Protein AF-A0A1M5MA63-F1 (afdb_monomer_lite)

pLDDT: mean 75.54, std 17.14, range [32.69, 98.69]

Secondary structure (DSSP, 8-state):
-HHHHHHHHHHHHHHTT--PPPHHHHHHHHHHHHHHIIIIIB---SS-SSTTS-SS----B-SEEEEE--TT--EEEEE-TTHHHHHHHHHHHHHHHHHHHHHTT---HHHHHHHHHHHHHHHHHHHHHHHHHS---SS--------S---S----HHHHHHH-HHHHHHHHTTT--EEE-HHHHHHHHTT-TT---GGGSPPHHHHHHHHHHHHHHHHHTTT-EETTEEHHHHHHHHHHHHHHHHHHTTTS-B-TTSPBPTTS---GGGGHHHHHHHHHHHHS---GGGS-HHHHHHHHHHH-TTTHHHHHHHHS-TTHHHHHHHHHHHHHHHHT--EEEEPPP------TT-----EE----EETTEE--PPPEE--TTS--PPPEEEE-HHHHHHHHHHHTT-THHHHHHHHHH----SS-HHHHHHHHHTS-SS-SEE---S-GGGS-STT-SSS-TTT-HHHHTT---SSS-TTSEEEE--HHHHHHHHHHHHHT-TTT------SS---EEE--SSSEEEESSEEEEESEE---TTS--PPEEEEESSEEEE-TT-EEPTT--EEEEE----TT-S---SS-------S-----HHHHHHHHHHHHHHHHHHHHHHHHHHGGGS-TTHHHHHHHHHHHHHHHEEEEEEE--SSSSEEEEEEEEPTT-EEEEEEEETTSTT--EEEEEEEETT-SEEEEE-TT---SEEEEEEEETTEEEEEEEEE---

Foldseek 3Di:
DVVVVVVVVVVVVVVVVPPDDDVLLLLLLLVLLVLCQVQAFFQDDQADPDPLFDGAARGFGWLWWWFFPPVPDTAIETEQLQRLLVLLLVLLLLLLVLQLCVVLVHDSQVSQSSNVNSLSNQLRQQLVLCVVQPDDPPDPSDSPDRQLWGWSHQDDPVSCCVRPVVNCVVRCRLHRHHYHYPNHVQVVVVVDPPCPDLSGGNALSSLLSNLLSLLSCCQRVNQDDDPNDGSLVSSLVSLCSNLVCCLVVLNFDAGPVRDGRPPVNSPSLLCNQLSQLSSCLSNVDRSCPSRDPVSLVSLQQCLQPVRVVVVLVPPDDPQVSLQVVLSSLSSCLRRLRHKDWDAQDDDPPPDPPDQDFDWRQDFDDDPPDGDRDDTDGDHPPDPRDPTDIDRCSLVSSLVCCVVSVQNLSNLSSCSSPVDHHPDDLVRLVCVSVQADLNALKADLDPDPVVGGGALSNGSASNSGVCVSRVNDPVPVPSNMIMGGSCSNSSSSVSSSCSRPVPPDDSSDDQAPPVPQDAPPAADEAEHAAEHEYAHEQDQPPPDPGRAHEYEYQHYYHDDPHHYYDPNGHYWYDRDPDSSNCPDPPDGPGPRVDPPDDDDDPVVVVVVVVVVVVVVVVVVVVSVVVVVVPDDPDVVVLLVVLQVLDVQFFDDWDKDDDDDQQKIKIFTHTDAQFKKKKWKFAPPDPVRDTPDIDMDGNVDRMDIDGCPVPPGQKIWIFIDGPPHTNDTDIDGHDD

Sequence (734 aa):
MKTRLLLATFALLFAAHCFGQTSWDDQNRYWYYRYRLVDEFLIRGEESPLNCDVASGYSLPAGKTWTTNQVNGQNIDMDWGDATSYLGWYIGVLATEYKLLTDNNQSTEATKRELYYAMKAYERLDTKAEHMFYPHTSADCAPTNLNGLFVRDDVSEQLILQNRPDLVTRFSGDGNFRMHSDYHKFYEAFTEVNDINSNIYPTQDQISDLFMGFALVNKCVGNVTYQGYNFGQHAVNYTDLIANRLNVNFWMGKLPNGLTYKDGNFITELNAYGIAKAAQWITGQDYTQNLDAFSRDRWETLCDPLVGPEIMDQTYWNSQKDYTTALQMTYAAIGHSWEYAIAPEEHDVDVLGVTVAIEYHYHISIPGLQMSLPTIVLHPWDPAPPSITMNVTSKFLTLYGNDLNQQIYPLLHEYLNGDGTELSNAYFTTIIQGAPCEGPQHKPSNNINALGVNGWRGDSRWERPLSADGLVDIDNNAETGGKFNGLDYLLMYNLYMLTRGGGDTSYKNALNTVSSVNITSPGKYWSYETLETSGIIANNANTAVTPVEISANKTISLKPGFKVESGAKARIYITQNTACNTSLSGGTLREVVRNEEKQSPAEVKEKVLNGLATEIQAQYDSIAQLYSQYTLDSATLLREATEALNNAAEQVSVYPNPTTGNYSVHVTLKEGQKVQVALSDLYTNERKVVFDDYLDGGSNQLSFSLADADAKVLMIEIKCAEFTVVRRLVKKEK

Organism: NCBI:txid947013

Radius of gyration: 31.97 Å; chains: 1; bounding box: 98×82×82 Å

Structure (mmCIF, N/CA/C/O backbone):
data_AF-A0A1M5MA63-F1
#
_entry.id   AF-A0A1M5MA63-F1
#
loop_
_atom_site.group_PDB
_atom_site.id
_atom_site.type_symbol
_atom_site.label_atom_id
_atom_site.label_alt_id
_atom_site.label_comp_id
_atom_site.label_asym_id
_atom_site.label_entity_id
_atom_site.label_seq_id
_atom_site.pdbx_PDB_ins_code
_atom_site.Cartn_x
_atom_site.Cartn_y
_atom_site.Cartn_z
_atom_site.occupancy
_atom_site.B_iso_or_equiv
_atom_site.auth_seq_id
_atom_site.auth_comp_id
_atom_site.auth_asym_id
_atom_site.auth_atom_id
_atom_site.pdbx_PDB_model_num
ATOM 1 N N . MET A 1 1 ? -55.945 -20.798 -10.534 1.00 78.00 1 MET A N 1
ATOM 2 C CA . MET A 1 1 ? -54.885 -21.819 -10.353 1.00 78.00 1 MET A CA 1
ATOM 3 C C . MET A 1 1 ? -53.761 -21.680 -11.387 1.00 78.00 1 MET A C 1
ATOM 5 O O . MET A 1 1 ? -52.626 -21.513 -10.971 1.00 78.00 1 MET A O 1
ATOM 9 N N . LYS A 1 2 ? -54.049 -21.627 -12.701 1.00 79.25 2 LYS A N 1
ATOM 10 C CA . LYS A 1 2 ? -53.027 -21.488 -13.767 1.00 79.25 2 LYS A CA 1
ATOM 11 C C . LYS A 1 2 ? -52.105 -20.257 -13.632 1.00 79.25 2 LYS A C 1
ATOM 13 O O . LYS A 1 2 ? -50.898 -20.403 -13.738 1.00 79.25 2 LYS A O 1
ATOM 18 N N . THR A 1 3 ? -52.642 -19.081 -13.299 1.00 82.94 3 THR A N 1
ATOM 19 C CA . THR A 1 3 ? -51.844 -17.845 -13.123 1.00 82.94 3 THR A CA 1
ATOM 20 C C . THR A 1 3 ? -50.887 -17.906 -11.928 1.00 82.94 3 THR A C 1
ATOM 22 O O . THR A 1 3 ? -49.775 -17.400 -12.003 1.00 82.94 3 THR A O 1
ATOM 25 N N . ARG A 1 4 ? -51.289 -18.571 -10.834 1.00 86.38 4 ARG A N 1
ATOM 26 C CA . ARG A 1 4 ? -50.432 -18.757 -9.650 1.00 86.38 4 ARG A CA 1
ATOM 27 C C . ARG A 1 4 ? -49.293 -19.741 -9.925 1.00 86.38 4 ARG A C 1
ATOM 29 O O . ARG A 1 4 ? -48.194 -19.529 -9.437 1.00 86.38 4 ARG A O 1
ATOM 36 N N . LEU A 1 5 ? -49.549 -20.772 -10.736 1.00 92.06 5 LEU A N 1
ATOM 37 C CA . LEU A 1 5 ? -48.516 -21.710 -11.173 1.00 92.06 5 LEU A CA 1
ATOM 38 C C . LEU A 1 5 ? -47.499 -21.015 -12.091 1.00 92.06 5 LEU A C 1
ATOM 40 O O . LEU A 1 5 ? -46.307 -21.159 -11.874 1.00 92.06 5 LEU A O 1
ATOM 44 N N . LEU A 1 6 ? -47.963 -20.194 -13.042 1.00 91.44 6 LEU A N 1
ATOM 45 C CA . LEU A 1 6 ? -47.085 -19.452 -13.952 1.00 91.44 6 LEU A CA 1
ATOM 46 C C . LEU A 1 6 ? -46.173 -18.464 -13.204 1.00 91.44 6 LEU A C 1
ATOM 48 O O . LEU A 1 6 ? -44.979 -18.421 -13.473 1.00 91.44 6 LEU A O 1
ATOM 52 N N . LEU A 1 7 ? -46.715 -17.714 -12.236 1.00 92.31 7 LEU A N 1
ATOM 53 C CA . LEU A 1 7 ? -45.932 -16.794 -11.401 1.00 92.31 7 LEU A CA 1
ATOM 54 C C . LEU A 1 7 ? -44.919 -17.531 -10.517 1.00 92.31 7 LEU A C 1
ATOM 56 O O . LEU A 1 7 ? -43.786 -17.080 -10.401 1.00 92.31 7 LEU A O 1
ATOM 60 N N . ALA A 1 8 ? -45.290 -18.681 -9.945 1.00 92.75 8 ALA A N 1
ATOM 61 C CA . ALA A 1 8 ? -44.359 -19.505 -9.176 1.00 92.75 8 ALA A CA 1
ATOM 62 C C . ALA A 1 8 ? -43.232 -20.069 -10.057 1.00 92.75 8 ALA A C 1
ATOM 64 O O . ALA A 1 8 ? -42.077 -20.065 -9.647 1.00 92.75 8 ALA A O 1
ATOM 65 N N . THR A 1 9 ? -43.539 -20.501 -11.285 1.00 89.38 9 THR A N 1
ATOM 66 C CA . THR A 1 9 ? -42.526 -20.960 -12.245 1.00 89.38 9 THR A CA 1
ATOM 67 C C . THR A 1 9 ? -41.615 -19.819 -12.692 1.00 89.38 9 THR A C 1
ATOM 69 O O . THR A 1 9 ? -40.409 -20.016 -12.761 1.00 89.38 9 THR A O 1
ATOM 72 N N . PHE A 1 10 ? -42.153 -18.622 -12.941 1.00 89.50 10 PHE A N 1
ATOM 73 C CA . PHE A 1 10 ? -41.339 -17.460 -13.305 1.00 89.50 10 PHE A CA 1
ATOM 74 C C . PHE A 1 10 ? -40.436 -17.025 -12.144 1.00 89.50 10 PHE A C 1
ATOM 76 O O . PHE A 1 10 ? -39.258 -16.783 -12.362 1.00 89.50 10 PHE A O 1
ATOM 83 N N . ALA A 1 11 ? -40.946 -17.026 -10.908 1.00 87.38 11 ALA A N 1
ATOM 84 C CA . ALA A 1 11 ? -40.155 -16.744 -9.710 1.00 87.38 11 ALA A CA 1
ATOM 85 C C . ALA A 1 11 ? -39.056 -17.795 -9.469 1.00 87.38 11 ALA A C 1
ATOM 87 O O . ALA A 1 11 ? -37.936 -17.429 -9.132 1.00 87.38 11 ALA A O 1
ATOM 88 N N . LEU A 1 12 ? -39.339 -19.084 -9.696 1.00 82.06 12 LEU A N 1
ATOM 89 C CA . LEU A 1 12 ? -38.346 -20.161 -9.592 1.00 82.06 12 LEU A CA 1
ATOM 90 C C . LEU A 1 12 ? -37.283 -20.087 -10.696 1.00 82.06 12 LEU A C 1
ATOM 92 O O . LEU A 1 12 ? -36.109 -20.311 -10.420 1.00 82.06 12 LEU A O 1
ATOM 96 N N . LEU A 1 13 ? -37.668 -19.742 -11.929 1.00 80.25 13 LEU A N 1
ATOM 97 C CA . LEU A 1 13 ? -36.722 -19.546 -13.031 1.00 80.25 13 LEU A CA 1
ATOM 98 C C . LEU A 1 13 ? -35.853 -18.306 -12.811 1.00 80.25 13 LEU A C 1
ATOM 100 O O . LEU A 1 13 ? -34.659 -18.366 -13.086 1.00 80.25 13 LEU A O 1
ATOM 104 N N . PHE A 1 14 ? -36.413 -17.219 -12.277 1.00 79.12 14 PHE A N 1
ATOM 105 C CA . PHE A 1 14 ? -35.644 -16.020 -11.943 1.00 79.12 14 PHE A CA 1
ATOM 106 C C . PHE A 1 14 ? -34.693 -16.279 -10.768 1.00 79.12 14 PHE A C 1
ATOM 108 O O . PHE A 1 14 ? -33.517 -15.950 -10.855 1.00 79.12 14 PHE A O 1
ATOM 115 N N . ALA A 1 15 ? -35.154 -16.973 -9.721 1.00 72.38 15 ALA A N 1
ATOM 116 C CA . ALA A 1 15 ? -34.309 -17.380 -8.598 1.00 72.38 15 ALA A CA 1
ATOM 117 C C . ALA A 1 15 ? -33.157 -18.305 -9.033 1.00 72.38 15 ALA A C 1
ATOM 119 O O . ALA A 1 15 ? -32.057 -18.194 -8.505 1.00 72.38 15 ALA A O 1
ATOM 120 N N . ALA A 1 16 ? -33.380 -19.167 -10.033 1.00 66.81 16 ALA A N 1
ATOM 121 C CA . ALA A 1 16 ? -32.346 -20.029 -10.606 1.00 66.81 16 ALA A CA 1
ATOM 122 C C . ALA A 1 16 ? -31.380 -19.305 -11.565 1.00 66.81 16 ALA A C 1
ATOM 124 O O . ALA A 1 16 ? -30.360 -19.878 -11.920 1.00 66.81 16 ALA A O 1
ATOM 125 N N . HIS A 1 17 ? -31.669 -18.076 -12.002 1.00 63.22 17 HIS A N 1
ATOM 126 C CA . HIS A 1 17 ? -30.720 -17.256 -12.773 1.00 63.22 17 HIS A CA 1
ATOM 127 C C . HIS A 1 17 ? -29.974 -16.242 -11.898 1.00 63.22 17 HIS A C 1
ATOM 129 O O . HIS A 1 17 ? -29.004 -15.645 -12.352 1.00 63.22 17 HIS A O 1
ATOM 135 N N . CYS A 1 18 ? -30.358 -16.105 -10.628 1.00 55.19 18 CYS A N 1
ATOM 136 C CA . CYS A 1 18 ? -29.620 -15.346 -9.623 1.00 55.19 18 CYS A CA 1
ATOM 137 C C . CYS A 1 18 ? -28.516 -16.185 -8.957 1.00 55.19 18 CYS A C 1
ATOM 139 O O . CYS A 1 18 ? -28.277 -16.033 -7.758 1.00 55.19 18 CYS A O 1
ATOM 141 N N . PHE A 1 19 ? -27.841 -17.078 -9.695 1.00 53.22 19 PHE A N 1
ATOM 142 C CA . PHE A 1 19 ? -26.556 -17.601 -9.228 1.00 53.22 19 PHE A CA 1
ATOM 143 C C . PHE A 1 19 ? -25.581 -16.422 -9.221 1.00 53.22 19 PHE A C 1
ATOM 145 O O . PHE A 1 19 ? -24.983 -16.091 -10.243 1.00 53.22 19 PHE A O 1
ATOM 152 N N . GLY A 1 20 ? -25.507 -15.734 -8.080 1.00 58.44 20 GLY A N 1
ATOM 153 C CA . GLY A 1 20 ? -24.507 -14.704 -7.843 1.00 58.44 20 GLY A CA 1
ATOM 154 C C . GLY A 1 20 ? -23.120 -15.276 -8.109 1.00 58.44 20 GLY A C 1
ATOM 155 O O . GLY A 1 20 ? -22.897 -16.478 -7.931 1.00 58.44 20 GLY A O 1
ATOM 156 N N . GLN A 1 21 ? -22.203 -14.417 -8.558 1.00 56.75 21 GLN A N 1
ATOM 157 C CA . GLN A 1 21 ? -20.793 -14.782 -8.645 1.00 56.75 21 GLN A CA 1
ATOM 158 C C . GLN A 1 21 ? -20.370 -15.399 -7.316 1.00 56.75 21 GLN A C 1
ATOM 160 O O . GLN A 1 21 ? -20.733 -14.915 -6.238 1.00 56.75 21 GLN A O 1
ATOM 165 N N . THR A 1 22 ? -19.683 -16.531 -7.401 1.00 60.31 22 THR A N 1
ATOM 166 C CA . THR A 1 22 ? -19.268 -17.227 -6.192 1.00 60.31 22 THR A CA 1
ATOM 167 C C . THR A 1 22 ? -18.097 -16.467 -5.588 1.00 60.31 22 THR A C 1
ATOM 169 O O . THR A 1 22 ? -17.269 -15.925 -6.310 1.00 60.31 22 THR A O 1
ATOM 172 N N . SER A 1 23 ? -17.970 -16.467 -4.266 1.00 62.94 23 SER A N 1
ATOM 173 C CA . SER A 1 23 ? -16.792 -15.932 -3.558 1.00 62.94 23 SER A CA 1
ATOM 174 C C . SER A 1 23 ? -15.452 -16.479 -4.072 1.00 62.94 23 SER A C 1
ATOM 176 O O . SER A 1 23 ? -14.403 -15.855 -3.917 1.00 62.94 23 SER A O 1
ATOM 178 N N . TRP A 1 24 ? -15.483 -17.651 -4.707 1.00 58.88 24 TRP A N 1
ATOM 179 C CA . TRP A 1 24 ? -14.347 -18.240 -5.400 1.00 58.88 24 TRP A CA 1
ATOM 180 C C . TRP A 1 24 ? -13.846 -17.367 -6.563 1.00 58.88 24 TRP A C 1
ATOM 182 O O . TRP A 1 24 ? -12.636 -17.254 -6.759 1.00 58.88 24 TRP A O 1
ATOM 192 N N . ASP A 1 25 ? -14.748 -16.705 -7.288 1.00 77.25 25 ASP A N 1
ATOM 193 C CA . ASP A 1 25 ? -14.402 -15.807 -8.392 1.00 77.25 25 ASP A CA 1
ATOM 194 C C . ASP A 1 25 ? -13.661 -14.558 -7.877 1.00 77.25 25 ASP A C 1
ATOM 196 O O . ASP A 1 25 ? -12.657 -14.143 -8.462 1.00 77.25 25 ASP A O 1
ATOM 200 N N . ASP A 1 26 ? -14.075 -14.021 -6.725 1.00 85.88 26 ASP A N 1
ATOM 201 C CA . ASP A 1 26 ? -13.459 -12.835 -6.114 1.00 85.88 26 ASP A CA 1
ATOM 202 C C . ASP A 1 26 ? -12.041 -13.120 -5.594 1.00 85.88 26 ASP A C 1
ATOM 204 O O . ASP A 1 26 ? -11.114 -12.334 -5.821 1.00 85.88 26 ASP A O 1
ATOM 208 N N . GLN A 1 27 ? -11.834 -14.285 -4.968 1.00 87.75 27 GLN A N 1
ATOM 209 C CA . GLN A 1 27 ? -10.506 -14.721 -4.529 1.00 87.75 27 GLN A CA 1
ATOM 210 C C . GLN A 1 27 ? -9.554 -14.954 -5.708 1.00 87.75 27 GLN A C 1
ATOM 212 O O . GLN A 1 27 ? -8.378 -14.583 -5.645 1.00 87.75 27 GLN A O 1
ATOM 217 N N . ASN A 1 28 ? -10.032 -15.560 -6.794 1.00 83.94 28 ASN A N 1
ATOM 218 C CA . ASN A 1 28 ? -9.208 -15.735 -7.986 1.00 83.94 28 ASN A CA 1
ATOM 219 C C . ASN A 1 28 ? -8.795 -14.379 -8.561 1.00 83.94 28 ASN A C 1
ATOM 221 O O . ASN A 1 28 ? -7.622 -14.198 -8.897 1.00 83.94 28 ASN A O 1
ATOM 225 N N . ARG A 1 29 ? -9.731 -13.419 -8.615 1.00 88.69 29 ARG A N 1
ATOM 226 C CA . ARG A 1 29 ? -9.462 -12.045 -9.052 1.00 88.69 29 ARG A CA 1
ATOM 227 C C . ARG A 1 29 ? -8.396 -11.379 -8.179 1.00 88.69 29 ARG A C 1
ATOM 229 O O . ARG A 1 29 ? -7.445 -10.831 -8.731 1.00 88.69 29 ARG A O 1
ATOM 236 N N . TYR A 1 30 ? -8.489 -11.506 -6.849 1.00 93.19 30 TYR A N 1
ATOM 237 C CA . TYR A 1 30 ? -7.460 -11.029 -5.911 1.00 93.19 30 TYR A CA 1
ATOM 238 C C . TYR A 1 30 ? -6.073 -11.541 -6.278 1.00 93.19 30 TYR A C 1
ATOM 240 O O . TYR A 1 30 ? -5.154 -10.762 -6.522 1.00 93.19 30 TYR A O 1
ATOM 248 N N . TRP A 1 31 ? -5.915 -12.853 -6.392 1.00 90.12 31 TRP A N 1
ATOM 249 C CA . TRP A 1 31 ? -4.591 -13.403 -6.638 1.00 90.12 31 TRP A CA 1
ATOM 250 C C . TRP A 1 31 ? -4.070 -13.116 -8.049 1.00 90.12 31 TRP A C 1
ATOM 252 O O . TRP A 1 31 ? -2.860 -12.992 -8.226 1.00 90.12 31 TRP A O 1
ATOM 262 N N . TYR A 1 32 ? -4.949 -12.944 -9.040 1.00 88.94 32 TYR A N 1
ATOM 263 C CA . TYR A 1 32 ? -4.536 -12.482 -10.365 1.00 88.94 32 TYR A CA 1
ATOM 264 C C . TYR A 1 32 ? -4.055 -11.038 -10.341 1.00 88.94 32 TYR A C 1
ATOM 266 O O . TYR A 1 32 ? -3.041 -10.726 -10.957 1.00 88.94 32 TYR A O 1
ATOM 274 N N . TYR A 1 33 ? -4.733 -10.160 -9.601 1.00 93.75 33 TYR A N 1
ATOM 275 C CA . TYR A 1 33 ? -4.274 -8.787 -9.403 1.00 93.75 33 TYR A CA 1
ATOM 276 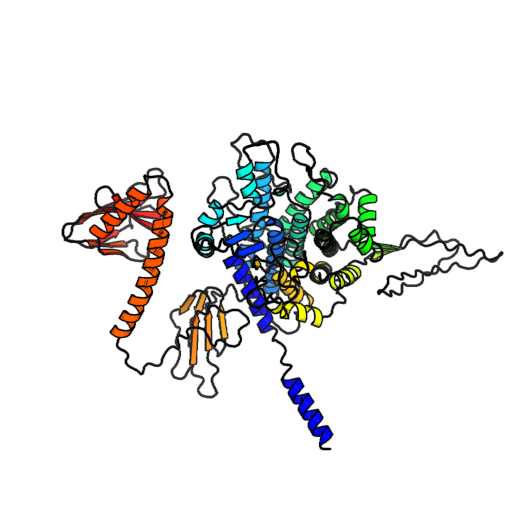C C . TYR A 1 33 ? -2.924 -8.762 -8.695 1.00 93.75 33 TYR A C 1
ATOM 278 O O . TYR A 1 33 ? -2.026 -8.042 -9.117 1.00 93.75 33 TYR A O 1
ATOM 286 N N . ARG A 1 34 ? -2.744 -9.603 -7.675 1.00 94.06 34 ARG A N 1
ATOM 287 C CA . ARG A 1 34 ? -1.483 -9.718 -6.946 1.00 94.06 34 ARG A CA 1
ATOM 288 C C . ARG A 1 34 ? -0.360 -10.260 -7.839 1.00 94.06 34 ARG A C 1
ATOM 290 O O . ARG A 1 34 ? 0.748 -9.733 -7.799 1.00 94.06 34 ARG A O 1
ATOM 297 N N . TYR A 1 35 ? -0.650 -11.245 -8.694 1.00 90.38 35 TYR A N 1
ATOM 298 C CA . TYR A 1 35 ? 0.269 -11.700 -9.742 1.00 90.38 35 TYR A CA 1
ATOM 299 C C . TYR A 1 35 ? 0.627 -10.562 -10.702 1.00 90.38 35 TYR A C 1
ATOM 301 O O . TYR A 1 35 ? 1.808 -10.318 -10.934 1.00 90.38 35 TYR A O 1
ATOM 309 N N . ARG A 1 36 ? -0.373 -9.840 -11.226 1.00 91.12 36 ARG A N 1
ATOM 310 C CA . ARG A 1 36 ? -0.169 -8.734 -12.169 1.00 91.12 36 ARG A CA 1
ATOM 311 C C . ARG A 1 36 ? 0.690 -7.638 -11.550 1.00 91.12 36 ARG A C 1
ATOM 313 O O . ARG A 1 36 ? 1.629 -7.191 -12.189 1.00 91.12 36 ARG A O 1
ATOM 320 N N . LEU A 1 37 ? 0.423 -7.256 -10.304 1.00 94.62 37 LEU A N 1
ATOM 321 C CA . LEU A 1 37 ? 1.233 -6.305 -9.546 1.00 94.62 37 LEU A CA 1
ATOM 322 C C . LEU A 1 37 ? 2.711 -6.727 -9.525 1.00 94.62 37 LEU A C 1
ATOM 324 O O . LEU A 1 37 ? 3.583 -5.963 -9.924 1.00 94.62 37 LEU A O 1
ATOM 328 N N . VAL A 1 38 ? 2.992 -7.962 -9.106 1.00 91.94 38 VAL A N 1
ATOM 329 C CA . VAL A 1 38 ? 4.365 -8.479 -8.965 1.00 91.94 38 VAL A CA 1
ATOM 330 C C . VAL A 1 38 ? 5.061 -8.674 -10.315 1.00 91.94 38 VAL A C 1
ATOM 332 O O . VAL A 1 38 ? 6.277 -8.493 -10.439 1.00 91.94 38 VAL A O 1
ATOM 335 N N . ASP A 1 39 ? 4.312 -9.081 -11.337 1.00 88.94 39 ASP A N 1
ATOM 336 C CA . ASP A 1 39 ? 4.854 -9.377 -12.657 1.00 88.94 39 ASP A CA 1
ATOM 337 C C . ASP A 1 39 ? 5.015 -8.130 -13.524 1.00 88.94 39 ASP A C 1
ATOM 339 O O . ASP A 1 39 ? 6.055 -7.987 -14.154 1.00 88.94 39 ASP A O 1
ATOM 343 N N . GLU A 1 40 ? 4.055 -7.210 -13.525 1.00 90.25 40 GLU A N 1
ATOM 344 C CA . GLU A 1 40 ? 4.021 -6.056 -14.435 1.00 90.25 40 GLU A CA 1
ATOM 345 C C . GLU A 1 40 ? 4.441 -4.737 -13.776 1.00 90.25 40 GLU A C 1
ATOM 347 O O . GLU A 1 40 ? 4.977 -3.880 -14.469 1.00 90.25 40 GLU A O 1
ATOM 352 N N . PHE A 1 41 ? 4.237 -4.565 -12.465 1.00 93.75 41 PHE A N 1
ATOM 353 C CA . PHE A 1 41 ? 4.372 -3.256 -11.806 1.00 93.75 41 PHE A CA 1
ATOM 354 C C . PHE A 1 41 ? 5.472 -3.197 -10.745 1.00 93.75 41 PHE A C 1
ATOM 356 O O . PHE A 1 41 ? 5.765 -2.120 -10.244 1.00 93.75 41 PHE A O 1
ATOM 363 N N . LEU A 1 42 ? 6.092 -4.319 -10.378 1.00 92.62 42 LEU A N 1
ATOM 364 C CA . LEU A 1 42 ? 7.057 -4.362 -9.280 1.00 92.62 42 LEU A CA 1
ATOM 365 C C . LEU A 1 42 ? 8.477 -4.638 -9.776 1.00 92.62 42 LEU A C 1
ATOM 367 O O . LEU A 1 42 ? 8.734 -5.642 -10.447 1.00 92.62 42 LEU A O 1
ATOM 371 N N . ILE A 1 43 ? 9.436 -3.815 -9.361 1.00 86.44 43 ILE A N 1
ATOM 372 C CA . ILE A 1 43 ? 10.850 -4.185 -9.452 1.00 86.44 43 ILE A CA 1
ATOM 373 C C . ILE A 1 43 ? 11.125 -5.171 -8.312 1.00 86.44 43 ILE A C 1
ATOM 375 O O . ILE A 1 43 ? 10.978 -4.857 -7.138 1.00 86.44 43 ILE A O 1
ATOM 379 N N . ARG A 1 44 ? 11.451 -6.422 -8.644 1.00 79.81 44 ARG A N 1
ATOM 380 C CA . ARG A 1 44 ? 11.803 -7.436 -7.640 1.00 79.81 44 ARG A CA 1
ATOM 381 C C . ARG A 1 44 ? 13.311 -7.395 -7.441 1.00 79.81 44 ARG A C 1
ATOM 383 O O . ARG A 1 44 ? 14.040 -7.383 -8.425 1.00 79.81 44 ARG A O 1
ATOM 390 N N . GLY A 1 45 ? 13.778 -7.409 -6.199 1.00 67.69 45 GLY A N 1
ATOM 391 C CA . GLY A 1 45 ? 15.213 -7.459 -5.935 1.00 67.69 45 GLY A CA 1
ATOM 392 C C . GLY A 1 45 ? 15.520 -7.648 -4.461 1.00 67.69 45 GLY A C 1
ATOM 393 O O . GLY A 1 45 ? 15.104 -6.846 -3.620 1.00 67.69 45 GLY A O 1
ATOM 394 N N . GLU A 1 46 ? 16.239 -8.731 -4.181 1.00 67.88 46 GLU A N 1
ATOM 395 C CA . GLU A 1 46 ? 16.718 -9.097 -2.849 1.00 67.88 46 GLU A CA 1
ATOM 396 C C . GLU A 1 46 ? 18.054 -8.421 -2.519 1.00 67.88 46 GLU A C 1
ATOM 398 O O . GLU A 1 46 ? 18.312 -8.167 -1.346 1.00 67.88 46 GLU A O 1
ATOM 403 N N . GLU A 1 47 ? 18.856 -8.096 -3.546 1.00 62.62 47 GLU A N 1
ATOM 404 C CA . GLU A 1 47 ? 20.218 -7.575 -3.418 1.00 62.62 47 GLU A CA 1
ATOM 405 C C . GLU A 1 47 ? 20.474 -6.356 -4.311 1.00 62.62 47 GLU A C 1
ATOM 407 O O . GLU A 1 47 ? 20.078 -6.338 -5.477 1.00 62.62 47 GLU A O 1
ATOM 412 N N . SER A 1 48 ? 21.149 -5.340 -3.764 1.00 58.44 48 SER A N 1
ATOM 413 C CA . SER A 1 48 ? 21.628 -4.198 -4.548 1.00 58.44 48 SER A CA 1
ATOM 414 C C . SER A 1 48 ? 22.894 -4.565 -5.320 1.00 58.44 48 SER A C 1
ATOM 416 O O . SER A 1 48 ? 23.874 -4.977 -4.697 1.00 58.44 48 SER A O 1
ATOM 418 N N . PRO A 1 49 ? 22.945 -4.354 -6.648 1.00 56.03 49 PRO A N 1
ATOM 419 C CA . PRO A 1 49 ? 24.199 -4.404 -7.393 1.00 56.03 49 PRO A CA 1
ATOM 420 C C . PRO A 1 49 ? 25.068 -3.147 -7.189 1.00 56.03 49 PRO A C 1
ATOM 422 O O . PRO A 1 49 ? 26.206 -3.108 -7.658 1.00 56.03 49 PRO A O 1
ATOM 425 N N . LEU A 1 50 ? 24.551 -2.104 -6.533 1.00 57.59 50 LEU A N 1
ATOM 426 C CA . LEU A 1 50 ? 25.230 -0.828 -6.329 1.00 57.59 50 LEU A CA 1
ATOM 427 C C . LEU A 1 50 ? 25.892 -0.791 -4.945 1.00 57.59 50 LEU A C 1
ATOM 429 O O . LEU A 1 50 ? 25.226 -0.872 -3.917 1.00 57.59 50 LEU A O 1
ATOM 433 N N . ASN A 1 51 ? 27.217 -0.602 -4.934 1.00 57.19 51 ASN A N 1
ATOM 434 C CA . ASN A 1 51 ? 28.088 -0.593 -3.744 1.00 57.19 51 ASN A CA 1
ATOM 435 C C . ASN A 1 51 ? 27.727 0.446 -2.659 1.00 57.19 51 ASN A C 1
ATOM 437 O O . ASN A 1 51 ? 28.345 0.441 -1.596 1.00 57.19 51 ASN A O 1
ATOM 441 N N . CYS A 1 52 ? 26.775 1.343 -2.924 1.00 57.41 52 CYS A N 1
ATOM 442 C CA . CYS A 1 52 ? 26.379 2.435 -2.033 1.00 57.41 52 CYS A CA 1
ATOM 443 C C . CYS A 1 52 ? 24.911 2.361 -1.591 1.00 57.41 52 CYS A C 1
ATOM 445 O O . CYS A 1 52 ? 24.500 3.177 -0.772 1.00 57.41 52 CYS A O 1
ATOM 447 N N . ASP A 1 53 ? 24.130 1.413 -2.110 1.00 57.44 53 ASP A N 1
ATOM 448 C CA . ASP A 1 53 ? 22.731 1.262 -1.722 1.00 57.44 53 ASP A CA 1
ATOM 449 C C . ASP A 1 53 ? 22.617 0.184 -0.645 1.00 57.44 53 ASP A C 1
ATOM 451 O O . ASP A 1 53 ? 23.340 -0.818 -0.654 1.00 57.44 53 ASP A O 1
ATOM 455 N N . VAL A 1 54 ? 21.680 0.381 0.284 1.00 56.75 54 VAL A N 1
ATOM 456 C CA . VAL A 1 54 ? 21.253 -0.653 1.230 1.00 56.75 54 VAL A CA 1
ATOM 457 C C . VAL A 1 54 ? 21.052 -1.941 0.433 1.00 56.75 54 VAL A C 1
ATOM 459 O O . VAL A 1 54 ? 20.365 -1.934 -0.587 1.00 56.75 54 VAL A O 1
ATOM 462 N N . ALA A 1 55 ? 21.691 -3.034 0.854 1.00 55.16 55 ALA A N 1
ATOM 463 C CA . ALA A 1 55 ? 21.827 -4.255 0.060 1.00 55.16 55 ALA A CA 1
ATOM 464 C C . ALA A 1 55 ? 20.499 -4.994 -0.212 1.00 55.16 55 ALA A C 1
ATOM 466 O O . ALA A 1 55 ? 20.535 -6.160 -0.545 1.00 55.16 55 ALA A O 1
ATOM 467 N N . SER A 1 56 ? 19.338 -4.361 -0.046 1.00 64.81 56 SER A N 1
ATOM 468 C CA . SER A 1 56 ? 17.992 -4.909 -0.215 1.00 64.81 56 SER A CA 1
ATOM 469 C C . SER A 1 56 ? 16.986 -3.757 -0.339 1.00 64.81 56 SER A C 1
ATOM 471 O O . SER A 1 56 ? 17.255 -2.674 0.176 1.00 64.81 56 SER A O 1
ATOM 473 N N . GLY A 1 57 ? 15.805 -3.994 -0.921 1.00 72.19 57 GLY A N 1
ATOM 474 C CA . GLY A 1 57 ? 14.701 -3.019 -0.863 1.00 72.19 57 GLY A CA 1
ATOM 475 C C . GLY A 1 57 ? 14.155 -2.550 -2.207 1.00 72.19 57 GLY A C 1
ATOM 476 O O . GLY A 1 57 ? 13.677 -1.432 -2.317 1.00 72.19 57 GLY A O 1
ATOM 477 N N . TYR A 1 58 ? 14.206 -3.377 -3.252 1.00 83.50 58 TYR A N 1
ATOM 478 C CA . TYR A 1 58 ? 13.769 -2.959 -4.591 1.00 83.50 58 TYR A CA 1
ATOM 479 C C . TYR A 1 58 ? 12.272 -3.029 -4.844 1.00 83.50 58 TYR A C 1
ATOM 481 O O . TYR A 1 58 ? 11.843 -2.610 -5.913 1.00 83.50 58 TYR A O 1
ATOM 489 N N . SER A 1 59 ? 11.492 -3.496 -3.865 1.00 90.38 59 SER A N 1
ATOM 490 C CA . SER A 1 59 ? 10.050 -3.743 -3.976 1.00 90.38 59 SER A CA 1
ATOM 491 C C . SER A 1 59 ? 9.223 -2.454 -3.977 1.00 90.38 59 SER A C 1
ATOM 493 O O . SER A 1 59 ? 8.379 -2.251 -3.109 1.00 90.38 59 SER A O 1
ATOM 495 N N . LEU A 1 60 ? 9.470 -1.604 -4.972 1.00 92.69 60 LEU A N 1
ATOM 496 C CA . LEU A 1 60 ? 8.801 -0.335 -5.195 1.00 92.69 60 LEU A CA 1
ATOM 497 C C . LEU A 1 60 ? 7.816 -0.465 -6.375 1.00 92.69 60 LEU A C 1
ATOM 499 O O . LEU A 1 60 ? 8.257 -0.664 -7.517 1.00 92.69 60 LEU A O 1
ATOM 503 N N . PRO A 1 61 ? 6.494 -0.424 -6.132 1.00 95.56 61 PRO A N 1
ATOM 504 C CA . PRO A 1 61 ? 5.508 -0.570 -7.197 1.00 95.56 61 PRO A CA 1
ATOM 505 C C . PRO A 1 61 ? 5.430 0.677 -8.087 1.00 95.56 61 PRO A C 1
ATOM 507 O O . PRO A 1 61 ? 5.433 1.801 -7.592 1.00 95.56 61 PRO A O 1
ATOM 510 N N . ALA A 1 62 ? 5.283 0.472 -9.394 1.00 94.94 62 ALA A N 1
ATOM 511 C CA . ALA A 1 62 ? 4.755 1.474 -10.313 1.00 94.94 62 ALA A CA 1
ATOM 512 C C . ALA A 1 62 ? 3.241 1.622 -10.109 1.00 94.94 62 ALA A C 1
ATOM 514 O O . ALA A 1 62 ? 2.537 0.648 -9.815 1.00 94.94 62 ALA A O 1
ATOM 515 N N . GLY A 1 63 ? 2.724 2.829 -10.318 1.00 92.50 63 GLY A N 1
ATOM 516 C CA . GLY A 1 63 ? 1.287 3.114 -10.276 1.00 92.50 63 GLY A CA 1
ATOM 517 C C . GLY A 1 63 ? 0.563 2.580 -11.501 1.00 92.50 63 GLY A C 1
ATOM 518 O O . GLY A 1 63 ? -0.482 1.925 -11.418 1.00 92.50 63 GLY A O 1
ATOM 519 N N . LYS A 1 64 ? 1.159 2.845 -12.665 1.00 91.31 64 LYS A N 1
ATOM 520 C CA . LYS A 1 64 ? 0.530 2.620 -13.960 1.00 91.31 64 LYS A CA 1
ATOM 521 C C . LYS A 1 64 ? 1.535 2.316 -15.060 1.00 91.31 64 LYS A C 1
ATOM 523 O O . LYS A 1 64 ? 2.715 2.647 -14.975 1.00 91.31 64 LYS A O 1
ATOM 528 N N . THR A 1 65 ? 1.014 1.673 -16.096 1.00 87.50 65 THR A N 1
ATOM 529 C CA . THR A 1 65 ? 1.652 1.562 -17.408 1.00 87.50 65 THR A CA 1
ATOM 530 C C . THR A 1 65 ? 0.677 2.131 -18.425 1.00 87.50 65 THR A C 1
ATOM 532 O O . THR A 1 65 ? -0.503 1.784 -18.362 1.00 87.50 65 THR A O 1
ATOM 535 N N . TRP A 1 66 ? 1.103 2.992 -19.343 1.00 81.12 66 TRP A N 1
ATOM 536 C CA . TRP A 1 66 ? 0.223 3.461 -20.415 1.00 81.12 66 TRP A CA 1
ATOM 537 C C . TRP A 1 66 ? 0.860 3.290 -21.781 1.00 81.12 66 TRP A C 1
ATOM 539 O O . TRP A 1 66 ? 2.067 3.409 -21.955 1.00 81.12 66 TRP A O 1
ATOM 549 N N . THR A 1 67 ? 0.017 2.991 -22.762 1.00 68.25 67 THR A N 1
ATOM 550 C CA . THR A 1 67 ? 0.393 2.974 -24.174 1.00 68.25 67 THR A CA 1
ATOM 551 C C . THR A 1 67 ? 0.027 4.329 -24.748 1.00 68.25 67 THR A C 1
ATOM 553 O O . THR A 1 67 ? -1.161 4.630 -24.909 1.00 68.25 67 THR A O 1
ATOM 556 N N . THR A 1 68 ? 1.020 5.154 -25.070 1.00 62.50 68 THR A N 1
ATOM 557 C CA . THR A 1 68 ? 0.740 6.354 -25.860 1.00 62.50 68 THR A CA 1
ATOM 558 C C . THR A 1 68 ? 0.459 5.923 -27.298 1.00 62.50 68 THR A C 1
ATOM 560 O O . THR A 1 68 ? 1.330 5.401 -27.994 1.00 62.50 68 THR A O 1
ATOM 563 N N . ASN A 1 69 ? -0.779 6.122 -27.764 1.00 54.97 69 ASN A N 1
ATOM 564 C CA . ASN A 1 69 ? -1.119 6.026 -29.185 1.00 54.97 69 ASN A CA 1
ATOM 565 C C . ASN A 1 69 ? -0.557 7.258 -29.906 1.00 54.97 69 ASN A C 1
ATOM 567 O O . ASN A 1 69 ? -1.300 8.078 -30.440 1.00 54.97 69 ASN A O 1
ATOM 571 N N . GLN A 1 70 ? 0.765 7.421 -29.930 1.00 50.66 70 GLN A N 1
ATOM 572 C CA . GLN A 1 70 ? 1.331 8.265 -30.964 1.00 50.66 70 GLN A CA 1
ATOM 573 C C . GLN A 1 70 ? 1.202 7.499 -32.273 1.00 50.66 70 GLN A C 1
ATOM 575 O O . GLN A 1 70 ? 1.649 6.363 -32.406 1.00 50.66 70 GLN A O 1
ATOM 580 N N . VAL A 1 71 ? 0.558 8.140 -33.240 1.00 48.50 71 VAL A N 1
ATOM 581 C CA . VAL A 1 71 ? 0.181 7.650 -34.573 1.00 48.50 71 VAL A CA 1
ATOM 582 C C . VAL A 1 71 ? 1.367 7.074 -35.392 1.00 48.50 71 VAL A C 1
ATOM 584 O O . VAL A 1 71 ? 1.161 6.627 -36.511 1.00 48.50 71 VAL A O 1
ATOM 587 N N . ASN A 1 72 ? 2.593 7.011 -34.846 1.00 47.59 72 ASN A N 1
ATOM 588 C CA . ASN A 1 72 ? 3.826 6.566 -35.507 1.00 47.59 72 ASN A CA 1
ATOM 589 C C . ASN A 1 72 ? 4.793 5.724 -34.628 1.00 47.59 72 ASN A C 1
ATOM 591 O O . ASN A 1 72 ? 5.973 5.641 -34.958 1.00 47.59 72 ASN A O 1
ATOM 595 N N . GLY A 1 73 ? 4.342 5.120 -33.524 1.00 54.00 73 GLY A N 1
ATOM 596 C CA . GLY A 1 73 ? 5.171 4.237 -32.682 1.00 54.00 73 GLY A CA 1
ATOM 597 C C . GLY A 1 73 ? 4.673 4.223 -31.239 1.00 54.00 73 GLY A C 1
ATOM 598 O O . GLY A 1 73 ? 4.466 5.285 -30.652 1.00 54.00 73 GLY A O 1
ATOM 599 N N . GLN A 1 74 ? 4.418 3.038 -30.681 1.00 54.16 74 GLN A N 1
ATOM 600 C CA . GLN A 1 74 ? 3.889 2.906 -29.322 1.00 54.16 74 GLN A CA 1
ATOM 601 C C . GLN A 1 74 ? 5.027 3.094 -28.316 1.00 54.16 74 GLN A C 1
ATOM 603 O O . GLN A 1 74 ? 5.859 2.205 -28.171 1.00 54.16 74 GLN A O 1
ATOM 608 N N . ASN A 1 75 ? 5.059 4.223 -27.599 1.00 64.38 75 ASN A N 1
ATOM 609 C CA . ASN A 1 75 ? 5.860 4.292 -26.374 1.00 64.38 75 ASN A CA 1
ATOM 610 C C . ASN A 1 75 ? 4.992 3.764 -25.235 1.00 64.38 75 ASN A C 1
ATOM 612 O O . ASN A 1 75 ? 3.868 4.251 -25.030 1.00 64.38 75 ASN A O 1
ATOM 616 N N . ILE A 1 76 ? 5.498 2.743 -24.550 1.00 65.50 76 ILE A N 1
ATOM 617 C CA . ILE A 1 76 ? 4.918 2.287 -23.297 1.00 65.50 76 ILE A CA 1
ATOM 618 C C . ILE A 1 76 ? 5.697 2.950 -22.178 1.00 65.50 76 ILE A C 1
ATOM 620 O O . ILE A 1 76 ? 6.911 2.767 -22.057 1.00 65.50 76 ILE A O 1
ATOM 624 N N . ASP A 1 77 ? 4.964 3.698 -21.367 1.00 83.75 77 ASP A N 1
ATOM 625 C CA . ASP A 1 77 ? 5.525 4.459 -20.270 1.00 83.75 77 ASP A CA 1
ATOM 626 C C . ASP A 1 77 ? 5.139 3.766 -18.957 1.00 83.75 77 ASP A C 1
ATOM 628 O O . ASP A 1 77 ? 3.983 3.371 -18.767 1.00 83.75 77 ASP A O 1
ATOM 632 N N . MET A 1 78 ? 6.106 3.592 -18.056 1.00 90.44 78 MET A N 1
ATOM 633 C CA . MET A 1 78 ? 5.878 3.118 -16.685 1.00 90.44 78 MET A CA 1
ATOM 634 C C . MET A 1 78 ? 6.077 4.255 -15.687 1.00 90.44 78 MET A C 1
ATOM 636 O O . MET A 1 78 ? 7.040 5.008 -15.816 1.00 90.44 78 MET A O 1
ATOM 640 N N . ASP A 1 79 ? 5.209 4.360 -14.681 1.00 91.38 79 ASP A N 1
ATOM 641 C CA . ASP A 1 79 ? 5.177 5.519 -13.781 1.00 91.38 79 ASP A CA 1
ATOM 642 C C . ASP A 1 79 ? 5.396 5.174 -12.302 1.00 91.38 79 ASP A C 1
ATOM 644 O O . ASP A 1 79 ? 4.642 4.403 -11.701 1.00 91.38 79 ASP A O 1
ATOM 648 N N . TRP A 1 80 ? 6.419 5.807 -11.734 1.00 93.00 80 TRP A N 1
ATOM 649 C CA . TRP A 1 80 ? 6.858 5.781 -10.342 1.00 93.00 80 TRP A CA 1
ATOM 650 C C . TRP A 1 80 ? 6.850 7.175 -9.687 1.00 93.00 80 TRP A C 1
ATOM 652 O O . TRP A 1 80 ? 7.377 7.306 -8.590 1.00 93.00 80 TRP A O 1
ATOM 662 N N . GLY A 1 81 ? 6.262 8.213 -10.294 1.00 88.25 81 GLY A N 1
ATOM 663 C CA . GLY A 1 81 ? 6.276 9.575 -9.723 1.00 88.25 81 GLY A CA 1
ATOM 664 C C . GLY A 1 81 ? 5.745 9.644 -8.281 1.00 88.25 81 GLY A C 1
ATOM 665 O O . GLY A 1 81 ? 6.292 10.339 -7.433 1.00 88.25 81 GLY A O 1
ATOM 666 N N . ASP A 1 82 ? 4.750 8.819 -7.950 1.00 89.12 82 ASP A N 1
ATOM 667 C CA . ASP A 1 82 ? 4.197 8.714 -6.592 1.00 89.12 82 ASP A CA 1
ATOM 668 C C . ASP A 1 82 ? 4.538 7.371 -5.919 1.00 89.12 82 ASP A C 1
ATOM 670 O O . ASP A 1 82 ? 3.745 6.809 -5.165 1.00 89.12 82 ASP A O 1
ATOM 674 N N . ALA A 1 83 ? 5.717 6.805 -6.199 1.00 93.56 83 ALA A N 1
ATOM 675 C CA . ALA A 1 83 ? 6.024 5.425 -5.825 1.00 93.56 83 ALA A CA 1
ATOM 676 C C . ALA A 1 83 ? 5.928 5.121 -4.325 1.00 93.56 83 ALA A C 1
ATOM 678 O O . ALA A 1 83 ? 5.535 4.014 -3.954 1.00 93.56 83 ALA A O 1
ATOM 679 N N . THR A 1 84 ? 6.245 6.084 -3.456 1.00 95.44 84 THR A N 1
ATOM 680 C CA . THR A 1 84 ? 6.096 5.893 -2.007 1.00 95.44 84 THR A CA 1
ATOM 681 C C . THR A 1 84 ? 4.634 5.761 -1.560 1.00 95.44 84 THR A C 1
ATOM 683 O O . THR A 1 84 ? 4.359 4.990 -0.639 1.00 95.44 84 THR A O 1
ATOM 686 N N . SER A 1 85 ? 3.682 6.409 -2.238 1.00 95.31 85 SER A N 1
ATOM 687 C CA . SER A 1 85 ? 2.254 6.174 -1.984 1.00 95.31 85 SER A CA 1
ATOM 688 C C . SER A 1 85 ? 1.909 4.723 -2.300 1.00 95.31 85 SER A C 1
ATOM 690 O O . SER A 1 85 ? 1.460 3.976 -1.428 1.00 95.31 85 SER A O 1
ATOM 692 N N . TYR A 1 86 ? 2.261 4.251 -3.501 1.00 96.25 86 TYR A N 1
ATOM 693 C CA . TYR A 1 86 ? 2.055 2.849 -3.883 1.00 96.25 86 TYR A CA 1
ATOM 694 C C . TYR A 1 86 ? 2.787 1.871 -2.952 1.00 96.25 86 TYR A C 1
ATOM 696 O O . TYR A 1 86 ? 2.291 0.774 -2.693 1.00 96.25 86 TYR A O 1
ATOM 704 N N . LEU A 1 87 ? 3.943 2.256 -2.407 1.00 97.12 87 LEU A N 1
ATOM 705 C CA . LEU A 1 87 ? 4.658 1.468 -1.408 1.00 97.12 87 LEU A CA 1
ATOM 706 C C . LEU A 1 87 ? 3.849 1.320 -0.113 1.00 97.12 87 LEU A C 1
ATOM 708 O O . LEU A 1 87 ? 3.732 0.203 0.388 1.00 97.12 87 LEU A O 1
ATOM 712 N N . GLY A 1 88 ? 3.262 2.401 0.404 1.00 97.81 88 GLY A N 1
ATOM 713 C CA . GLY A 1 88 ? 2.400 2.374 1.589 1.00 97.81 88 GLY A CA 1
ATOM 714 C C . GLY A 1 88 ? 1.195 1.444 1.422 1.00 97.81 88 GLY A C 1
ATOM 715 O O . GLY A 1 88 ? 0.972 0.539 2.235 1.00 97.81 88 GLY A O 1
ATOM 716 N N . TRP A 1 89 ? 0.497 1.569 0.290 1.00 97.88 89 TRP A N 1
ATOM 717 C CA . TRP A 1 89 ? -0.573 0.654 -0.116 1.00 97.88 89 TRP A CA 1
ATOM 718 C C . TRP A 1 89 ? -0.101 -0.801 -0.198 1.00 97.88 89 TRP A C 1
ATOM 720 O O . TRP A 1 89 ? -0.756 -1.707 0.321 1.00 97.88 89 TRP A O 1
ATOM 730 N N . TYR A 1 90 ? 1.056 -1.042 -0.814 1.00 98.00 90 TYR A N 1
ATOM 731 C CA . TYR A 1 90 ? 1.606 -2.384 -0.974 1.00 98.00 90 TYR A CA 1
ATOM 732 C C . TYR A 1 90 ? 2.002 -3.028 0.356 1.00 98.00 90 TYR A C 1
ATOM 734 O O . TYR A 1 90 ? 1.689 -4.197 0.591 1.00 98.00 90 TYR A O 1
ATOM 742 N N . ILE A 1 91 ? 2.606 -2.261 1.265 1.00 98.44 91 ILE A N 1
ATOM 743 C CA . ILE A 1 91 ? 2.879 -2.690 2.640 1.00 98.44 91 ILE A CA 1
ATOM 744 C C . ILE A 1 91 ? 1.567 -3.082 3.337 1.00 98.44 91 ILE A C 1
ATOM 746 O O . ILE A 1 91 ? 1.498 -4.149 3.952 1.00 98.44 91 ILE A O 1
ATOM 750 N N . GLY A 1 92 ? 0.504 -2.284 3.184 1.00 98.44 92 GLY A N 1
ATOM 751 C CA . GLY A 1 92 ? -0.827 -2.595 3.714 1.00 98.44 92 GLY A CA 1
ATOM 752 C C . GLY A 1 92 ? -1.422 -3.892 3.149 1.00 98.44 92 GLY A C 1
ATOM 753 O O . GLY A 1 92 ? -1.932 -4.727 3.906 1.00 98.44 92 GLY A O 1
ATOM 754 N N . VAL A 1 93 ? -1.311 -4.112 1.834 1.00 98.31 93 VAL A N 1
ATOM 755 C CA . VAL A 1 93 ? -1.732 -5.363 1.172 1.00 98.31 93 VAL A CA 1
ATOM 756 C C . VAL A 1 93 ? -0.987 -6.559 1.759 1.00 98.31 93 VAL A C 1
ATOM 758 O O . VAL A 1 93 ? -1.618 -7.541 2.142 1.00 98.31 93 VAL A O 1
ATOM 761 N N . LEU A 1 94 ? 0.339 -6.480 1.878 1.00 97.94 94 LEU A N 1
ATOM 762 C CA . LEU A 1 94 ? 1.166 -7.570 2.400 1.00 97.94 94 LEU A CA 1
ATOM 763 C C . LEU A 1 94 ? 0.879 -7.865 3.878 1.00 97.94 94 LEU A C 1
ATOM 765 O O . LEU A 1 94 ? 0.812 -9.029 4.273 1.00 97.94 94 LEU A O 1
ATOM 769 N N . ALA A 1 95 ? 0.673 -6.831 4.695 1.00 98.44 95 ALA A N 1
ATOM 770 C CA . ALA A 1 95 ? 0.331 -6.985 6.105 1.00 98.44 95 ALA A CA 1
ATOM 771 C C . ALA A 1 95 ? -1.026 -7.682 6.288 1.00 98.44 95 ALA A C 1
ATOM 773 O O . ALA A 1 95 ? -1.150 -8.639 7.056 1.00 98.44 95 ALA A O 1
ATOM 774 N N . THR A 1 96 ? -2.042 -7.240 5.549 1.00 98.25 96 THR A N 1
ATOM 775 C CA . THR A 1 96 ? -3.386 -7.829 5.617 1.00 98.25 96 THR A CA 1
ATOM 776 C C . THR A 1 96 ? -3.437 -9.236 5.008 1.00 98.25 96 THR A C 1
ATOM 778 O O . THR A 1 96 ? -4.079 -10.124 5.571 1.00 98.25 96 THR A O 1
ATOM 781 N N . GLU A 1 97 ? -2.683 -9.496 3.935 1.00 97.56 97 GLU A N 1
ATOM 782 C CA . GLU A 1 97 ? -2.484 -10.835 3.365 1.00 97.56 97 GLU A CA 1
ATOM 783 C C . GLU A 1 97 ? -1.822 -11.779 4.378 1.00 97.56 97 GLU A C 1
ATOM 785 O O . GLU A 1 97 ? -2.296 -12.898 4.577 1.00 97.56 97 GLU A O 1
ATOM 790 N N . TYR A 1 98 ? -0.774 -11.327 5.080 1.00 97.25 98 TYR A N 1
ATOM 791 C CA . TYR A 1 98 ? -0.121 -12.103 6.138 1.00 97.25 98 TYR A CA 1
ATOM 792 C C . TYR A 1 98 ? -1.125 -12.551 7.206 1.00 97.25 98 TYR A C 1
ATOM 794 O O . TYR A 1 98 ? -1.134 -13.724 7.601 1.00 97.25 98 TYR A O 1
ATOM 802 N N . LYS A 1 99 ? -1.994 -11.637 7.651 1.00 96.69 99 LYS A N 1
ATOM 803 C CA . LYS A 1 99 ? -3.025 -11.936 8.648 1.00 96.69 99 LYS A CA 1
ATOM 804 C C . LYS A 1 99 ? -4.035 -12.955 8.132 1.00 96.69 99 LYS A C 1
ATOM 806 O O . LYS A 1 99 ? -4.269 -13.953 8.808 1.00 96.69 99 LYS A O 1
ATOM 811 N N . LEU A 1 100 ? -4.565 -12.763 6.924 1.00 95.19 100 LEU A N 1
ATOM 812 C CA . LEU A 1 100 ? -5.515 -13.695 6.305 1.00 95.19 100 LEU A CA 1
ATOM 813 C C . LEU A 1 100 ? -4.923 -15.097 6.134 1.00 95.19 100 LEU A C 1
ATOM 815 O O . LEU A 1 100 ? -5.590 -16.092 6.421 1.00 95.19 100 LEU A O 1
ATOM 819 N N . LEU A 1 101 ? -3.664 -15.197 5.704 1.00 93.88 101 LEU A N 1
ATOM 820 C CA . LEU A 1 101 ? -2.959 -16.473 5.586 1.00 93.88 101 LEU A CA 1
ATOM 821 C C . LEU A 1 101 ? -2.772 -17.144 6.948 1.00 93.88 101 LEU A C 1
ATOM 823 O O . LEU A 1 101 ? -3.041 -18.339 7.075 1.00 93.88 101 LEU A O 1
ATOM 827 N N . THR A 1 102 ? -2.367 -16.376 7.962 1.00 94.75 102 THR A N 1
ATOM 828 C CA . THR A 1 102 ? -2.185 -16.864 9.336 1.00 94.75 102 THR A CA 1
ATOM 829 C C . THR A 1 102 ? -3.499 -17.388 9.913 1.00 94.75 102 THR A C 1
ATOM 831 O O . THR A 1 102 ? -3.547 -18.520 10.392 1.00 94.75 102 THR A O 1
ATOM 834 N N . ASP A 1 103 ? -4.583 -16.623 9.780 1.00 93.62 103 ASP A N 1
ATOM 835 C CA . ASP A 1 103 ? -5.912 -16.983 10.291 1.00 93.62 103 ASP A CA 1
ATOM 836 C C . ASP A 1 103 ? -6.493 -18.228 9.609 1.00 93.62 103 ASP A C 1
ATOM 838 O O . ASP A 1 103 ? -7.325 -18.932 10.177 1.00 93.62 103 ASP A O 1
ATOM 842 N N . ASN A 1 104 ? -6.006 -18.544 8.407 1.00 91.50 104 ASN A N 1
ATOM 843 C CA . ASN A 1 104 ? -6.390 -19.727 7.642 1.00 91.50 104 ASN A CA 1
ATOM 844 C C . ASN A 1 104 ? -5.335 -20.851 7.692 1.00 91.50 104 ASN A C 1
ATOM 846 O O . ASN A 1 104 ? -5.424 -21.796 6.910 1.00 91.50 104 ASN A O 1
ATOM 850 N N . ASN A 1 105 ? -4.355 -20.786 8.604 1.00 91.12 105 ASN A N 1
ATOM 851 C CA . ASN A 1 105 ? -3.290 -21.787 8.777 1.00 91.12 105 ASN A CA 1
ATOM 852 C C . ASN A 1 105 ? -2.490 -22.086 7.493 1.00 91.12 105 ASN A C 1
ATOM 854 O O . ASN A 1 105 ? -2.149 -23.236 7.204 1.00 91.12 105 ASN A O 1
ATOM 858 N N . GLN A 1 106 ? -2.199 -21.056 6.701 1.00 89.00 106 GLN A N 1
ATOM 859 C CA . GLN A 1 106 ? -1.420 -21.163 5.467 1.00 89.00 106 GLN A CA 1
ATOM 860 C C . GLN A 1 106 ? -0.005 -20.620 5.634 1.00 89.00 106 GLN A C 1
ATOM 862 O O . GLN A 1 106 ? 0.290 -19.863 6.556 1.00 89.00 106 GLN A O 1
ATOM 867 N N . SER A 1 107 ? 0.889 -21.010 4.720 1.00 90.31 107 SER A N 1
ATOM 868 C CA . SER A 1 107 ? 2.261 -20.504 4.727 1.00 90.31 107 SER A CA 1
ATOM 869 C C . SER A 1 107 ? 2.292 -19.000 4.464 1.00 90.31 107 SER A C 1
ATOM 871 O O . SER A 1 107 ? 1.659 -18.513 3.527 1.00 90.31 107 SER A O 1
ATOM 873 N N . THR A 1 108 ? 3.075 -18.293 5.275 1.00 94.50 108 THR A N 1
ATOM 874 C CA . THR A 1 108 ? 3.285 -16.843 5.201 1.00 94.50 108 THR A CA 1
ATOM 875 C C . THR A 1 108 ? 4.694 -16.467 4.749 1.00 94.50 108 THR A C 1
ATOM 877 O O . THR A 1 108 ? 5.009 -15.284 4.679 1.00 94.50 108 THR A O 1
ATOM 880 N N . GLU A 1 109 ? 5.567 -17.436 4.447 1.00 92.56 109 GLU A N 1
ATOM 881 C CA . GLU A 1 109 ? 6.996 -17.167 4.212 1.00 92.56 109 GLU A CA 1
ATOM 882 C C . GLU A 1 109 ? 7.248 -16.214 3.043 1.00 92.56 109 GLU A C 1
ATOM 884 O O . GLU A 1 109 ? 8.035 -15.279 3.167 1.00 92.56 109 GLU A O 1
ATOM 889 N N . ALA A 1 110 ? 6.548 -16.404 1.925 1.00 89.19 110 ALA A N 1
ATOM 890 C CA . ALA A 1 110 ? 6.693 -15.528 0.769 1.00 89.19 110 ALA A CA 1
ATOM 891 C C . ALA A 1 110 ? 6.179 -14.109 1.054 1.00 89.19 110 ALA A C 1
ATOM 893 O O . ALA A 1 110 ? 6.881 -13.146 0.762 1.00 89.19 110 ALA A O 1
ATOM 894 N N . THR A 1 111 ? 5.017 -13.978 1.704 1.00 94.38 111 THR A N 1
ATOM 895 C CA . THR A 1 111 ? 4.462 -12.677 2.104 1.00 94.38 111 THR A CA 1
ATOM 896 C C . THR A 1 111 ? 5.374 -11.966 3.109 1.00 94.38 111 THR A C 1
ATOM 898 O O . THR A 1 111 ? 5.614 -10.774 2.960 1.00 94.38 111 THR A O 1
ATOM 901 N N . LYS A 1 112 ? 5.966 -12.681 4.081 1.00 95.44 112 LYS A N 1
ATOM 902 C CA . LYS A 1 112 ? 6.973 -12.117 5.003 1.00 95.44 112 LYS A CA 1
ATOM 903 C C . LYS A 1 112 ? 8.205 -11.616 4.258 1.00 95.44 112 LYS A C 1
ATOM 905 O O . LYS A 1 112 ? 8.684 -10.523 4.537 1.00 95.44 112 LYS A O 1
ATOM 910 N N . ARG A 1 113 ? 8.721 -12.408 3.317 1.00 93.12 113 ARG A N 1
ATOM 911 C CA . ARG A 1 113 ? 9.876 -12.028 2.502 1.00 93.12 113 ARG A CA 1
ATOM 912 C C . ARG A 1 113 ? 9.585 -10.786 1.656 1.00 93.12 113 ARG A C 1
ATOM 914 O O . ARG A 1 113 ? 10.396 -9.871 1.629 1.00 93.12 113 ARG A O 1
ATOM 921 N N . GLU A 1 114 ? 8.434 -10.729 0.993 1.00 93.44 114 GLU A N 1
ATOM 922 C CA . GLU A 1 114 ? 8.035 -9.552 0.212 1.00 93.44 114 GLU A CA 1
ATOM 923 C C . GLU A 1 114 ? 7.809 -8.324 1.104 1.00 93.44 114 GLU A C 1
ATOM 925 O O . GLU A 1 114 ? 8.265 -7.238 0.755 1.00 93.44 114 GLU A O 1
ATOM 930 N N . LEU A 1 115 ? 7.198 -8.493 2.284 1.00 96.19 115 LEU A N 1
ATOM 931 C CA . LEU A 1 115 ? 7.020 -7.410 3.256 1.00 96.19 115 LEU A CA 1
ATOM 932 C C . LEU A 1 115 ? 8.362 -6.873 3.753 1.00 96.19 115 LEU A C 1
ATOM 934 O O . LEU A 1 115 ? 8.532 -5.664 3.870 1.00 96.19 115 LEU A O 1
ATOM 938 N N . TYR A 1 116 ? 9.331 -7.758 3.989 1.00 95.69 116 TYR A N 1
ATOM 939 C CA . TYR A 1 116 ? 10.695 -7.370 4.333 1.00 95.69 116 TYR A CA 1
ATOM 940 C C . TYR A 1 116 ? 11.303 -6.464 3.263 1.00 95.69 116 TYR A C 1
ATOM 942 O O . TYR A 1 116 ? 11.784 -5.382 3.590 1.00 95.69 116 TYR A O 1
ATOM 950 N N . TYR A 1 117 ? 11.216 -6.838 1.986 1.00 94.06 117 TYR A N 1
ATOM 951 C CA . TYR A 1 117 ? 11.758 -6.004 0.914 1.00 94.06 117 TYR A CA 1
ATOM 952 C C . TYR A 1 117 ? 10.973 -4.711 0.688 1.00 94.06 117 TYR A C 1
ATOM 954 O O . TYR A 1 117 ? 11.587 -3.700 0.358 1.00 94.06 117 TYR A O 1
ATOM 962 N N . ALA A 1 118 ? 9.654 -4.706 0.887 1.00 95.69 118 ALA A N 1
ATOM 963 C CA . ALA A 1 118 ? 8.856 -3.484 0.815 1.00 95.69 118 ALA A CA 1
ATOM 964 C C . ALA A 1 118 ? 9.243 -2.501 1.934 1.00 95.69 118 ALA A C 1
ATOM 966 O O . ALA A 1 118 ? 9.510 -1.333 1.674 1.00 95.69 118 ALA A O 1
ATOM 967 N N . MET A 1 119 ? 9.382 -2.967 3.178 1.00 96.62 119 MET A N 1
ATOM 968 C CA . MET A 1 119 ? 9.807 -2.090 4.274 1.00 96.62 119 MET A CA 1
ATOM 969 C C . MET A 1 119 ? 11.274 -1.646 4.143 1.00 96.62 119 MET A C 1
ATOM 971 O O . MET A 1 119 ? 11.604 -0.509 4.472 1.00 96.62 119 MET A O 1
ATOM 975 N N . LYS A 1 120 ? 12.154 -2.489 3.587 1.00 93.56 120 LYS A N 1
ATOM 976 C CA . LYS A 1 120 ? 13.521 -2.083 3.222 1.00 93.56 120 LYS A CA 1
ATOM 977 C C . LYS A 1 120 ? 13.566 -1.052 2.092 1.00 93.56 120 LYS A C 1
ATOM 979 O O . LYS A 1 120 ? 14.495 -0.250 2.069 1.00 93.56 120 LYS A O 1
ATOM 984 N N . ALA A 1 121 ? 12.574 -1.026 1.199 1.00 93.75 121 ALA A N 1
ATOM 985 C CA . ALA A 1 121 ? 12.461 0.030 0.195 1.00 93.75 121 ALA A CA 1
ATOM 986 C C . ALA A 1 121 ? 12.291 1.404 0.855 1.00 93.75 121 ALA A C 1
ATOM 988 O O . ALA A 1 121 ? 12.961 2.348 0.453 1.00 93.75 121 ALA A O 1
ATOM 989 N N . TYR A 1 122 ? 11.489 1.503 1.923 1.00 95.56 122 TYR A N 1
ATOM 990 C CA . TYR A 1 122 ? 11.381 2.737 2.706 1.00 95.56 122 TYR A CA 1
ATOM 991 C C . TYR A 1 122 ? 12.735 3.159 3.303 1.00 95.56 122 TYR A C 1
ATOM 993 O O . TYR A 1 122 ? 13.154 4.295 3.102 1.00 95.56 122 TYR A O 1
ATOM 1001 N N . GLU A 1 123 ? 13.464 2.251 3.970 1.00 93.44 123 GLU A N 1
ATOM 1002 C CA . GLU A 1 123 ? 14.789 2.584 4.534 1.00 93.44 123 GLU A CA 1
ATOM 1003 C C . GLU A 1 123 ? 15.762 3.098 3.470 1.00 93.44 123 GLU A C 1
ATOM 1005 O O . GLU A 1 123 ? 16.562 4.000 3.724 1.00 93.44 123 GLU A O 1
ATOM 1010 N N . ARG A 1 124 ? 15.704 2.509 2.272 1.00 91.25 124 ARG A N 1
ATOM 1011 C CA . ARG A 1 124 ? 16.517 2.925 1.136 1.00 91.25 124 ARG A CA 1
ATOM 1012 C C . ARG A 1 124 ? 16.142 4.326 0.670 1.00 91.25 124 ARG A C 1
ATOM 1014 O O . ARG A 1 124 ? 17.045 5.129 0.470 1.00 91.25 124 ARG A O 1
ATOM 1021 N N . LEU A 1 125 ? 14.853 4.631 0.525 1.00 92.81 125 LEU A N 1
ATOM 1022 C CA . LEU A 1 125 ? 14.389 5.965 0.132 1.00 92.81 125 LEU A CA 1
ATOM 1023 C C . LEU A 1 125 ? 14.745 7.028 1.183 1.00 92.81 125 LEU A C 1
ATOM 1025 O O . LEU A 1 125 ? 15.112 8.143 0.814 1.00 92.81 125 LEU A O 1
ATOM 1029 N N . ASP A 1 126 ? 14.698 6.677 2.471 1.00 92.81 126 ASP A N 1
ATOM 1030 C CA . ASP A 1 126 ? 15.133 7.543 3.577 1.00 92.81 126 ASP A CA 1
ATOM 1031 C C . ASP A 1 126 ? 16.648 7.813 3.499 1.00 92.81 126 ASP A C 1
ATOM 1033 O O . ASP A 1 126 ? 17.099 8.946 3.336 1.00 92.81 126 ASP A O 1
ATOM 1037 N N . THR A 1 127 ? 17.445 6.744 3.403 1.00 88.88 127 THR A N 1
ATOM 1038 C CA . THR A 1 127 ? 18.905 6.831 3.206 1.00 88.88 127 THR A CA 1
ATOM 1039 C C . THR A 1 127 ? 19.273 7.629 1.949 1.00 88.88 127 THR A C 1
ATOM 1041 O O . THR A 1 127 ? 20.243 8.391 1.933 1.00 88.88 127 THR A O 1
ATOM 1044 N N . LYS A 1 128 ? 18.500 7.485 0.870 1.00 87.31 128 LYS A N 1
ATOM 1045 C CA . LYS A 1 128 ? 18.734 8.211 -0.378 1.00 87.31 128 LYS A CA 1
ATOM 1046 C C . LYS A 1 128 ? 18.502 9.708 -0.213 1.00 87.31 128 LYS A C 1
ATOM 1048 O O . LYS A 1 128 ? 19.275 10.500 -0.755 1.00 87.31 128 LYS A O 1
ATOM 1053 N N . ALA A 1 129 ? 17.494 10.098 0.561 1.00 87.69 129 ALA A N 1
ATOM 1054 C CA . ALA A 1 129 ? 17.254 11.495 0.883 1.00 87.69 129 ALA A CA 1
ATOM 1055 C C . ALA A 1 129 ? 18.417 12.100 1.674 1.00 87.69 129 ALA A C 1
ATOM 1057 O O . ALA A 1 129 ? 18.829 13.223 1.374 1.00 87.69 129 ALA A O 1
ATOM 1058 N N . GLU A 1 130 ? 19.020 11.339 2.595 1.00 84.69 130 GLU A N 1
ATOM 1059 C CA . GLU A 1 130 ? 20.232 11.785 3.289 1.00 84.69 130 GLU A CA 1
ATOM 1060 C C . GLU A 1 130 ? 21.334 12.138 2.286 1.00 84.69 130 GLU A C 1
ATOM 1062 O O . GLU A 1 130 ? 21.945 13.204 2.373 1.00 84.69 130 GLU A O 1
ATOM 1067 N N . HIS A 1 131 ? 21.558 11.288 1.281 1.00 80.50 131 HIS A N 1
ATOM 1068 C CA . HIS A 1 131 ? 22.554 11.529 0.233 1.00 80.50 131 HIS A CA 1
ATOM 1069 C C . HIS A 1 131 ? 22.262 12.734 -0.653 1.00 80.50 131 HIS A C 1
ATOM 1071 O O . HIS A 1 131 ? 23.192 13.387 -1.127 1.00 80.50 131 HIS A O 1
ATOM 1077 N N . MET A 1 132 ? 20.988 13.029 -0.877 1.00 81.06 132 MET A N 1
ATOM 1078 C CA . MET A 1 132 ? 20.576 14.089 -1.787 1.00 81.06 132 MET A CA 1
ATOM 1079 C C . MET A 1 132 ? 20.530 15.461 -1.121 1.00 81.06 132 MET A C 1
ATOM 1081 O O . MET A 1 132 ? 20.832 16.461 -1.770 1.00 81.06 132 MET A O 1
ATOM 1085 N N . PHE A 1 133 ? 20.168 15.529 0.161 1.00 79.31 133 PHE A N 1
ATOM 1086 C CA . PHE A 1 133 ? 19.869 16.802 0.822 1.00 79.31 133 PHE A CA 1
ATOM 1087 C C . PHE A 1 133 ? 20.909 17.259 1.837 1.00 79.31 133 PHE A C 1
ATOM 1089 O O . PHE A 1 133 ? 20.850 18.410 2.279 1.00 79.31 133 PHE A O 1
ATOM 1096 N N . TYR A 1 134 ? 21.873 16.407 2.185 1.00 78.50 134 TYR A N 1
ATOM 1097 C CA . TYR A 1 134 ? 22.953 16.761 3.097 1.00 78.50 134 TYR A CA 1
ATOM 1098 C C . TYR A 1 134 ? 24.287 16.817 2.343 1.00 78.50 134 TYR A C 1
ATOM 1100 O O . TYR A 1 134 ? 24.578 15.945 1.524 1.00 78.50 134 TYR A O 1
ATOM 1108 N N . PRO A 1 135 ? 25.122 17.844 2.586 1.00 69.75 135 PRO A N 1
ATOM 1109 C CA . PRO A 1 135 ? 26.441 17.925 1.978 1.00 69.75 135 PRO A CA 1
ATOM 1110 C C . PRO A 1 135 ? 27.324 16.797 2.521 1.00 69.75 135 PRO A C 1
ATOM 1112 O O . PRO A 1 135 ? 27.775 16.845 3.664 1.00 69.75 135 PRO A O 1
ATOM 1115 N N . HIS A 1 136 ? 27.587 15.786 1.695 1.00 64.38 136 HIS A N 1
ATOM 1116 C CA . HIS A 1 136 ? 28.485 14.688 2.046 1.00 64.38 136 HIS A CA 1
ATOM 1117 C C . HIS A 1 136 ? 29.914 14.988 1.623 1.00 64.38 136 HIS A C 1
ATOM 1119 O O . HIS A 1 136 ? 30.186 15.339 0.474 1.00 64.38 136 HIS A O 1
ATOM 1125 N N . THR A 1 137 ? 30.865 14.744 2.520 1.00 58.59 137 THR A N 1
ATOM 1126 C CA . THR A 1 137 ? 32.276 14.604 2.155 1.00 58.59 137 THR A CA 1
ATOM 1127 C C . THR A 1 137 ? 32.516 13.204 1.584 1.00 58.59 137 THR A C 1
ATOM 1129 O O . THR A 1 137 ? 33.122 12.383 2.251 1.00 58.59 137 THR A O 1
ATOM 1132 N N . SER A 1 138 ? 31.965 12.919 0.397 1.00 52.94 138 SER A N 1
ATOM 1133 C CA . SER A 1 138 ? 32.264 11.844 -0.583 1.00 52.94 138 SER A CA 1
ATOM 1134 C C . SER A 1 138 ? 32.669 10.406 -0.162 1.00 52.94 138 SER A C 1
ATOM 1136 O O . SER A 1 138 ? 32.933 9.611 -1.058 1.00 52.94 138 SER A O 1
ATOM 1138 N N . ALA A 1 139 ? 32.754 10.025 1.115 1.00 57.03 139 ALA A N 1
ATOM 1139 C CA . ALA A 1 139 ? 33.349 8.753 1.553 1.00 57.03 139 ALA A CA 1
ATOM 1140 C C . ALA A 1 139 ? 32.447 7.891 2.450 1.00 57.03 139 ALA A C 1
ATOM 1142 O O . ALA A 1 139 ? 32.655 6.681 2.509 1.00 57.03 139 ALA A O 1
ATOM 1143 N N . ASP A 1 140 ? 31.427 8.464 3.089 1.00 55.72 140 ASP A N 1
ATOM 1144 C CA . ASP A 1 140 ? 30.603 7.736 4.054 1.00 55.72 140 ASP A CA 1
ATOM 1145 C C . ASP A 1 140 ? 29.211 7.444 3.479 1.00 55.72 140 ASP A C 1
ATOM 1147 O O . ASP A 1 140 ? 28.232 8.130 3.757 1.00 55.72 140 ASP A O 1
ATOM 1151 N N . CYS A 1 141 ? 29.101 6.373 2.690 1.00 57.81 141 CYS A N 1
ATOM 1152 C CA . CYS A 1 141 ? 27.817 5.756 2.318 1.00 57.81 141 CYS A CA 1
ATOM 1153 C C . CYS A 1 141 ? 27.193 4.979 3.494 1.00 57.81 141 CYS A C 1
ATOM 1155 O O . CYS A 1 141 ? 26.638 3.902 3.299 1.00 57.81 141 CYS A O 1
ATOM 1157 N N . ALA A 1 142 ? 27.362 5.450 4.734 1.00 58.09 142 ALA A N 1
ATOM 1158 C CA . ALA A 1 142 ? 26.919 4.717 5.911 1.00 58.09 142 ALA A CA 1
ATOM 1159 C C . ALA A 1 142 ? 25.385 4.831 6.049 1.00 58.09 142 ALA A C 1
ATOM 1161 O O . ALA A 1 142 ? 24.886 5.930 6.294 1.00 58.09 142 ALA A O 1
ATOM 1162 N N . PRO A 1 143 ? 24.628 3.720 5.947 1.00 57.03 143 PRO A N 1
ATOM 1163 C CA . PRO A 1 143 ? 23.158 3.697 5.967 1.00 57.03 143 PRO A CA 1
ATOM 1164 C C . PRO A 1 143 ? 22.562 3.919 7.372 1.00 57.03 143 PRO A C 1
ATOM 1166 O O . PRO A 1 143 ? 21.571 3.299 7.746 1.00 57.03 143 PRO A O 1
ATOM 1169 N N . THR A 1 144 ? 23.198 4.724 8.224 1.00 63.84 144 THR A N 1
ATOM 1170 C CA . THR A 1 144 ? 22.962 4.654 9.675 1.00 63.84 144 THR A CA 1
ATOM 1171 C C . THR A 1 144 ? 22.096 5.763 10.246 1.00 63.84 144 THR A C 1
ATOM 1173 O O . THR A 1 144 ? 21.855 5.743 11.450 1.00 63.84 144 THR A O 1
ATOM 1176 N N . ASN A 1 145 ? 21.629 6.720 9.444 1.00 81.88 145 ASN A N 1
ATOM 1177 C CA . ASN A 1 145 ? 20.869 7.856 9.966 1.00 81.88 145 ASN A CA 1
ATOM 1178 C C . ASN A 1 145 ? 19.482 7.981 9.336 1.00 81.88 145 ASN A C 1
ATOM 1180 O O . ASN A 1 145 ? 19.149 9.029 8.791 1.00 81.88 145 ASN A O 1
ATOM 1184 N N . LEU A 1 146 ? 18.682 6.913 9.432 1.00 90.75 146 LEU A N 1
ATOM 1185 C CA . LEU A 1 146 ? 17.250 7.016 9.149 1.00 90.75 146 LEU A CA 1
ATOM 1186 C C . LEU A 1 146 ? 16.666 8.127 10.022 1.00 90.75 146 LEU A C 1
ATOM 1188 O O . LEU A 1 146 ? 16.797 8.073 11.249 1.00 90.75 146 LEU A O 1
ATOM 1192 N N . ASN A 1 147 ? 16.057 9.133 9.402 1.00 91.81 147 ASN A N 1
ATOM 1193 C CA . ASN A 1 147 ? 15.575 10.312 10.125 1.00 91.81 147 ASN A CA 1
ATOM 1194 C C . ASN A 1 147 ? 14.154 10.742 9.744 1.00 91.81 147 ASN A C 1
ATOM 1196 O O . ASN A 1 147 ? 13.692 11.787 10.206 1.00 91.81 147 ASN A O 1
ATOM 1200 N N . GLY A 1 148 ? 13.464 9.952 8.919 1.00 92.56 148 GLY A N 1
ATOM 1201 C CA . GLY A 1 148 ? 12.099 10.233 8.490 1.00 92.56 148 GLY A CA 1
ATOM 1202 C C . GLY A 1 148 ? 12.006 11.165 7.282 1.00 92.56 148 GLY A C 1
ATOM 1203 O O . GLY A 1 148 ? 10.897 11.500 6.872 1.00 92.56 148 GLY A O 1
ATOM 1204 N N . LEU A 1 149 ? 13.132 11.612 6.713 1.00 91.00 149 LEU A N 1
ATOM 1205 C CA . LEU A 1 149 ? 13.171 12.246 5.396 1.00 91.00 149 LEU A CA 1
ATOM 1206 C C . LEU A 1 149 ? 13.415 11.178 4.351 1.00 91.00 149 LEU A C 1
ATOM 1208 O O . LEU A 1 149 ? 14.425 10.502 4.419 1.00 91.00 149 LEU A O 1
ATOM 1212 N N . PHE A 1 150 ? 12.548 11.079 3.355 1.00 93.06 150 PHE A N 1
ATOM 1213 C CA . PHE A 1 150 ? 12.693 10.123 2.264 1.00 93.06 150 PHE A CA 1
ATOM 1214 C C . PHE A 1 150 ? 12.401 10.789 0.924 1.00 93.06 150 PHE A C 1
ATOM 1216 O O . PHE A 1 150 ? 11.747 11.827 0.876 1.00 93.06 150 PHE A O 1
ATOM 1223 N N . VAL A 1 151 ? 12.922 10.223 -0.162 1.00 92.12 151 VAL A N 1
ATOM 1224 C CA . VAL A 1 151 ? 12.578 10.648 -1.528 1.00 92.12 151 VAL A CA 1
ATOM 1225 C C . VAL A 1 151 ? 11.348 9.896 -2.032 1.00 92.12 151 VAL A C 1
ATOM 1227 O O . VAL A 1 151 ? 11.109 8.765 -1.612 1.00 92.12 151 VAL A O 1
ATOM 1230 N N . ARG A 1 152 ? 10.570 10.509 -2.932 1.00 91.88 152 ARG A N 1
ATOM 1231 C CA . ARG A 1 152 ? 9.329 9.920 -3.481 1.00 91.88 152 ARG A CA 1
ATOM 1232 C C . ARG A 1 152 ? 9.561 8.590 -4.191 1.00 91.88 152 ARG A C 1
ATOM 1234 O O . ARG A 1 152 ? 8.763 7.662 -4.039 1.00 91.88 152 ARG A O 1
ATOM 1241 N N . ASP A 1 153 ? 10.657 8.504 -4.931 1.00 93.06 153 ASP A N 1
ATOM 1242 C CA . ASP A 1 153 ? 11.149 7.307 -5.591 1.00 93.06 153 ASP A CA 1
ATOM 1243 C C . ASP A 1 153 ? 12.665 7.430 -5.828 1.00 93.06 153 ASP A C 1
ATOM 1245 O O . ASP A 1 153 ? 13.256 8.495 -5.642 1.00 93.06 153 ASP A O 1
ATOM 1249 N N . ASP A 1 154 ? 13.305 6.333 -6.215 1.00 91.75 154 ASP A N 1
ATOM 1250 C CA . ASP A 1 154 ? 14.709 6.278 -6.636 1.00 91.75 154 ASP A CA 1
ATOM 1251 C C . ASP A 1 154 ? 14.896 5.375 -7.866 1.00 91.75 154 ASP A C 1
ATOM 1253 O O . ASP A 1 154 ? 15.967 4.801 -8.102 1.00 91.75 154 ASP A O 1
ATOM 1257 N N . VAL A 1 155 ? 13.830 5.210 -8.654 1.00 90.00 155 VAL A N 1
ATOM 1258 C CA . VAL A 1 155 ? 13.841 4.290 -9.786 1.00 90.00 155 VAL A CA 1
ATOM 1259 C C . VAL A 1 155 ? 14.576 4.945 -10.943 1.00 90.00 155 VAL A C 1
ATOM 1261 O O . VAL A 1 155 ? 14.234 6.030 -11.396 1.00 90.00 155 VAL A O 1
ATOM 1264 N N . SER A 1 156 ? 15.592 4.261 -11.459 1.00 88.12 156 SER A N 1
ATOM 1265 C CA . SER A 1 156 ? 16.326 4.681 -12.654 1.00 88.12 156 SER A CA 1
ATOM 1266 C C . SER A 1 156 ? 16.202 3.644 -13.764 1.00 88.12 156 SER A C 1
ATOM 1268 O O . SER A 1 156 ? 15.929 2.470 -13.508 1.00 88.12 156 SER A O 1
ATOM 1270 N N . GLU A 1 157 ? 16.459 4.054 -15.004 1.00 84.19 157 GLU A N 1
ATOM 1271 C CA . GLU A 1 157 ? 16.425 3.142 -16.150 1.00 84.19 157 GLU A CA 1
ATOM 1272 C C . GLU A 1 157 ? 17.428 1.998 -15.961 1.00 84.19 157 GLU A C 1
ATOM 1274 O O . GLU A 1 157 ? 17.100 0.827 -16.152 1.00 84.19 157 GLU A O 1
ATOM 1279 N N . GLN A 1 158 ? 18.629 2.325 -15.472 1.00 83.56 158 GLN A N 1
ATOM 1280 C CA . GLN A 1 158 ? 19.652 1.342 -15.133 1.00 83.56 158 GLN A CA 1
ATOM 1281 C C . GLN A 1 158 ? 19.146 0.328 -14.104 1.00 83.56 158 GLN A C 1
ATOM 1283 O O . GLN A 1 158 ? 19.409 -0.868 -14.243 1.00 83.56 158 GLN A O 1
ATOM 1288 N N . LEU A 1 159 ? 18.399 0.781 -13.094 1.00 84.81 159 LEU A N 1
ATOM 1289 C CA . LEU A 1 159 ? 17.850 -0.107 -12.080 1.00 84.81 159 LEU A CA 1
ATOM 1290 C C . LEU A 1 159 ? 16.875 -1.126 -12.682 1.00 84.81 159 LEU A C 1
ATOM 1292 O O . LEU A 1 159 ? 16.929 -2.312 -12.337 1.00 84.81 159 LEU A O 1
ATOM 1296 N N . ILE A 1 160 ? 16.016 -0.677 -13.598 1.00 85.38 160 ILE A N 1
ATOM 1297 C CA . ILE A 1 160 ? 15.054 -1.531 -14.301 1.00 85.38 160 ILE A CA 1
ATOM 1298 C C . ILE A 1 160 ? 15.795 -2.499 -15.226 1.00 85.38 160 ILE A C 1
ATOM 1300 O O . ILE A 1 160 ? 15.546 -3.699 -15.167 1.00 85.38 160 ILE A O 1
ATOM 1304 N N . LEU A 1 161 ? 16.749 -2.017 -16.026 1.00 84.44 161 LEU A N 1
ATOM 1305 C CA . LEU A 1 161 ? 17.553 -2.850 -16.928 1.00 84.44 161 LEU A CA 1
ATOM 1306 C C . LEU A 1 161 ? 18.305 -3.963 -16.186 1.00 84.44 161 LEU A C 1
ATOM 1308 O O . LEU A 1 161 ? 18.436 -5.071 -16.701 1.00 84.44 161 LEU A O 1
ATOM 1312 N N . GLN A 1 162 ? 18.785 -3.685 -14.973 1.00 83.12 162 GLN A N 1
ATOM 1313 C CA . GLN A 1 162 ? 19.521 -4.656 -14.165 1.00 83.12 162 GLN A CA 1
ATOM 1314 C C . GLN A 1 162 ? 18.611 -5.691 -13.497 1.00 83.12 162 GLN A C 1
ATOM 1316 O O . GLN A 1 162 ? 18.936 -6.876 -13.496 1.00 83.12 162 GLN A O 1
ATOM 1321 N N . ASN A 1 163 ? 17.483 -5.260 -12.924 1.00 81.94 163 ASN A N 1
ATOM 1322 C CA . ASN A 1 163 ? 16.649 -6.129 -12.085 1.00 81.94 163 ASN A CA 1
ATOM 1323 C C . ASN A 1 163 ? 15.457 -6.737 -12.829 1.00 81.94 163 ASN A C 1
ATOM 1325 O O . ASN A 1 163 ? 14.964 -7.797 -12.451 1.00 81.94 163 ASN A O 1
ATOM 1329 N N . ARG A 1 164 ? 14.975 -6.067 -13.877 1.00 86.25 164 ARG A N 1
ATOM 1330 C CA . ARG A 1 164 ? 13.789 -6.425 -14.662 1.00 86.25 164 ARG A CA 1
ATOM 1331 C C . ARG A 1 164 ? 13.982 -6.114 -16.160 1.00 86.25 164 ARG A C 1
ATOM 1333 O O . ARG A 1 164 ? 13.155 -5.417 -16.754 1.00 86.25 164 ARG A O 1
ATOM 1340 N N . PRO A 1 165 ? 15.026 -6.657 -16.822 1.00 85.44 165 PRO A N 1
ATOM 1341 C CA . PRO A 1 165 ? 15.214 -6.472 -18.266 1.00 85.44 165 PRO A CA 1
ATOM 1342 C C . PRO A 1 165 ? 14.031 -7.010 -19.087 1.00 85.44 165 PRO A C 1
ATOM 1344 O O . PRO A 1 165 ? 13.799 -6.581 -20.218 1.00 85.44 165 PRO A O 1
ATOM 1347 N N . ASP A 1 166 ? 13.254 -7.934 -18.515 1.00 83.81 166 ASP A N 1
ATOM 1348 C CA . ASP A 1 166 ? 12.022 -8.437 -19.107 1.00 83.81 166 ASP A CA 1
ATOM 1349 C C . ASP A 1 166 ? 10.923 -7.369 -19.182 1.00 83.81 166 ASP A C 1
ATOM 1351 O O . ASP A 1 166 ? 10.163 -7.386 -20.144 1.00 83.81 166 ASP A O 1
ATOM 1355 N N . LEU A 1 167 ? 10.848 -6.429 -18.229 1.00 83.44 167 LEU A N 1
ATOM 1356 C CA . LEU A 1 167 ? 9.916 -5.298 -18.306 1.00 83.44 167 LEU A CA 1
ATOM 1357 C C . LEU A 1 167 ? 10.313 -4.360 -19.438 1.00 83.44 167 LEU A C 1
ATOM 1359 O O . LEU A 1 167 ? 9.462 -4.005 -20.247 1.00 83.44 167 LEU A O 1
ATOM 1363 N N . VAL A 1 168 ? 11.606 -4.044 -19.555 1.00 83.69 168 VAL A N 1
ATOM 1364 C CA . VAL A 1 168 ? 12.106 -3.237 -20.674 1.00 83.69 168 VAL A CA 1
ATOM 1365 C C . VAL A 1 168 ? 11.792 -3.927 -21.991 1.00 83.69 168 VAL A C 1
ATOM 1367 O O . VAL A 1 168 ? 11.211 -3.306 -22.859 1.00 83.69 168 VAL A O 1
ATOM 1370 N N . THR A 1 169 ? 12.076 -5.224 -22.130 1.00 81.31 169 THR A N 1
ATOM 1371 C CA . THR A 1 169 ? 11.793 -5.972 -23.370 1.00 81.31 169 THR A CA 1
ATOM 1372 C C . THR A 1 169 ? 10.295 -6.041 -23.680 1.00 81.31 169 THR A C 1
ATOM 1374 O O . THR A 1 169 ? 9.886 -5.922 -24.831 1.00 81.31 169 THR A O 1
ATOM 1377 N N . ARG A 1 170 ? 9.459 -6.239 -22.655 1.00 78.81 170 ARG A N 1
ATOM 1378 C CA . ARG A 1 170 ? 7.998 -6.330 -22.789 1.00 78.81 170 ARG A CA 1
ATOM 1379 C C . ARG A 1 170 ? 7.382 -5.003 -23.215 1.00 78.81 170 ARG A C 1
ATOM 1381 O O . ARG A 1 170 ? 6.387 -5.011 -23.934 1.00 78.81 170 ARG A O 1
ATOM 1388 N N . PHE A 1 171 ? 7.947 -3.896 -22.746 1.00 75.38 171 PHE A N 1
ATOM 1389 C CA . PHE A 1 171 ? 7.379 -2.568 -22.930 1.00 75.38 171 PHE A CA 1
ATOM 1390 C C . PHE A 1 171 ? 8.100 -1.725 -23.984 1.00 75.38 171 PHE A C 1
ATOM 1392 O O . PHE A 1 171 ? 7.538 -0.749 -24.463 1.00 75.38 171 PHE A O 1
ATOM 1399 N N . SER A 1 172 ? 9.304 -2.103 -24.406 1.00 69.19 172 SER A N 1
ATOM 1400 C CA . SER A 1 172 ? 10.055 -1.317 -25.376 1.00 69.19 172 SER A CA 1
ATOM 1401 C C . SER A 1 172 ? 9.503 -1.434 -26.787 1.00 69.19 172 SER A C 1
ATOM 1403 O O . SER A 1 172 ? 9.674 -0.456 -27.500 1.00 69.19 172 SER A O 1
ATOM 1405 N N . GLY A 1 173 ? 8.848 -2.547 -27.169 1.00 59.12 173 GLY A N 1
ATOM 1406 C CA . GLY A 1 173 ? 8.141 -2.778 -28.448 1.00 59.12 173 GLY A CA 1
ATOM 1407 C C . GLY A 1 173 ? 8.992 -2.570 -29.712 1.00 59.12 173 GLY A C 1
ATOM 1408 O O . GLY A 1 173 ? 9.317 -3.528 -30.405 1.00 59.12 173 GLY A O 1
ATOM 1409 N N . ASP A 1 174 ? 9.392 -1.318 -29.936 1.00 61.50 174 ASP A N 1
ATOM 1410 C CA . ASP A 1 174 ? 10.236 -0.766 -31.000 1.00 61.50 174 ASP A CA 1
ATOM 1411 C C . ASP A 1 174 ? 11.533 -0.089 -30.475 1.00 61.50 174 ASP A C 1
ATOM 1413 O O . ASP A 1 174 ? 12.220 0.613 -31.215 1.00 61.50 174 ASP A O 1
ATOM 1417 N N . GLY A 1 175 ? 11.882 -0.266 -29.196 1.00 60.78 175 GLY A N 1
ATOM 1418 C CA . GLY A 1 175 ? 13.116 0.251 -28.584 1.00 60.78 175 GLY A CA 1
ATOM 1419 C C . GLY A 1 175 ? 12.981 1.527 -27.745 1.00 60.78 175 GLY A C 1
ATOM 1420 O O . GLY A 1 175 ? 13.992 2.010 -27.248 1.00 60.78 175 GLY A O 1
ATOM 1421 N N . ASN A 1 176 ? 11.769 2.045 -27.524 1.00 71.88 176 ASN A N 1
ATOM 1422 C CA . ASN A 1 176 ? 11.541 3.272 -26.750 1.00 71.88 176 ASN A CA 1
ATOM 1423 C C . ASN A 1 176 ? 10.782 2.980 -25.449 1.00 71.88 176 ASN A C 1
ATOM 1425 O O . ASN A 1 176 ? 9.605 3.310 -25.307 1.00 71.88 176 ASN A O 1
ATOM 1429 N N . PHE A 1 177 ? 11.462 2.356 -24.488 1.00 80.44 177 PHE A N 1
ATOM 1430 C CA . PHE A 1 177 ? 10.960 2.313 -23.117 1.00 80.44 177 PHE A CA 1
ATOM 1431 C C . PHE A 1 177 ? 11.085 3.710 -22.509 1.00 80.44 177 PHE A C 1
ATOM 1433 O O . PHE A 1 177 ? 12.177 4.278 -22.503 1.00 80.44 177 PHE A O 1
ATOM 1440 N N . ARG A 1 178 ? 9.986 4.271 -21.999 1.00 83.56 178 ARG A N 1
ATOM 1441 C CA . ARG A 1 178 ? 10.050 5.497 -21.201 1.00 83.56 178 ARG A CA 1
ATOM 1442 C C . ARG A 1 178 ? 9.626 5.190 -19.784 1.00 83.56 178 ARG A C 1
ATOM 1444 O O . ARG A 1 178 ? 8.746 4.372 -19.523 1.00 83.56 178 ARG A O 1
ATOM 1451 N N . MET A 1 179 ? 10.246 5.895 -18.860 1.00 86.81 179 MET A N 1
ATOM 1452 C CA . MET A 1 179 ? 9.856 5.851 -17.469 1.00 86.81 179 MET A CA 1
ATOM 1453 C C . MET A 1 179 ? 9.551 7.254 -16.982 1.00 86.81 179 MET A C 1
ATOM 1455 O O . MET A 1 179 ? 10.248 8.213 -17.307 1.00 86.81 179 MET A O 1
ATOM 1459 N N . HIS A 1 180 ? 8.504 7.354 -16.184 1.00 89.12 180 HIS A N 1
ATOM 1460 C CA . HIS A 1 180 ? 8.176 8.539 -15.431 1.00 89.12 180 HIS A CA 1
ATOM 1461 C C . HIS A 1 180 ? 8.586 8.280 -13.981 1.00 89.12 180 HIS A C 1
ATOM 1463 O O . HIS A 1 180 ? 8.008 7.446 -13.297 1.00 89.12 180 HIS A O 1
ATOM 1469 N N . SER A 1 181 ? 9.647 8.941 -13.543 1.00 89.69 181 SER A N 1
ATOM 1470 C CA . SER A 1 181 ? 10.178 8.874 -12.182 1.00 89.69 181 SER A CA 1
ATOM 1471 C C . SER A 1 181 ? 10.600 10.284 -11.800 1.00 89.69 181 SER A C 1
ATOM 1473 O O . SER A 1 181 ? 11.215 10.990 -12.612 1.00 89.69 181 SER A O 1
ATOM 1475 N N . ASP A 1 182 ? 10.265 10.707 -10.586 1.00 85.94 182 ASP A N 1
ATOM 1476 C CA . ASP A 1 182 ? 10.671 12.017 -10.092 1.00 85.94 182 ASP A CA 1
ATOM 1477 C C . ASP A 1 182 ? 12.175 12.037 -9.784 1.00 85.94 182 ASP A C 1
ATOM 1479 O O . ASP A 1 182 ? 12.842 13.056 -9.992 1.00 85.94 182 ASP A O 1
ATOM 1483 N N . TYR A 1 183 ? 12.745 10.882 -9.427 1.00 85.75 183 TYR A N 1
ATOM 1484 C CA . TYR A 1 183 ? 14.190 10.693 -9.321 1.00 85.75 183 TYR A CA 1
ATOM 1485 C C . TYR A 1 183 ? 14.928 10.873 -10.654 1.00 85.75 183 TYR A C 1
ATOM 1487 O O . TYR A 1 183 ? 15.950 11.563 -10.715 1.00 85.75 183 TYR A O 1
ATOM 1495 N N . HIS A 1 184 ? 14.426 10.276 -11.739 1.00 79.88 184 HIS A N 1
ATOM 1496 C CA . HIS A 1 184 ? 15.073 10.352 -13.051 1.00 79.88 184 HIS A CA 1
ATOM 1497 C C . HIS A 1 184 ? 15.173 11.800 -13.558 1.00 79.88 184 HIS A C 1
ATOM 1499 O O . HIS A 1 184 ? 16.261 12.246 -13.929 1.00 79.88 184 HIS A O 1
ATOM 1505 N N . LYS A 1 185 ? 14.076 12.565 -13.471 1.00 75.12 185 LYS A N 1
ATOM 1506 C CA . LYS A 1 185 ? 14.030 13.980 -13.890 1.00 75.12 185 LYS A CA 1
ATOM 1507 C C . LYS A 1 185 ? 15.041 14.850 -13.153 1.00 75.12 185 LYS A C 1
ATOM 1509 O O . LYS A 1 185 ? 15.587 15.801 -13.706 1.00 75.12 185 LYS A O 1
ATOM 1514 N N . PHE A 1 186 ? 15.278 14.552 -11.883 1.00 72.69 186 PHE A N 1
ATOM 1515 C CA . PHE A 1 186 ? 16.217 15.314 -11.078 1.00 72.69 186 PHE A CA 1
ATOM 1516 C C . PHE A 1 186 ? 17.667 15.111 -11.490 1.00 72.69 186 PHE A C 1
ATOM 1518 O O . PHE A 1 186 ? 18.435 16.072 -11.507 1.00 72.69 186 PHE A O 1
ATOM 1525 N N . TYR A 1 187 ? 18.041 13.884 -11.854 1.00 69.25 187 TYR A N 1
ATOM 1526 C CA . TYR A 1 187 ? 19.395 13.616 -12.326 1.00 69.25 187 TYR A CA 1
ATOM 1527 C C . TYR A 1 187 ? 19.685 14.344 -13.648 1.00 69.25 187 TYR A C 1
ATOM 1529 O O . TYR A 1 187 ? 20.800 14.819 -13.855 1.00 69.25 187 TYR A O 1
ATOM 1537 N N . GLU A 1 188 ? 18.674 14.505 -14.506 1.00 67.19 188 GLU A N 1
ATOM 1538 C CA . GLU A 1 188 ? 18.783 15.307 -15.731 1.00 67.19 188 GLU A CA 1
ATOM 1539 C C . GLU A 1 188 ? 18.880 16.818 -15.449 1.00 67.19 188 GLU A C 1
ATOM 1541 O O . GLU A 1 188 ? 19.618 17.526 -16.133 1.00 67.19 188 GLU A O 1
ATOM 1546 N N . ALA A 1 189 ? 18.185 17.316 -14.420 1.00 60.09 189 ALA A N 1
ATOM 1547 C CA . ALA A 1 189 ? 18.120 18.742 -14.078 1.00 60.09 189 ALA A CA 1
ATOM 1548 C C . ALA A 1 189 ? 19.342 19.280 -13.300 1.00 60.09 189 ALA A C 1
ATOM 1550 O O . ALA A 1 189 ? 19.482 20.492 -13.123 1.00 60.09 189 ALA A O 1
ATOM 1551 N N . PHE A 1 190 ? 20.253 18.413 -12.848 1.00 59.31 190 PHE A N 1
ATOM 1552 C CA . PHE A 1 190 ? 21.376 18.766 -11.964 1.00 59.31 190 PHE A CA 1
ATOM 1553 C C . PHE A 1 190 ? 22.412 19.740 -12.566 1.00 59.31 190 PHE A C 1
ATOM 1555 O O . PHE A 1 190 ? 23.382 20.107 -11.900 1.00 59.31 190 PHE A O 1
ATOM 1562 N N . THR A 1 191 ? 22.234 20.207 -13.803 1.00 55.31 191 THR A N 1
ATOM 1563 C CA . THR A 1 191 ? 23.065 21.285 -14.353 1.00 55.31 191 THR A CA 1
ATOM 1564 C C . THR A 1 191 ? 22.823 22.638 -13.673 1.00 55.31 191 THR A C 1
ATOM 1566 O O . THR A 1 191 ? 23.690 23.505 -13.763 1.00 55.31 191 THR A O 1
ATOM 1569 N N . GLU A 1 192 ? 21.712 22.827 -12.945 1.00 56.03 192 GLU A N 1
ATOM 1570 C CA . GLU A 1 192 ? 21.396 24.083 -12.246 1.00 56.03 192 GLU A CA 1
ATOM 1571 C C . GLU A 1 192 ? 20.962 23.847 -10.783 1.00 56.03 192 GLU A C 1
ATOM 1573 O O . GLU A 1 192 ? 19.791 23.677 -10.466 1.00 56.03 192 GLU A O 1
ATOM 1578 N N . VAL A 1 193 ? 21.922 23.902 -9.852 1.00 55.44 193 VAL A N 1
ATOM 1579 C CA . VAL A 1 193 ? 21.781 23.653 -8.391 1.00 55.44 193 VAL A CA 1
ATOM 1580 C C . VAL A 1 193 ? 20.710 24.516 -7.680 1.00 55.44 193 VAL A C 1
ATOM 1582 O O . VAL A 1 193 ? 20.373 24.263 -6.526 1.00 55.44 193 VAL A O 1
ATOM 1585 N N . ASN A 1 194 ? 20.146 25.527 -8.344 1.00 59.19 194 ASN A N 1
ATOM 1586 C CA . ASN A 1 194 ? 19.202 26.470 -7.739 1.00 59.19 194 ASN A CA 1
ATOM 1587 C C . ASN A 1 194 ? 17.721 26.100 -7.915 1.00 59.19 194 ASN A C 1
ATOM 1589 O O . ASN A 1 194 ? 16.876 26.759 -7.306 1.00 59.19 194 ASN A O 1
ATOM 1593 N N . ASP A 1 195 ? 17.398 25.072 -8.704 1.00 58.31 195 ASP A N 1
ATOM 1594 C CA . ASP A 1 195 ? 16.020 24.608 -8.892 1.00 58.31 195 ASP A CA 1
ATOM 1595 C C . ASP A 1 195 ? 15.911 23.143 -8.477 1.00 58.31 195 ASP A C 1
ATOM 1597 O O . ASP A 1 195 ? 15.733 22.233 -9.284 1.00 58.31 195 ASP A O 1
ATOM 1601 N N . ILE A 1 196 ? 16.079 22.902 -7.172 1.00 59.94 196 ILE A N 1
ATOM 1602 C CA . ILE A 1 196 ? 15.727 21.607 -6.597 1.00 59.94 196 ILE A CA 1
ATOM 1603 C C . ILE A 1 196 ? 14.226 21.431 -6.835 1.00 59.94 196 ILE A C 1
ATOM 1605 O O . ILE A 1 196 ? 13.409 22.019 -6.124 1.00 59.94 196 ILE A O 1
ATOM 1609 N N . ASN A 1 197 ? 13.888 20.673 -7.879 1.00 62.09 197 ASN A N 1
ATOM 1610 C CA . ASN A 1 197 ? 12.520 20.339 -8.237 1.00 62.09 197 ASN A CA 1
ATOM 1611 C C . ASN A 1 197 ? 11.797 19.812 -6.994 1.00 62.09 197 ASN A C 1
ATOM 1613 O O . ASN A 1 197 ? 12.239 18.854 -6.355 1.00 62.09 197 ASN A O 1
ATOM 1617 N N . SER A 1 198 ? 10.674 20.443 -6.661 1.00 65.44 198 SER A N 1
ATOM 1618 C CA . SER A 1 198 ? 9.831 20.109 -5.510 1.00 65.44 198 SER A CA 1
ATOM 1619 C C . SER A 1 198 ? 9.325 18.663 -5.528 1.00 65.44 198 SER A C 1
ATOM 1621 O O . SER A 1 198 ? 9.033 18.103 -4.475 1.00 65.44 198 SER A O 1
ATOM 1623 N N . ASN A 1 199 ? 9.304 18.034 -6.702 1.00 74.88 199 ASN A N 1
ATOM 1624 C CA . ASN A 1 199 ? 8.729 16.712 -6.923 1.00 74.88 199 ASN A CA 1
ATOM 1625 C C . ASN A 1 199 ? 9.552 15.537 -6.380 1.00 74.88 199 ASN A C 1
ATOM 1627 O O . ASN A 1 199 ? 9.110 14.414 -6.511 1.00 74.88 199 ASN A O 1
ATOM 1631 N N . ILE A 1 200 ? 10.729 15.721 -5.776 1.00 81.88 200 ILE A N 1
ATOM 1632 C CA . ILE A 1 200 ? 11.403 14.596 -5.087 1.00 81.88 200 ILE A CA 1
ATOM 1633 C C . ILE A 1 200 ? 10.959 14.456 -3.637 1.00 81.88 200 ILE A C 1
ATOM 1635 O O . ILE A 1 200 ? 11.131 13.399 -3.025 1.00 81.88 200 ILE A O 1
ATOM 1639 N N . TYR A 1 201 ? 10.432 15.529 -3.062 1.00 83.75 201 TYR A N 1
ATOM 1640 C CA . TYR A 1 201 ? 10.120 15.559 -1.648 1.00 83.75 201 TYR A CA 1
ATOM 1641 C C . TYR A 1 201 ? 8.831 14.817 -1.346 1.00 83.75 201 TYR A C 1
ATOM 1643 O O . TYR A 1 201 ? 7.891 14.868 -2.141 1.00 83.75 201 TYR A O 1
ATOM 1651 N N . PRO A 1 202 ? 8.765 14.152 -0.186 1.00 88.56 202 PRO A N 1
ATOM 1652 C CA . PRO A 1 202 ? 7.616 13.345 0.137 1.00 88.56 202 PRO A CA 1
ATOM 1653 C C . PRO A 1 202 ? 6.456 14.263 0.487 1.00 88.56 202 PRO A C 1
ATOM 1655 O O . PRO A 1 202 ? 6.568 15.035 1.429 1.00 88.56 202 PRO A O 1
ATOM 1658 N N . THR A 1 203 ? 5.366 14.196 -0.262 1.00 87.31 203 THR A N 1
ATOM 1659 C CA . THR A 1 203 ? 4.110 14.916 -0.064 1.00 87.31 203 THR A CA 1
ATOM 1660 C C . THR A 1 203 ? 3.242 14.242 1.011 1.00 87.31 203 THR A C 1
ATOM 1662 O O . THR A 1 203 ? 3.579 13.190 1.561 1.00 87.31 203 THR A O 1
ATOM 1665 N N . GLN A 1 204 ? 2.137 14.887 1.395 1.00 88.62 204 GLN A N 1
ATOM 1666 C CA . GLN A 1 204 ? 1.307 14.447 2.528 1.00 88.62 204 GLN A CA 1
ATOM 1667 C C . GLN A 1 204 ? 0.590 13.112 2.294 1.00 88.62 204 GLN A C 1
ATOM 1669 O O . GLN A 1 204 ? 0.379 12.367 3.246 1.00 88.62 204 GLN A O 1
ATOM 1674 N N . ASP A 1 205 ? 0.231 12.821 1.049 1.00 88.88 205 ASP A N 1
ATOM 1675 C CA . ASP A 1 205 ? -0.257 11.533 0.537 1.00 88.88 205 ASP A CA 1
ATOM 1676 C C . ASP A 1 205 ? 0.718 10.412 0.787 1.00 88.88 205 ASP A C 1
ATOM 1678 O O . ASP A 1 205 ? 0.366 9.435 1.438 1.00 88.88 205 ASP A O 1
ATOM 1682 N N . GLN A 1 206 ? 1.980 10.611 0.451 1.00 92.69 206 GLN A N 1
ATOM 1683 C CA . GLN A 1 206 ? 2.980 9.567 0.639 1.00 92.69 206 GLN A CA 1
ATOM 1684 C C . GLN A 1 206 ? 3.190 9.247 2.117 1.00 92.69 206 GLN A C 1
ATOM 1686 O O . GLN A 1 206 ? 3.370 8.088 2.483 1.00 92.69 206 GLN A O 1
ATOM 1691 N N . ILE A 1 207 ? 3.105 10.257 2.986 1.00 94.62 207 ILE A N 1
ATOM 1692 C CA . ILE A 1 207 ? 3.130 10.060 4.440 1.00 94.62 207 ILE A CA 1
ATOM 1693 C C . ILE A 1 207 ? 1.865 9.329 4.911 1.00 94.62 207 ILE A C 1
ATOM 1695 O O . ILE A 1 207 ? 1.965 8.397 5.708 1.00 94.62 207 ILE A O 1
ATOM 1699 N N . SER A 1 208 ? 0.692 9.717 4.407 1.00 95.19 208 SER A N 1
ATOM 1700 C CA . SER A 1 208 ? -0.596 9.118 4.771 1.00 95.19 208 SER A CA 1
ATOM 1701 C C . SER A 1 208 ? -0.651 7.636 4.413 1.00 95.19 208 SER A C 1
ATOM 1703 O O . SER A 1 208 ? -0.969 6.798 5.259 1.00 95.19 208 SER A O 1
ATOM 1705 N N . ASP A 1 209 ? -0.245 7.300 3.192 1.00 96.31 209 ASP A N 1
ATOM 1706 C CA . ASP A 1 209 ? -0.264 5.936 2.677 1.00 96.31 209 ASP A CA 1
ATOM 1707 C C . ASP A 1 209 ? 0.781 5.059 3.371 1.00 96.31 209 ASP A C 1
ATOM 1709 O O . ASP A 1 209 ? 0.512 3.896 3.689 1.00 96.31 209 ASP A O 1
ATOM 1713 N N . LEU A 1 210 ? 1.965 5.609 3.678 1.00 97.75 210 LEU A N 1
ATOM 1714 C CA . LEU A 1 210 ? 2.954 4.917 4.507 1.00 97.75 210 LEU A CA 1
ATOM 1715 C C . LEU A 1 210 ? 2.416 4.654 5.914 1.00 97.75 210 LEU A C 1
ATOM 1717 O O . LEU A 1 210 ? 2.551 3.536 6.411 1.00 97.75 210 LEU A O 1
ATOM 1721 N N . PHE A 1 211 ? 1.776 5.638 6.550 1.00 97.94 211 PHE A N 1
ATOM 1722 C CA . PHE A 1 211 ? 1.178 5.465 7.876 1.00 97.94 211 PHE A CA 1
ATOM 1723 C C . PHE A 1 211 ? 0.069 4.414 7.851 1.00 97.94 211 PHE A C 1
ATOM 1725 O O . PHE A 1 211 ? 0.001 3.594 8.764 1.00 97.94 211 PHE A O 1
ATOM 1732 N N . MET A 1 212 ? -0.748 4.364 6.796 1.00 98.44 212 MET A N 1
ATOM 1733 C CA . MET A 1 212 ? -1.718 3.285 6.594 1.00 98.44 212 MET A CA 1
ATOM 1734 C C . MET A 1 212 ? -1.024 1.919 6.530 1.00 98.44 212 MET A C 1
ATOM 1736 O O . MET A 1 212 ? -1.412 0.994 7.251 1.00 98.44 212 MET A O 1
ATOM 1740 N N . GLY A 1 213 ? 0.023 1.788 5.711 1.00 98.56 213 GLY A N 1
ATOM 1741 C CA . GLY A 1 213 ? 0.817 0.564 5.621 1.00 98.56 213 GLY A CA 1
ATOM 1742 C C . GLY A 1 213 ? 1.409 0.151 6.973 1.00 98.56 213 GLY A C 1
ATOM 1743 O O . GLY A 1 213 ? 1.253 -0.995 7.399 1.00 98.56 213 GLY A O 1
ATOM 1744 N N . PHE A 1 214 ? 2.033 1.084 7.694 1.00 98.62 214 PHE A N 1
ATOM 1745 C CA . PHE A 1 214 ? 2.650 0.846 9.001 1.00 98.62 214 PHE A CA 1
ATOM 1746 C C . PHE A 1 214 ? 1.627 0.516 10.095 1.00 98.62 214 PHE A C 1
ATOM 1748 O O . PHE A 1 214 ? 1.865 -0.400 10.887 1.00 98.62 214 PHE A O 1
ATOM 1755 N N . ALA A 1 215 ? 0.464 1.172 10.109 1.00 98.62 215 ALA A N 1
ATOM 1756 C CA . ALA A 1 215 ? -0.636 0.845 11.013 1.00 98.62 215 ALA A CA 1
ATOM 1757 C C . ALA A 1 215 ? -1.129 -0.591 10.796 1.00 98.62 215 ALA A C 1
ATOM 1759 O O . ALA A 1 215 ? -1.306 -1.351 11.754 1.00 98.62 215 ALA A O 1
ATOM 1760 N N . LEU A 1 216 ? -1.281 -0.998 9.533 1.00 98.69 216 LEU A N 1
ATOM 1761 C CA . LEU A 1 216 ? -1.665 -2.361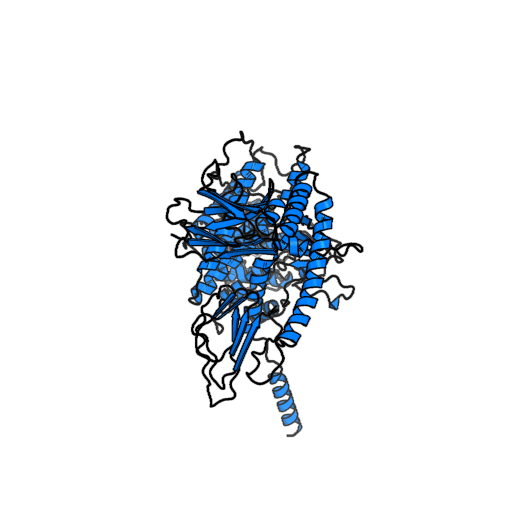 9.184 1.00 98.69 216 LEU A CA 1
ATOM 1762 C C . LEU A 1 216 ? -0.573 -3.373 9.534 1.00 98.69 216 LEU A C 1
ATOM 1764 O O . LEU A 1 216 ? -0.916 -4.442 10.032 1.00 98.69 216 LEU A O 1
ATOM 1768 N N . VAL A 1 217 ? 0.716 -3.063 9.361 1.00 98.62 217 VAL A N 1
ATOM 1769 C CA . VAL A 1 217 ? 1.816 -3.922 9.843 1.00 98.62 217 VAL A CA 1
ATOM 1770 C C . VAL A 1 217 ? 1.738 -4.099 11.359 1.00 98.62 217 VAL A C 1
ATOM 1772 O O . VAL A 1 217 ? 1.765 -5.233 11.843 1.00 98.62 217 VAL A O 1
ATOM 1775 N N . ASN A 1 218 ? 1.576 -3.008 12.110 1.00 98.12 218 ASN A N 1
ATOM 1776 C CA . ASN A 1 218 ? 1.482 -3.053 13.567 1.00 98.12 218 ASN A CA 1
ATOM 1777 C C . ASN A 1 218 ? 0.298 -3.923 14.032 1.00 98.12 218 ASN A C 1
ATOM 1779 O O . ASN A 1 218 ? 0.456 -4.780 14.901 1.00 98.12 218 ASN A O 1
ATOM 1783 N N . LYS A 1 219 ? -0.871 -3.775 13.390 1.00 97.94 219 LYS A N 1
ATOM 1784 C CA . LYS A 1 219 ? -2.093 -4.534 13.712 1.00 97.94 219 LYS A CA 1
ATOM 1785 C C . LYS A 1 219 ? -2.051 -5.998 13.259 1.00 97.94 219 LYS A C 1
ATOM 1787 O O . LYS A 1 219 ? -2.463 -6.884 14.003 1.00 97.94 219 LYS A O 1
ATOM 1792 N N . CYS A 1 220 ? -1.634 -6.249 12.019 1.00 98.19 220 CYS A N 1
ATOM 1793 C CA . CYS A 1 220 ? -1.760 -7.549 11.351 1.00 98.19 220 CYS A CA 1
ATOM 1794 C C . CYS A 1 220 ? -0.578 -8.480 11.612 1.00 98.19 220 CYS A C 1
ATOM 1796 O O . CYS A 1 220 ? -0.755 -9.696 11.677 1.00 98.19 220 CYS A O 1
ATOM 1798 N N . VAL A 1 221 ? 0.625 -7.912 11.696 1.00 98.25 221 VAL A N 1
ATOM 1799 C CA . VAL A 1 221 ? 1.891 -8.653 11.708 1.00 98.25 221 VAL A CA 1
ATOM 1800 C C . VAL A 1 221 ? 2.523 -8.598 13.097 1.00 98.25 221 VAL A C 1
ATOM 1802 O O . VAL A 1 221 ? 2.994 -9.615 13.603 1.00 98.25 221 VAL A O 1
ATOM 1805 N N . GLY A 1 222 ? 2.501 -7.430 13.746 1.00 96.50 222 GLY A N 1
ATOM 1806 C CA . GLY A 1 222 ? 3.060 -7.240 15.084 1.00 96.50 222 GLY A CA 1
ATOM 1807 C C . GLY A 1 222 ? 4.543 -7.625 15.154 1.00 96.50 222 GLY A C 1
ATOM 1808 O O . GLY A 1 222 ? 5.324 -7.321 14.258 1.00 96.50 222 GLY A O 1
ATOM 1809 N N . ASN A 1 223 ? 4.944 -8.341 16.207 1.00 98.06 223 ASN A N 1
ATOM 1810 C CA . ASN A 1 223 ? 6.351 -8.670 16.495 1.00 98.06 223 ASN A CA 1
ATOM 1811 C C . ASN A 1 223 ? 6.940 -9.837 15.680 1.00 98.06 223 ASN A C 1
ATOM 1813 O O . ASN A 1 223 ? 7.947 -10.431 16.075 1.00 98.06 223 ASN A O 1
ATOM 1817 N N . VAL A 1 224 ? 6.314 -10.219 14.568 1.00 98.06 224 VAL A N 1
ATOM 1818 C CA . VAL A 1 224 ? 6.847 -11.266 13.689 1.00 98.06 224 VAL A CA 1
ATOM 1819 C C . VAL A 1 224 ? 8.189 -10.814 13.117 1.00 98.06 224 VAL A C 1
ATOM 1821 O O . VAL A 1 224 ? 8.381 -9.643 12.784 1.00 98.06 224 VAL A O 1
ATOM 1824 N N . THR A 1 225 ? 9.124 -11.759 13.003 1.00 97.88 225 THR A N 1
ATOM 1825 C CA . THR A 1 225 ? 10.458 -11.496 12.466 1.00 97.88 225 THR A CA 1
ATOM 1826 C C . THR A 1 225 ? 10.721 -12.253 11.168 1.00 97.88 225 THR A C 1
ATOM 1828 O O . THR A 1 225 ? 10.216 -13.358 10.948 1.00 97.88 225 THR A O 1
ATOM 1831 N N . TYR A 1 226 ? 11.549 -11.664 10.308 1.00 95.94 226 TYR A N 1
ATOM 1832 C CA . TYR A 1 226 ? 12.116 -12.312 9.128 1.00 95.94 226 TYR A CA 1
ATOM 1833 C C . TYR A 1 226 ? 13.583 -11.902 9.000 1.00 95.94 226 TYR A C 1
ATOM 1835 O O . TYR A 1 226 ? 13.884 -10.718 8.967 1.00 95.94 226 TYR A O 1
ATOM 1843 N N . GLN A 1 227 ? 14.515 -12.860 9.005 1.00 94.62 227 GLN A N 1
ATOM 1844 C CA . GLN A 1 227 ? 15.963 -12.570 8.986 1.00 94.62 227 GLN A CA 1
ATOM 1845 C C . GLN A 1 227 ? 16.413 -11.576 10.087 1.00 94.62 227 GLN A C 1
ATOM 1847 O O . GLN A 1 227 ? 17.259 -10.716 9.868 1.00 94.62 227 GLN A O 1
ATOM 1852 N N . GLY A 1 228 ? 15.819 -11.674 11.285 1.00 96.00 228 GLY A N 1
ATOM 1853 C CA . GLY A 1 228 ? 16.090 -10.768 12.413 1.00 96.00 228 GLY A CA 1
ATOM 1854 C C . GLY A 1 228 ? 15.371 -9.414 12.342 1.00 96.00 228 GLY A C 1
ATOM 1855 O O . GLY A 1 228 ? 15.392 -8.662 13.312 1.00 96.00 228 GLY A O 1
ATOM 1856 N N . TYR A 1 229 ? 14.684 -9.118 11.241 1.00 95.50 229 TYR A N 1
ATOM 1857 C CA . TYR A 1 229 ? 13.907 -7.900 11.056 1.00 95.50 229 TYR A CA 1
ATOM 1858 C C . TYR A 1 229 ? 12.525 -8.033 11.701 1.00 95.50 229 TYR A C 1
ATOM 1860 O O . TYR A 1 229 ? 11.720 -8.843 11.249 1.00 95.50 229 TYR A O 1
ATOM 1868 N N . ASN A 1 230 ? 12.256 -7.272 12.767 1.00 98.00 230 ASN A N 1
ATOM 1869 C CA . ASN A 1 230 ? 10.952 -7.234 13.442 1.00 98.00 230 ASN A CA 1
ATOM 1870 C C . ASN A 1 230 ? 10.027 -6.218 12.758 1.00 98.00 230 ASN A C 1
ATOM 1872 O O . ASN A 1 230 ? 10.277 -5.018 12.852 1.00 98.00 230 ASN A O 1
ATOM 1876 N N . PHE A 1 231 ? 8.967 -6.691 12.101 1.00 98.25 231 PHE A N 1
ATOM 1877 C CA . PHE A 1 231 ? 8.092 -5.840 11.292 1.00 98.25 231 PHE A CA 1
ATOM 1878 C C . PHE A 1 231 ? 7.388 -4.747 12.106 1.00 98.25 231 PHE A C 1
ATOM 1880 O O . PHE A 1 231 ? 7.491 -3.573 11.763 1.00 98.25 231 PHE A O 1
ATOM 1887 N N . GLY A 1 232 ? 6.717 -5.109 13.203 1.00 98.19 232 GLY A N 1
ATOM 1888 C CA . GLY A 1 232 ? 5.979 -4.164 14.044 1.00 98.19 232 GLY A CA 1
ATOM 1889 C C . GLY A 1 232 ? 6.884 -3.102 14.662 1.00 98.19 232 GLY A C 1
ATOM 1890 O O . GLY A 1 232 ? 6.567 -1.918 14.600 1.00 98.19 232 GLY A O 1
ATOM 1891 N N . GLN A 1 233 ? 8.057 -3.496 15.169 1.00 97.88 233 GLN A N 1
ATOM 1892 C CA . GLN A 1 233 ? 9.010 -2.535 15.725 1.00 97.88 233 GLN A CA 1
ATOM 1893 C C . GLN A 1 233 ? 9.527 -1.557 14.663 1.00 97.88 233 GLN A C 1
ATOM 1895 O O . GLN A 1 233 ? 9.651 -0.371 14.949 1.00 97.88 233 GLN A O 1
ATOM 1900 N N . HIS A 1 234 ? 9.821 -2.023 13.445 1.00 97.94 234 HIS A N 1
ATOM 1901 C CA . HIS A 1 234 ? 10.260 -1.124 12.376 1.00 97.94 234 HIS A CA 1
ATOM 1902 C C . HIS A 1 234 ? 9.131 -0.196 11.914 1.00 97.94 234 HIS A C 1
ATOM 1904 O O . HIS A 1 234 ? 9.387 0.985 11.723 1.00 97.94 234 HIS A O 1
ATOM 1910 N N . ALA A 1 235 ? 7.885 -0.674 11.825 1.00 98.25 235 ALA A N 1
ATOM 1911 C CA . ALA A 1 235 ? 6.731 0.174 11.515 1.00 98.25 235 ALA A CA 1
ATOM 1912 C C . ALA A 1 235 ? 6.544 1.297 12.556 1.00 98.25 235 ALA A C 1
ATOM 1914 O O . ALA A 1 235 ? 6.351 2.457 12.189 1.00 98.25 235 ALA A O 1
ATOM 1915 N N . VAL A 1 236 ? 6.677 0.968 13.848 1.00 98.25 236 VAL A N 1
ATOM 1916 C CA . VAL A 1 236 ? 6.682 1.950 14.947 1.00 98.25 236 VAL A CA 1
ATOM 1917 C C . VAL A 1 236 ? 7.842 2.933 14.798 1.00 98.25 236 VAL A C 1
ATOM 1919 O O . VAL A 1 236 ? 7.622 4.139 14.846 1.00 98.25 236 VAL A O 1
ATOM 1922 N N . ASN A 1 237 ? 9.061 2.438 14.574 1.00 97.69 237 ASN A N 1
ATOM 1923 C CA . ASN A 1 237 ? 10.249 3.282 14.460 1.00 97.69 237 ASN A CA 1
ATOM 1924 C C . ASN A 1 237 ? 10.162 4.244 13.268 1.00 97.69 237 ASN A C 1
ATOM 1926 O O . ASN A 1 237 ? 10.462 5.418 13.422 1.00 97.69 237 ASN A O 1
ATOM 1930 N N . TYR A 1 238 ? 9.741 3.782 12.089 1.00 97.94 238 TYR A N 1
ATOM 1931 C CA . TYR A 1 238 ? 9.624 4.648 10.910 1.00 97.94 238 TYR A CA 1
ATOM 1932 C C . TYR A 1 238 ? 8.559 5.721 11.104 1.00 97.94 238 TYR A C 1
ATOM 1934 O O . TYR A 1 238 ? 8.791 6.883 10.782 1.00 97.94 238 TYR A O 1
ATOM 1942 N N . THR A 1 239 ? 7.424 5.351 11.698 1.00 97.62 239 THR A N 1
ATOM 1943 C CA . THR A 1 239 ? 6.375 6.316 12.039 1.00 97.62 239 THR A CA 1
ATOM 1944 C C . THR A 1 239 ? 6.893 7.366 13.020 1.00 97.62 239 THR A C 1
ATOM 1946 O O . THR A 1 239 ? 6.660 8.553 12.814 1.00 97.62 239 THR A O 1
ATOM 1949 N N . ASP A 1 240 ? 7.636 6.949 14.049 1.00 97.19 240 ASP A N 1
ATOM 1950 C CA . ASP A 1 240 ? 8.249 7.854 15.023 1.00 97.19 240 ASP A CA 1
ATOM 1951 C C . ASP A 1 240 ? 9.259 8.807 14.372 1.00 97.19 240 ASP A C 1
ATOM 1953 O O . ASP A 1 240 ? 9.215 10.008 14.626 1.00 97.19 240 ASP A O 1
ATOM 1957 N N . LEU A 1 241 ? 10.122 8.308 13.481 1.00 95.69 241 LEU A N 1
ATOM 1958 C CA . LEU A 1 241 ? 11.086 9.131 12.747 1.00 95.69 241 LEU A CA 1
ATOM 1959 C C . LEU A 1 241 ? 10.386 10.195 11.888 1.00 95.69 241 LEU A C 1
ATOM 1961 O O . LEU A 1 241 ? 10.718 11.378 11.989 1.00 95.69 241 LEU A O 1
ATOM 1965 N N . ILE A 1 242 ? 9.382 9.799 11.096 1.00 95.19 242 ILE A N 1
ATOM 1966 C CA . ILE A 1 242 ? 8.603 10.721 10.255 1.00 95.19 242 ILE A CA 1
ATOM 1967 C C . ILE A 1 242 ? 7.871 11.750 11.128 1.00 95.19 242 ILE A C 1
ATOM 1969 O O . ILE A 1 242 ? 7.985 12.955 10.897 1.00 95.19 242 ILE A O 1
ATOM 1973 N N . ALA A 1 243 ? 7.152 11.298 12.160 1.00 94.19 243 ALA A N 1
ATOM 1974 C CA . ALA A 1 243 ? 6.370 12.167 13.034 1.00 94.19 243 ALA A CA 1
ATOM 1975 C C . ALA A 1 243 ? 7.256 13.153 13.804 1.00 94.19 243 ALA A C 1
ATOM 1977 O O . ALA A 1 243 ? 6.958 14.346 13.833 1.00 94.19 243 ALA A O 1
ATOM 1978 N N . ASN A 1 244 ? 8.380 12.699 14.368 1.00 93.44 244 ASN A N 1
ATOM 1979 C CA . ASN A 1 244 ? 9.329 13.574 15.054 1.00 93.44 244 ASN A CA 1
ATOM 1980 C C . ASN A 1 244 ? 9.934 14.602 14.103 1.00 93.44 244 ASN A C 1
ATOM 1982 O O . ASN A 1 244 ? 10.035 15.778 14.459 1.00 93.44 244 ASN A O 1
ATOM 1986 N N . ARG A 1 245 ? 10.288 14.199 12.878 1.00 90.12 245 ARG A N 1
ATOM 1987 C CA . ARG A 1 245 ? 10.811 15.133 11.881 1.00 90.12 245 ARG A CA 1
ATOM 1988 C C . ARG A 1 245 ? 9.798 16.221 11.535 1.00 90.12 245 ARG A C 1
ATOM 1990 O O . ARG A 1 245 ? 10.175 17.393 11.468 1.00 90.12 245 ARG A O 1
ATOM 1997 N N . LEU A 1 246 ? 8.533 15.862 11.322 1.00 88.19 246 LEU A N 1
ATOM 1998 C CA . LEU A 1 246 ? 7.472 16.841 11.078 1.00 88.19 246 LEU A CA 1
ATOM 1999 C C . LEU A 1 246 ? 7.285 17.748 12.299 1.00 88.19 246 LEU A C 1
ATOM 2001 O O . LEU A 1 246 ? 7.327 18.968 12.164 1.00 88.19 246 LEU A O 1
ATOM 2005 N N . ASN A 1 247 ? 7.177 17.167 13.492 1.00 84.56 247 ASN A N 1
ATOM 2006 C CA . ASN A 1 247 ? 6.944 17.870 14.751 1.00 84.56 247 ASN A CA 1
ATOM 2007 C C . ASN A 1 247 ? 8.021 18.932 15.053 1.00 84.56 247 ASN A C 1
ATOM 2009 O O . ASN A 1 247 ? 7.699 20.086 15.331 1.00 84.56 247 ASN A O 1
ATOM 2013 N N . VAL A 1 248 ? 9.308 18.585 14.912 1.00 75.44 248 VAL A N 1
ATOM 2014 C CA . VAL A 1 248 ? 10.441 19.516 15.118 1.00 75.44 248 VAL A CA 1
ATOM 2015 C C . VAL A 1 248 ? 10.385 20.714 14.168 1.00 75.44 248 VAL A C 1
ATOM 2017 O O . VAL A 1 248 ? 10.849 21.805 14.499 1.00 75.44 248 VAL A O 1
ATOM 2020 N N . ASN A 1 249 ? 9.794 20.537 12.991 1.00 69.31 249 ASN A N 1
ATOM 2021 C CA . ASN A 1 249 ? 9.692 21.580 11.986 1.00 69.31 249 ASN A CA 1
ATOM 2022 C C . ASN A 1 249 ? 8.346 22.314 12.017 1.00 69.31 249 ASN A C 1
ATOM 2024 O O . ASN A 1 249 ? 7.997 22.946 11.025 1.00 69.31 249 ASN A O 1
ATOM 2028 N N . PHE A 1 250 ? 7.626 22.285 13.148 1.00 71.56 250 PHE A N 1
ATOM 2029 C CA . PHE A 1 250 ? 6.278 22.857 13.305 1.00 71.56 250 PHE A CA 1
ATOM 2030 C C . PHE A 1 250 ? 5.268 22.258 12.336 1.00 71.56 250 PHE A C 1
ATOM 2032 O O . PHE A 1 250 ? 4.419 22.962 11.802 1.00 71.56 250 PHE A O 1
ATOM 2039 N N . TRP A 1 251 ? 5.415 20.964 12.052 1.00 74.88 251 TRP A N 1
ATOM 2040 C CA . TRP A 1 251 ? 4.640 20.293 11.020 1.00 74.88 251 TRP A CA 1
ATOM 2041 C C . TRP A 1 251 ? 4.720 21.056 9.707 1.00 74.88 251 TRP A C 1
ATOM 2043 O O . TRP A 1 251 ? 3.748 21.111 8.977 1.00 74.88 251 TRP A O 1
ATOM 2053 N N . MET A 1 252 ? 5.866 21.673 9.417 1.00 62.62 252 MET A N 1
ATOM 2054 C CA . MET A 1 252 ? 6.209 22.182 8.105 1.00 62.62 252 MET A CA 1
ATOM 2055 C C . MET A 1 252 ? 7.315 21.311 7.549 1.00 62.62 252 MET A C 1
ATOM 2057 O O . MET A 1 252 ? 8.296 20.978 8.211 1.00 62.62 252 MET A O 1
ATOM 2061 N N . GLY A 1 253 ? 7.186 20.982 6.283 1.00 61.81 253 GLY A N 1
ATOM 2062 C CA . GLY A 1 253 ? 8.268 20.386 5.548 1.00 61.81 253 GLY A CA 1
ATOM 2063 C C . GLY A 1 253 ? 9.459 21.347 5.425 1.00 61.81 253 GLY A C 1
ATOM 2064 O O . GLY A 1 253 ? 9.400 22.314 4.664 1.00 61.81 253 GLY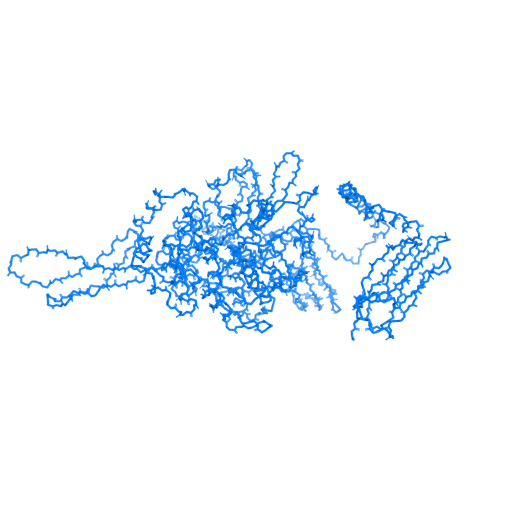 A O 1
ATOM 2065 N N . LYS A 1 254 ? 10.532 21.114 6.190 1.00 68.75 254 LYS A N 1
ATOM 2066 C CA . LYS A 1 254 ? 11.786 21.870 6.069 1.00 68.75 254 LYS A CA 1
ATOM 2067 C C . LYS A 1 254 ? 12.916 20.990 5.571 1.00 68.75 254 LYS A C 1
ATOM 2069 O O . LYS A 1 254 ? 13.117 19.853 6.017 1.00 68.75 254 LYS A O 1
ATOM 2074 N N . LEU A 1 255 ? 13.689 21.576 4.670 1.00 71.00 255 LEU A N 1
ATOM 2075 C CA . LEU A 1 255 ? 14.932 21.004 4.201 1.00 71.00 255 LEU A CA 1
ATOM 2076 C C . LEU A 1 255 ? 16.013 21.072 5.275 1.00 71.00 255 LEU A C 1
ATOM 2078 O O . LEU A 1 255 ? 15.980 21.958 6.133 1.00 71.00 255 LEU A O 1
ATOM 2082 N N . PRO A 1 256 ? 17.026 20.194 5.196 1.00 75.31 256 PRO A N 1
ATOM 2083 C CA . PRO A 1 256 ? 18.176 20.233 6.096 1.00 75.31 256 PRO A CA 1
ATOM 2084 C C . PRO A 1 256 ? 18.893 21.585 6.148 1.00 75.31 256 PRO A C 1
ATOM 2086 O O . PRO A 1 256 ? 19.436 21.967 7.179 1.00 75.31 256 PRO A O 1
ATOM 2089 N N . ASN A 1 257 ? 18.873 22.334 5.043 1.00 75.69 257 ASN A N 1
ATOM 2090 C CA . ASN A 1 257 ? 19.462 23.670 4.944 1.00 75.69 257 ASN A CA 1
ATOM 2091 C C . ASN A 1 257 ? 18.563 24.788 5.515 1.00 75.69 257 ASN A C 1
ATOM 2093 O O . ASN A 1 257 ? 18.883 25.966 5.367 1.00 75.69 257 ASN A O 1
ATOM 2097 N N . GLY A 1 258 ? 17.440 24.439 6.151 1.00 75.19 258 GLY A N 1
ATOM 2098 C CA . GLY A 1 258 ? 16.489 25.376 6.745 1.00 75.19 258 GLY A CA 1
ATOM 2099 C C . GLY A 1 258 ? 15.544 26.043 5.745 1.00 75.19 258 GLY A C 1
ATOM 2100 O O . GLY A 1 258 ? 14.685 26.819 6.168 1.00 75.19 258 GLY A O 1
ATOM 2101 N N . LEU A 1 259 ? 15.664 25.747 4.446 1.00 70.12 259 LEU A N 1
ATOM 2102 C CA . LEU A 1 259 ? 14.720 26.238 3.450 1.00 70.12 259 LEU A CA 1
ATOM 2103 C C . LEU A 1 259 ? 13.365 25.548 3.629 1.00 70.12 259 LEU A C 1
ATOM 2105 O O . LEU A 1 259 ? 13.265 24.330 3.793 1.00 70.12 259 LEU A O 1
ATOM 2109 N N . THR A 1 260 ? 12.315 26.356 3.586 1.00 67.38 260 THR A N 1
ATOM 2110 C CA . THR A 1 260 ? 10.941 25.894 3.408 1.00 67.38 260 THR A CA 1
ATOM 2111 C C . THR A 1 260 ? 10.740 25.474 1.957 1.00 67.38 260 THR A C 1
ATOM 2113 O O . THR A 1 260 ? 11.295 26.105 1.053 1.00 67.38 260 THR A O 1
ATOM 2116 N N . TYR A 1 261 ? 9.932 24.443 1.721 1.00 67.31 261 TYR A N 1
ATOM 2117 C CA . TYR A 1 261 ? 9.565 24.033 0.368 1.00 67.31 261 TYR A CA 1
ATOM 2118 C C . TYR A 1 261 ? 9.002 25.211 -0.445 1.00 67.31 261 TYR A C 1
ATOM 2120 O O . TYR A 1 261 ? 8.105 25.920 0.011 1.00 67.31 261 TYR A O 1
ATOM 2128 N N . LYS A 1 262 ? 9.558 25.422 -1.647 1.00 59.38 262 LYS A N 1
ATOM 2129 C CA . LYS A 1 262 ? 9.290 26.577 -2.527 1.00 59.38 262 LYS A CA 1
ATOM 2130 C C . LYS A 1 262 ? 7.813 26.694 -2.927 1.00 59.38 262 LYS A C 1
ATOM 2132 O O . LYS A 1 262 ? 7.346 27.800 -3.179 1.00 59.38 262 LYS A O 1
ATOM 2137 N N . ASP A 1 263 ? 7.082 25.582 -2.906 1.00 55.19 263 ASP A N 1
ATOM 2138 C CA . ASP A 1 263 ? 5.736 25.517 -3.471 1.00 55.19 263 ASP A CA 1
ATOM 2139 C C . ASP A 1 263 ? 4.600 25.811 -2.495 1.00 55.19 263 ASP A C 1
ATOM 2141 O O . ASP A 1 263 ? 3.459 25.846 -2.937 1.00 55.19 263 ASP A O 1
ATOM 2145 N N . GLY A 1 264 ? 4.837 26.013 -1.192 1.00 51.16 264 GLY A N 1
ATOM 2146 C CA . GLY A 1 264 ? 3.762 26.319 -0.224 1.00 51.16 264 GLY A CA 1
ATOM 2147 C C . GLY A 1 264 ? 2.656 25.249 -0.089 1.00 51.16 264 GLY A C 1
ATOM 2148 O O . GLY A 1 264 ? 1.879 25.291 0.856 1.00 51.16 264 GLY A O 1
ATOM 2149 N N . ASN A 1 265 ? 2.629 24.247 -0.973 1.00 50.62 265 ASN A N 1
ATOM 2150 C CA . ASN A 1 265 ? 1.687 23.131 -1.036 1.00 50.62 265 ASN A CA 1
ATOM 2151 C C . ASN A 1 265 ? 1.933 22.088 0.059 1.00 50.62 265 ASN A C 1
ATOM 2153 O O . ASN A 1 265 ? 1.164 21.143 0.217 1.00 50.62 265 ASN A O 1
ATOM 2157 N N . PHE A 1 266 ? 2.976 22.276 0.866 1.00 56.84 266 PHE A N 1
ATOM 2158 C CA . PHE A 1 266 ? 3.197 21.514 2.085 1.00 56.84 266 PHE A CA 1
ATOM 2159 C C . PHE A 1 266 ? 2.379 22.094 3.244 1.00 56.84 266 PHE A C 1
ATOM 2161 O O . PHE A 1 266 ? 2.925 22.417 4.296 1.00 56.84 266 PHE A O 1
ATOM 2168 N N . ILE A 1 267 ? 1.065 22.258 3.059 1.00 58.06 267 ILE A N 1
ATOM 2169 C CA . ILE A 1 267 ? 0.168 22.649 4.154 1.00 58.06 267 ILE A CA 1
ATOM 2170 C C . ILE A 1 267 ? -0.122 21.412 5.005 1.00 58.06 267 ILE A C 1
ATOM 2172 O O . ILE A 1 267 ? -1.245 20.914 5.071 1.00 58.06 267 ILE A O 1
ATOM 2176 N N . THR A 1 268 ? 0.923 20.867 5.619 1.00 60.38 268 THR A N 1
ATOM 2177 C CA . THR A 1 268 ? 0.801 19.853 6.663 1.00 60.38 268 THR A CA 1
ATOM 2178 C C . THR A 1 268 ? 0.077 20.420 7.872 1.00 60.38 268 THR A C 1
ATOM 2180 O O . THR A 1 268 ? -0.535 19.640 8.577 1.00 60.38 268 THR A O 1
ATOM 2183 N N . GLU A 1 269 ? 0.044 21.743 8.073 1.00 72.69 269 GLU A N 1
ATOM 2184 C CA . GLU A 1 269 ? -0.693 22.389 9.171 1.00 72.69 269 GLU A CA 1
ATOM 2185 C C . GLU A 1 269 ? -2.169 21.958 9.238 1.00 72.69 269 GLU A C 1
ATOM 2187 O O . GLU A 1 269 ? -2.660 21.632 10.315 1.00 72.69 269 GLU A O 1
ATOM 2192 N N . LEU A 1 270 ? -2.864 21.862 8.094 1.00 79.69 270 LEU A N 1
ATOM 2193 C CA . LEU A 1 270 ? -4.281 21.463 8.062 1.00 79.69 270 LEU A CA 1
ATOM 2194 C C . LEU A 1 270 ? -4.499 20.004 8.476 1.00 79.69 270 LEU A C 1
ATOM 2196 O O . LEU A 1 270 ? -5.544 19.671 9.028 1.00 79.69 270 LEU A O 1
ATOM 2200 N N . ASN A 1 271 ? -3.515 19.144 8.218 1.00 86.94 271 ASN A N 1
ATOM 2201 C CA . ASN A 1 271 ? -3.584 17.719 8.522 1.00 86.94 271 ASN A CA 1
ATOM 2202 C C . ASN A 1 271 ? -2.715 17.334 9.728 1.00 86.94 271 ASN A C 1
ATOM 2204 O O . ASN A 1 271 ? -2.674 16.163 10.092 1.00 86.94 271 ASN A O 1
ATOM 2208 N N . ALA A 1 272 ? -2.034 18.289 10.370 1.00 90.50 272 ALA A N 1
ATOM 2209 C CA . ALA A 1 272 ? -1.002 18.032 11.372 1.00 90.50 272 ALA A CA 1
ATOM 2210 C C . ALA A 1 272 ? -1.574 17.281 12.573 1.00 90.50 272 ALA A C 1
ATOM 2212 O O . ALA A 1 272 ? -0.973 16.322 13.054 1.00 90.50 272 ALA A O 1
ATOM 2213 N N . TYR A 1 273 ? -2.781 17.661 13.001 1.00 92.06 273 TYR A N 1
ATOM 2214 C CA . TYR A 1 273 ? -3.499 16.958 14.058 1.00 92.06 273 TYR A CA 1
ATOM 2215 C C . TYR A 1 273 ? -3.861 15.522 13.662 1.00 92.06 273 TYR A C 1
ATOM 2217 O O . TYR A 1 273 ? -3.605 14.594 14.430 1.00 92.06 273 TYR A O 1
ATOM 2225 N N . GLY A 1 274 ? -4.369 15.307 12.446 1.00 93.12 274 GLY A N 1
ATOM 2226 C CA . GLY A 1 274 ? -4.630 13.969 11.912 1.00 93.12 274 GLY A CA 1
ATOM 2227 C C . GLY A 1 274 ? -3.375 13.096 11.859 1.00 93.12 274 GLY A C 1
ATOM 2228 O O . GLY A 1 274 ? -3.391 11.970 12.361 1.00 93.12 274 GLY A O 1
ATOM 2229 N N . ILE A 1 275 ? -2.272 13.631 11.325 1.00 94.00 275 ILE A N 1
ATOM 2230 C CA . ILE A 1 275 ? -0.972 12.947 11.252 1.00 94.00 275 ILE A CA 1
ATOM 2231 C C . ILE A 1 275 ? -0.481 12.592 12.660 1.00 94.00 275 ILE A C 1
ATOM 2233 O O . ILE A 1 275 ? -0.102 11.447 12.903 1.00 94.00 275 ILE A O 1
ATOM 2237 N N . ALA A 1 276 ? -0.523 13.538 13.604 1.00 94.69 276 ALA A N 1
ATOM 2238 C CA . ALA A 1 276 ? -0.102 13.323 14.988 1.00 94.69 276 ALA A CA 1
ATOM 2239 C C . ALA A 1 276 ? -0.914 12.222 15.680 1.00 94.69 276 ALA A C 1
ATOM 2241 O O . ALA A 1 276 ? -0.340 11.376 16.364 1.00 94.69 276 ALA A O 1
ATOM 2242 N N . LYS A 1 277 ? -2.237 12.195 15.478 1.00 95.62 277 LYS A N 1
ATOM 2243 C CA . LYS A 1 277 ? -3.124 11.163 16.033 1.00 95.62 277 LYS A CA 1
ATOM 2244 C C . LYS A 1 277 ? -2.887 9.795 15.399 1.00 95.62 277 LYS A C 1
ATOM 2246 O O . LYS A 1 277 ? -2.874 8.795 16.114 1.00 95.62 277 LYS A O 1
ATOM 2251 N N . ALA A 1 278 ? -2.661 9.737 14.088 1.00 96.88 278 ALA A N 1
ATOM 2252 C CA . ALA A 1 278 ? -2.297 8.497 13.410 1.00 96.88 278 ALA A CA 1
ATOM 2253 C C . ALA A 1 278 ? -0.941 7.966 13.908 1.00 96.88 278 ALA A C 1
ATOM 2255 O O . ALA A 1 278 ? -0.834 6.794 14.264 1.00 96.88 278 ALA A O 1
ATOM 2256 N N . ALA A 1 279 ? 0.068 8.835 14.033 1.00 97.00 279 ALA A N 1
ATOM 2257 C CA . ALA A 1 279 ? 1.361 8.476 14.608 1.00 97.00 279 ALA A CA 1
ATOM 2258 C C . ALA A 1 279 ? 1.225 7.991 16.058 1.00 97.00 279 ALA A C 1
ATOM 2260 O O . ALA A 1 279 ? 1.776 6.951 16.407 1.00 97.00 279 ALA A O 1
ATOM 2261 N N . GLN A 1 280 ? 0.433 8.686 16.880 1.00 97.44 280 GLN A N 1
ATOM 2262 C CA . GLN A 1 280 ? 0.159 8.289 18.260 1.00 97.44 280 GLN A CA 1
ATOM 2263 C C . GLN A 1 280 ? -0.484 6.908 18.346 1.00 97.44 280 GLN A C 1
ATOM 2265 O O . GLN A 1 280 ? -0.111 6.113 19.206 1.00 97.44 280 GLN A O 1
ATOM 2270 N N . TRP A 1 281 ? -1.428 6.601 17.458 1.00 97.81 281 TRP A N 1
ATOM 2271 C CA . TRP A 1 281 ? -2.053 5.283 17.411 1.00 97.81 281 TRP A CA 1
ATOM 2272 C C . TRP A 1 281 ? -1.032 4.181 17.096 1.00 97.81 281 TRP A C 1
ATOM 2274 O O . TRP A 1 281 ? -1.055 3.117 17.713 1.00 97.81 281 TRP A O 1
ATOM 2284 N N . ILE A 1 282 ? -0.106 4.442 16.167 1.00 98.06 282 ILE A N 1
ATOM 2285 C CA . ILE A 1 282 ? 0.900 3.461 15.746 1.00 98.06 282 ILE A CA 1
ATOM 2286 C C . ILE A 1 282 ? 1.986 3.284 16.816 1.00 98.06 282 ILE A C 1
ATOM 2288 O O . ILE A 1 282 ? 2.314 2.150 17.160 1.00 98.06 282 ILE A O 1
ATOM 2292 N N . THR A 1 283 ? 2.554 4.376 17.338 1.00 98.06 283 THR A N 1
ATOM 2293 C CA . THR A 1 283 ? 3.745 4.337 18.209 1.00 98.06 283 THR A CA 1
ATOM 2294 C C . THR A 1 283 ? 3.424 4.339 19.702 1.00 98.06 283 THR A C 1
ATOM 2296 O O . THR A 1 283 ? 4.280 3.994 20.516 1.00 98.06 283 THR A O 1
ATOM 2299 N N . GLY A 1 284 ? 2.211 4.748 20.080 1.00 97.56 284 GLY A N 1
ATOM 2300 C CA . GLY A 1 284 ? 1.812 5.003 21.463 1.00 97.56 284 GLY A CA 1
ATOM 2301 C C . GLY A 1 284 ? 2.345 6.319 22.048 1.00 97.56 284 GLY A C 1
ATOM 2302 O O . GLY A 1 284 ? 2.034 6.622 23.201 1.00 97.56 284 GLY A O 1
ATOM 2303 N N . GLN A 1 285 ? 3.134 7.100 21.301 1.00 97.12 285 GLN A N 1
ATOM 2304 C CA . GLN A 1 285 ? 3.657 8.393 21.755 1.00 97.12 285 GLN A CA 1
ATOM 2305 C C . GLN A 1 285 ? 2.704 9.539 21.413 1.00 97.12 285 GLN A C 1
ATOM 2307 O O . GLN A 1 285 ? 2.095 9.567 20.351 1.00 97.12 285 GLN A O 1
ATOM 2312 N N . ASP A 1 286 ? 2.584 10.520 22.301 1.00 95.88 286 ASP A N 1
ATOM 2313 C CA . ASP A 1 286 ? 1.713 11.672 22.078 1.00 95.88 286 ASP A CA 1
ATOM 2314 C C . ASP A 1 286 ? 2.435 12.789 21.308 1.00 95.88 286 ASP A C 1
ATOM 2316 O O . ASP A 1 286 ? 3.193 13.570 21.883 1.00 95.88 286 ASP A O 1
ATOM 2320 N N . TYR A 1 287 ? 2.165 12.882 20.005 1.00 94.50 287 TYR A N 1
ATOM 2321 C CA . TYR A 1 287 ? 2.687 13.951 19.144 1.00 94.50 287 TYR A CA 1
ATOM 2322 C C . TYR A 1 287 ? 1.793 15.201 19.118 1.00 94.50 287 TYR A C 1
ATOM 2324 O O . TYR A 1 287 ? 2.137 16.179 18.456 1.00 94.50 287 TYR A O 1
ATOM 2332 N N . THR A 1 288 ? 0.657 15.207 19.824 1.00 92.88 288 THR A N 1
ATOM 2333 C CA . THR A 1 288 ? -0.292 16.334 19.787 1.00 92.88 288 THR A CA 1
ATOM 2334 C C . THR A 1 288 ? 0.126 17.505 20.678 1.00 92.88 288 THR A C 1
ATOM 2336 O O . THR A 1 288 ? -0.360 18.616 20.499 1.00 92.88 288 THR A O 1
ATOM 2339 N N . GLN A 1 289 ? 1.071 17.295 21.600 1.00 90.81 289 GLN A N 1
ATOM 2340 C CA . GLN A 1 289 ? 1.458 18.275 22.630 1.00 90.81 289 GLN A CA 1
ATOM 2341 C C . GLN A 1 289 ? 2.069 19.567 22.079 1.00 90.81 289 GLN A C 1
ATOM 2343 O O . GLN A 1 289 ? 2.005 20.606 22.732 1.00 90.81 289 GLN A O 1
ATOM 2348 N N . ASN A 1 290 ? 2.663 19.501 20.888 1.00 85.69 290 ASN A N 1
ATOM 2349 C CA . ASN A 1 290 ? 3.299 20.642 20.231 1.00 85.69 290 ASN A CA 1
ATOM 2350 C C . ASN A 1 290 ? 2.408 21.289 19.163 1.00 85.69 290 ASN A C 1
ATOM 2352 O O . ASN A 1 290 ? 2.843 22.231 18.502 1.00 85.69 290 ASN A O 1
ATOM 2356 N N . LEU A 1 291 ? 1.193 20.773 18.959 1.00 88.25 291 LEU A N 1
ATOM 2357 C CA . LEU A 1 291 ? 0.233 21.378 18.049 1.00 88.25 291 LEU A CA 1
ATOM 2358 C C . LEU A 1 291 ? -0.455 22.549 18.736 1.00 88.25 291 LEU A C 1
ATOM 2360 O O . LEU A 1 291 ? -0.840 22.473 19.905 1.00 88.25 291 LEU A O 1
ATOM 2364 N N . ASP A 1 292 ? -0.624 23.639 17.998 1.00 86.06 292 ASP A N 1
ATOM 2365 C CA . ASP A 1 292 ? -1.454 24.733 18.470 1.00 86.06 292 ASP A CA 1
ATOM 2366 C C . ASP A 1 292 ? -2.941 24.342 18.445 1.00 86.06 292 ASP A C 1
ATOM 2368 O O . ASP A 1 292 ? -3.374 23.414 17.755 1.00 86.06 292 ASP A O 1
ATOM 2372 N N . ALA A 1 293 ? -3.746 25.065 19.229 1.00 85.88 293 ALA A N 1
ATOM 2373 C CA . ALA A 1 293 ? -5.195 24.872 19.234 1.00 85.88 293 ALA A CA 1
ATOM 2374 C C . ALA A 1 293 ? -5.788 25.059 17.828 1.00 85.88 293 ALA A C 1
ATOM 2376 O O . ALA A 1 293 ? -6.730 24.368 17.467 1.00 85.88 293 ALA A O 1
ATOM 2377 N N . PHE A 1 294 ? -5.182 25.925 17.011 1.00 84.06 294 PHE A N 1
ATOM 2378 C CA . PHE A 1 294 ? -5.621 26.188 15.647 1.00 84.06 294 PHE A CA 1
ATOM 2379 C C . PHE A 1 294 ? -5.568 24.941 14.752 1.00 84.06 294 PHE A C 1
ATOM 2381 O O . PHE A 1 294 ? -6.529 24.682 14.032 1.00 84.06 294 PHE A O 1
ATOM 2388 N N . SER A 1 295 ? -4.501 24.142 14.820 1.00 85.69 295 SER A N 1
ATOM 2389 C CA . SER A 1 295 ? -4.354 22.907 14.037 1.00 85.69 295 SER A CA 1
ATOM 2390 C C . SER A 1 295 ? -5.428 21.878 14.394 1.00 85.69 295 SER A C 1
ATOM 2392 O O . SER A 1 295 ? -5.983 21.223 13.511 1.00 85.69 295 SER A O 1
ATOM 2394 N N . ARG A 1 296 ? -5.759 21.758 15.688 1.00 87.25 296 ARG A N 1
ATOM 2395 C CA . ARG A 1 296 ? -6.850 20.892 16.158 1.00 87.25 296 ARG A CA 1
ATOM 2396 C C . ARG A 1 296 ? -8.212 21.422 15.716 1.00 87.25 296 ARG A C 1
ATOM 2398 O O . ARG A 1 296 ? -8.961 20.688 15.085 1.00 87.25 296 ARG A O 1
ATOM 2405 N N . ASP A 1 297 ? -8.508 22.689 15.992 1.00 84.44 297 ASP A N 1
ATOM 2406 C CA . ASP A 1 297 ? -9.807 23.292 15.682 1.00 84.44 297 ASP A CA 1
ATOM 2407 C C . ASP A 1 297 ? -10.080 23.252 14.164 1.00 84.44 297 ASP A C 1
ATOM 2409 O O . ASP A 1 297 ? -11.205 23.010 13.727 1.00 84.44 297 ASP A O 1
ATOM 2413 N N . ARG A 1 298 ? -9.041 23.423 13.330 1.00 82.31 298 ARG A N 1
ATOM 2414 C CA . ARG A 1 298 ? -9.126 23.251 11.871 1.00 82.31 298 ARG A CA 1
ATOM 2415 C C . ARG A 1 298 ? -9.423 21.815 11.469 1.00 82.31 298 ARG A C 1
ATOM 2417 O O . ARG A 1 298 ? -10.302 21.615 10.635 1.00 82.31 298 ARG A O 1
ATOM 2424 N N . TRP A 1 299 ? -8.718 20.844 12.046 1.00 87.69 299 TRP A N 1
ATOM 2425 C CA . TRP A 1 299 ? -8.970 19.426 11.799 1.00 87.69 299 TRP A CA 1
ATOM 2426 C C . TRP A 1 299 ? -10.411 19.046 12.149 1.00 87.69 299 TRP A C 1
ATOM 2428 O O . TRP A 1 299 ? -11.099 18.439 11.335 1.00 87.69 299 TRP A O 1
ATOM 2438 N N . GLU A 1 300 ? -10.902 19.478 13.310 1.00 82.94 300 GLU A N 1
ATOM 2439 C CA . GLU A 1 300 ? -12.286 19.254 13.744 1.00 82.94 300 GLU A CA 1
ATOM 2440 C C . GLU A 1 300 ? -13.298 19.962 12.828 1.00 82.94 300 GLU A C 1
ATOM 2442 O O . GLU A 1 300 ? -14.301 19.366 12.442 1.00 82.94 300 GLU A O 1
ATOM 2447 N N . THR A 1 301 ? -13.010 21.192 12.384 1.00 81.12 301 THR A N 1
ATOM 2448 C CA . THR A 1 301 ? -13.868 21.928 11.432 1.00 81.12 301 THR A CA 1
ATOM 2449 C C . THR A 1 301 ? -13.978 21.213 10.085 1.00 81.12 301 THR A C 1
ATOM 2451 O O . THR A 1 301 ? -15.040 21.209 9.469 1.00 81.12 301 THR A O 1
ATOM 2454 N N . LEU A 1 302 ? -12.896 20.585 9.618 1.00 73.19 302 LEU A N 1
ATOM 2455 C CA . LEU A 1 302 ? -12.891 19.810 8.372 1.00 73.19 302 LEU A CA 1
ATOM 2456 C C . LEU A 1 302 ? -13.767 18.549 8.461 1.00 73.19 302 LEU A C 1
ATOM 2458 O O . LEU A 1 302 ? -14.193 18.032 7.431 1.00 73.19 302 LEU A O 1
ATOM 2462 N N . CYS A 1 303 ? -14.075 18.080 9.673 1.00 69.25 303 CYS A N 1
ATOM 2463 C CA . CYS A 1 303 ? -14.979 16.954 9.896 1.00 69.25 303 CYS A CA 1
ATOM 2464 C C . CYS A 1 303 ? -16.447 17.352 9.747 1.00 69.25 303 CYS A C 1
ATOM 2466 O O . CYS A 1 303 ? -17.271 16.490 9.451 1.00 69.25 303 CYS A O 1
ATOM 2468 N N . ASP A 1 304 ? -16.787 18.624 9.968 1.00 72.44 304 ASP A N 1
ATOM 2469 C CA . ASP A 1 304 ? -18.169 19.096 9.984 1.00 72.44 304 ASP A CA 1
ATOM 2470 C C . ASP A 1 304 ? -18.810 18.900 8.594 1.00 72.44 304 ASP A C 1
ATOM 2472 O O . ASP A 1 304 ? -18.332 19.467 7.615 1.00 72.44 304 ASP A O 1
ATOM 2476 N N . PRO A 1 305 ? -19.898 18.122 8.464 1.00 61.69 305 PRO A N 1
ATOM 2477 C CA . PRO A 1 305 ? -20.479 17.777 7.168 1.00 61.69 305 PRO A CA 1
ATOM 2478 C C . PRO A 1 305 ? -21.229 18.948 6.527 1.00 61.69 305 PRO A C 1
ATOM 2480 O O . PRO A 1 305 ? -21.537 18.897 5.339 1.00 61.69 305 PRO A O 1
ATOM 2483 N N . LEU A 1 306 ? -21.535 19.998 7.296 1.00 63.78 306 LEU A N 1
ATOM 2484 C CA . LEU A 1 306 ? -22.140 21.231 6.797 1.00 63.78 306 LEU A CA 1
ATOM 2485 C C . LEU A 1 306 ? -21.087 22.179 6.225 1.00 63.78 306 LEU A C 1
ATOM 2487 O O . LEU A 1 306 ? -21.387 22.955 5.324 1.00 63.78 306 LEU A O 1
ATOM 2491 N N . VAL A 1 307 ? -19.865 22.118 6.750 1.00 66.81 307 VAL A N 1
ATOM 2492 C CA . VAL A 1 307 ? -18.787 23.061 6.431 1.00 66.81 307 VAL A CA 1
ATOM 2493 C C . VAL A 1 307 ? -17.767 22.438 5.479 1.00 66.81 307 VAL A C 1
ATOM 2495 O O . VAL A 1 307 ? -17.290 23.098 4.557 1.00 66.81 307 VAL A O 1
ATOM 2498 N N . GLY A 1 308 ? -17.460 21.159 5.672 1.00 61.19 308 GLY A N 1
ATOM 2499 C CA . GLY A 1 308 ? -16.460 20.391 4.941 1.00 61.19 308 GLY A CA 1
ATOM 2500 C C . GLY A 1 308 ? -16.650 20.466 3.429 1.00 61.19 308 GLY A C 1
ATOM 2501 O O . GLY A 1 308 ? -15.725 20.902 2.747 1.00 61.19 308 GLY A O 1
ATOM 2502 N N . PRO A 1 309 ? -17.835 20.142 2.876 1.00 59.81 309 PRO A N 1
ATOM 2503 C CA . PRO A 1 309 ? -18.043 20.174 1.434 1.00 59.81 309 PRO A CA 1
ATOM 2504 C C . PRO A 1 309 ? -17.889 21.571 0.828 1.00 59.81 309 PRO A C 1
ATOM 2506 O O . PRO A 1 309 ? -17.271 21.669 -0.225 1.00 59.81 309 PRO A O 1
ATOM 2509 N N . GLU A 1 310 ? -18.400 22.627 1.480 1.00 59.25 310 GLU A N 1
ATOM 2510 C CA . GLU A 1 310 ? -18.364 24.012 0.974 1.00 59.25 310 GLU A CA 1
ATOM 2511 C C . GLU A 1 310 ? -16.990 24.682 1.139 1.00 59.25 310 GLU A C 1
ATOM 2513 O O . GLU A 1 310 ? -16.524 25.348 0.212 1.00 59.25 310 GLU A O 1
ATOM 2518 N N . ILE A 1 311 ? -16.297 24.484 2.270 1.00 59.38 311 ILE A N 1
ATOM 2519 C CA . ILE A 1 311 ? -14.918 24.973 2.457 1.00 59.38 311 ILE A CA 1
ATOM 2520 C C . ILE A 1 311 ? -13.960 24.232 1.519 1.00 59.38 311 ILE A C 1
ATOM 2522 O O . ILE A 1 311 ? -13.060 24.850 0.941 1.00 59.38 311 ILE A O 1
ATOM 2526 N N . MET A 1 312 ? -14.169 22.929 1.310 1.00 51.78 312 MET A N 1
ATOM 2527 C CA . MET A 1 312 ? -13.407 22.183 0.309 1.00 51.78 312 MET A CA 1
ATOM 2528 C C . MET A 1 312 ? -13.761 22.595 -1.130 1.00 51.78 312 MET A C 1
ATOM 2530 O O . MET A 1 312 ? -12.899 22.486 -1.996 1.00 51.78 312 MET A O 1
ATOM 2534 N N . ASP A 1 313 ? -14.967 23.116 -1.395 1.00 51.34 313 ASP A N 1
ATOM 2535 C CA . ASP A 1 313 ? -15.380 23.603 -2.725 1.00 51.34 313 ASP A CA 1
ATOM 2536 C C . ASP A 1 313 ? -14.802 24.978 -3.082 1.00 51.34 313 ASP A C 1
ATOM 2538 O O . ASP A 1 313 ? -14.432 25.226 -4.226 1.00 51.34 313 ASP A O 1
ATOM 2542 N N . GLN A 1 314 ? -14.744 25.905 -2.121 1.00 47.31 314 GLN A N 1
ATOM 2543 C CA . GLN A 1 314 ? -14.421 27.307 -2.416 1.00 47.31 314 GLN A CA 1
ATOM 2544 C C . GLN A 1 314 ? -12.921 27.610 -2.480 1.00 47.31 314 GLN A C 1
ATOM 2546 O O . GLN A 1 314 ? -12.538 28.639 -3.039 1.00 47.31 314 GLN A O 1
ATOM 2551 N N . THR A 1 315 ? -12.071 26.747 -1.919 1.00 48.38 315 THR A N 1
ATOM 2552 C CA . THR A 1 315 ? -10.654 27.088 -1.692 1.00 48.38 315 THR A CA 1
ATOM 2553 C C . THR A 1 315 ? -9.657 26.283 -2.523 1.00 48.38 315 THR A C 1
ATOM 2555 O O . THR A 1 315 ? -8.503 26.696 -2.620 1.00 48.38 315 THR A O 1
ATOM 2558 N N . TYR A 1 316 ? -10.068 25.182 -3.161 1.00 48.47 316 TYR A N 1
ATOM 2559 C CA . TYR A 1 316 ? -9.152 24.282 -3.865 1.00 48.47 316 TYR A CA 1
ATOM 2560 C C . TYR A 1 316 ? -9.698 23.835 -5.225 1.00 48.47 316 TYR A C 1
ATOM 2562 O O . TYR A 1 316 ? -10.870 23.511 -5.373 1.00 48.47 316 TYR A O 1
ATOM 2570 N N . TRP A 1 317 ? -8.822 23.833 -6.235 1.00 51.44 317 TRP A N 1
ATOM 2571 C CA . TRP A 1 317 ? -9.105 23.332 -7.582 1.00 51.44 317 TRP A CA 1
ATOM 2572 C C . TRP A 1 317 ? -9.754 21.938 -7.539 1.00 51.44 317 TRP A C 1
ATOM 2574 O O . TRP A 1 317 ? -9.300 21.075 -6.790 1.00 51.44 317 TRP A O 1
ATOM 2584 N N . ASN A 1 318 ? -10.754 21.700 -8.399 1.00 54.84 318 ASN A N 1
ATOM 2585 C CA . ASN A 1 318 ? -11.572 20.475 -8.442 1.00 54.84 318 ASN A CA 1
ATOM 2586 C C . ASN A 1 318 ? -10.786 19.146 -8.441 1.00 54.84 318 ASN A C 1
ATOM 2588 O O . ASN A 1 318 ? -11.345 18.134 -8.043 1.00 54.84 318 ASN A O 1
ATOM 2592 N N . SER A 1 319 ? -9.517 19.118 -8.869 1.00 52.41 319 SER A N 1
ATOM 2593 C CA . SER A 1 319 ? -8.682 17.908 -8.842 1.00 52.41 319 SER A CA 1
ATOM 2594 C C . SER A 1 319 ? -7.932 17.672 -7.525 1.00 52.41 319 SER A C 1
ATOM 2596 O O . SER A 1 319 ? -7.585 16.534 -7.244 1.00 52.41 319 SER A O 1
ATOM 2598 N N . GLN A 1 320 ? -7.682 18.697 -6.699 1.00 58.47 320 GLN A N 1
ATOM 2599 C CA . GLN A 1 320 ? -6.993 18.542 -5.402 1.00 58.47 320 GLN A CA 1
ATOM 2600 C C . GLN A 1 320 ? -7.942 18.213 -4.239 1.00 58.47 320 GLN A C 1
ATOM 2602 O O . GLN A 1 320 ? -7.494 17.787 -3.169 1.00 58.47 320 GLN A O 1
ATOM 2607 N N . LYS A 1 321 ? -9.250 18.391 -4.456 1.00 61.12 321 LYS A N 1
ATOM 2608 C CA . LYS A 1 321 ? -10.308 18.074 -3.491 1.00 61.12 321 LYS A CA 1
ATOM 2609 C C . LYS A 1 321 ? -10.270 16.601 -3.076 1.00 61.12 321 LYS A C 1
ATOM 2611 O O . LYS A 1 321 ? -10.167 16.311 -1.887 1.00 61.12 321 LYS A O 1
ATOM 2616 N N . ASP A 1 322 ? -10.251 15.699 -4.056 1.00 64.00 322 ASP A N 1
ATOM 2617 C CA . ASP A 1 322 ? -10.329 14.250 -3.833 1.00 64.00 322 ASP A CA 1
ATOM 2618 C C . ASP A 1 322 ? -9.169 13.723 -2.970 1.00 64.00 322 ASP A C 1
ATOM 2620 O O . ASP A 1 322 ? -9.389 12.978 -2.009 1.00 64.00 322 ASP A O 1
ATOM 2624 N N . TYR A 1 323 ? -7.944 14.190 -3.238 1.00 70.88 323 TYR A N 1
ATOM 2625 C CA . TYR A 1 323 ? -6.768 13.811 -2.455 1.00 70.88 323 TYR A CA 1
ATOM 2626 C C . TYR A 1 323 ? -6.870 14.303 -1.025 1.00 70.88 323 TYR A C 1
ATOM 2628 O O . TYR A 1 323 ? -6.657 13.535 -0.098 1.00 70.88 323 TYR A O 1
ATOM 2636 N N . THR A 1 324 ? -7.211 15.575 -0.824 1.00 78.50 324 THR A N 1
ATOM 2637 C CA . THR A 1 324 ? -7.227 16.151 0.524 1.00 78.50 324 THR A CA 1
ATOM 2638 C C . THR A 1 324 ? -8.209 15.403 1.425 1.00 78.50 324 THR A C 1
ATOM 2640 O O . THR A 1 324 ? -7.877 15.099 2.572 1.00 78.50 324 THR A O 1
ATOM 2643 N N . THR A 1 325 ? -9.374 15.019 0.893 1.00 83.31 325 THR A N 1
ATOM 2644 C CA . THR A 1 325 ? -10.333 14.201 1.640 1.00 83.31 325 THR A CA 1
ATOM 2645 C C . THR A 1 325 ? -9.826 12.781 1.886 1.00 83.31 325 THR A C 1
ATOM 2647 O O . THR A 1 325 ? -9.925 12.302 3.015 1.00 83.31 325 THR A O 1
ATOM 2650 N N . ALA A 1 326 ? -9.212 12.133 0.890 1.00 88.50 326 ALA A N 1
ATOM 2651 C CA . ALA A 1 326 ? -8.593 10.815 1.053 1.00 88.50 326 ALA A CA 1
ATOM 2652 C C . ALA A 1 326 ? -7.570 10.801 2.204 1.00 88.50 326 ALA A C 1
ATOM 2654 O O . ALA A 1 326 ? -7.643 9.947 3.086 1.00 88.50 326 ALA A O 1
ATOM 2655 N N . LEU A 1 327 ? -6.680 11.800 2.261 1.00 90.12 327 LEU A N 1
ATOM 2656 C CA . LEU A 1 327 ? -5.694 11.960 3.340 1.00 90.12 327 LEU A CA 1
ATOM 2657 C C . LEU A 1 327 ? -6.349 12.038 4.710 1.00 90.12 327 LEU A C 1
ATOM 2659 O O . LEU A 1 327 ? -5.950 11.348 5.651 1.00 90.12 327 LEU A O 1
ATOM 2663 N N . GLN A 1 328 ? -7.352 12.905 4.822 1.00 89.94 328 GLN A N 1
ATOM 2664 C CA . GLN A 1 328 ? -8.044 13.149 6.076 1.00 89.94 328 GLN A CA 1
ATOM 2665 C C . GLN A 1 328 ? -8.751 11.886 6.559 1.00 89.94 328 GLN A C 1
ATOM 2667 O O . GLN A 1 328 ? -8.616 11.511 7.725 1.00 89.94 328 GLN A O 1
ATOM 2672 N N . MET A 1 329 ? -9.436 11.192 5.649 1.00 92.38 329 MET A N 1
ATOM 2673 C CA . MET A 1 329 ? -10.098 9.928 5.937 1.00 92.38 329 MET A CA 1
ATOM 2674 C C . MET A 1 329 ? -9.104 8.837 6.341 1.00 92.38 329 MET A C 1
ATOM 2676 O O . MET A 1 329 ? -9.383 8.112 7.293 1.00 92.38 329 MET A O 1
ATOM 2680 N N . THR A 1 330 ? -7.933 8.742 5.701 1.00 94.56 330 THR A N 1
ATOM 2681 C CA . THR A 1 330 ? -6.872 7.805 6.103 1.00 94.56 330 THR A CA 1
ATOM 2682 C C . THR A 1 330 ? -6.405 8.077 7.532 1.00 94.56 330 THR A C 1
ATOM 2684 O O . THR A 1 330 ? -6.426 7.177 8.375 1.00 94.56 330 THR A O 1
ATOM 2687 N N . TYR A 1 331 ? -6.022 9.318 7.849 1.00 95.06 331 TYR A N 1
ATOM 2688 C CA . TYR A 1 331 ? -5.540 9.664 9.189 1.00 95.06 331 TYR A CA 1
ATOM 2689 C C . TYR A 1 331 ? -6.621 9.497 10.259 1.00 95.06 331 TYR A C 1
ATOM 2691 O O . TYR A 1 331 ? -6.322 9.012 11.350 1.00 95.06 331 TYR A O 1
ATOM 2699 N N . ALA A 1 332 ? -7.874 9.840 9.952 1.00 92.75 332 ALA A N 1
ATOM 2700 C CA . ALA A 1 332 ? -9.004 9.613 10.844 1.00 92.75 332 ALA A CA 1
ATOM 2701 C C . ALA A 1 332 ? -9.264 8.118 11.066 1.00 92.75 332 ALA A C 1
ATOM 2703 O O . ALA A 1 332 ? -9.447 7.687 12.205 1.00 92.75 332 ALA A O 1
ATOM 2704 N N . ALA A 1 333 ? -9.212 7.313 10.000 1.00 95.81 333 ALA A N 1
ATOM 2705 C CA . ALA A 1 333 ? -9.382 5.868 10.072 1.00 95.81 333 ALA A CA 1
ATOM 2706 C C . ALA A 1 333 ? -8.311 5.197 10.943 1.00 95.81 333 ALA A C 1
ATOM 2708 O O . ALA A 1 333 ? -8.629 4.273 11.690 1.00 95.81 333 ALA A O 1
ATOM 2709 N N . ILE A 1 334 ? -7.067 5.681 10.893 1.00 96.94 334 ILE A N 1
ATOM 2710 C CA . ILE A 1 334 ? -5.976 5.185 11.741 1.00 96.94 334 ILE A CA 1
ATOM 2711 C C . ILE A 1 334 ? -6.120 5.720 13.167 1.00 96.94 334 ILE A C 1
ATOM 2713 O O . ILE A 1 334 ? -6.249 4.947 14.108 1.00 96.94 334 ILE A O 1
ATOM 2717 N N . GLY A 1 335 ? -6.099 7.043 13.327 1.00 94.75 335 GLY A N 1
ATOM 2718 C CA . GLY A 1 335 ? -5.965 7.717 14.617 1.00 94.75 335 GLY A CA 1
ATOM 2719 C C . GLY A 1 335 ? -7.242 7.796 15.448 1.00 94.75 335 GLY A C 1
ATOM 2720 O O . GLY A 1 335 ? -7.178 8.299 16.571 1.00 94.75 335 GLY A O 1
ATOM 2721 N N . HIS A 1 336 ? -8.385 7.353 14.905 1.00 92.19 336 HIS A N 1
ATOM 2722 C CA . HIS A 1 336 ? -9.702 7.473 15.538 1.00 92.19 336 HIS A CA 1
ATOM 2723 C C . HIS A 1 336 ? -9.935 8.926 16.012 1.00 92.19 336 HIS A C 1
ATOM 2725 O O . HIS A 1 336 ? -10.284 9.179 17.162 1.00 92.19 336 HIS A O 1
ATOM 2731 N N . SER A 1 337 ? -9.625 9.898 15.145 1.00 88.75 337 SER A N 1
ATOM 2732 C CA . SER A 1 337 ? -9.309 11.282 15.540 1.00 88.75 337 SER A CA 1
ATOM 2733 C C . SER A 1 337 ? -10.405 12.313 15.283 1.00 88.75 337 SER A C 1
ATOM 2735 O O . SER A 1 337 ? -10.169 13.500 15.503 1.00 88.75 337 SER A O 1
ATOM 2737 N N . TRP A 1 338 ? -11.578 11.903 14.802 1.00 86.12 338 TRP A N 1
ATOM 2738 C CA . TRP A 1 338 ? -12.705 12.813 14.617 1.00 86.12 338 TRP A CA 1
ATOM 2739 C C . TRP A 1 338 ? -13.580 12.811 15.858 1.00 86.12 338 TRP A C 1
ATOM 2741 O O . TRP A 1 338 ? -14.321 11.866 16.153 1.00 86.12 338 TRP A O 1
ATOM 2751 N N . GLU A 1 339 ? -13.448 13.903 16.593 1.00 84.25 339 GLU A N 1
ATOM 2752 C CA . GLU A 1 339 ? -14.127 14.176 17.841 1.00 84.25 339 GLU A CA 1
ATOM 2753 C C . GLU A 1 339 ? -15.081 15.353 17.620 1.00 84.25 339 GLU A C 1
ATOM 2755 O O . GLU A 1 339 ? -14.721 16.351 17.002 1.00 84.25 339 GLU A O 1
ATOM 2760 N N . TYR A 1 340 ? -16.320 15.221 18.089 1.00 77.69 340 TYR A N 1
ATOM 2761 C CA . TYR A 1 340 ? -17.288 16.311 18.088 1.00 77.69 340 TYR A CA 1
ATOM 2762 C C . TYR A 1 340 ? -17.464 16.788 19.524 1.00 77.69 340 TYR A C 1
ATOM 2764 O O . TYR A 1 340 ? -17.950 16.039 20.381 1.00 77.69 340 TYR A O 1
ATOM 2772 N N . ALA A 1 341 ? -17.028 18.017 19.793 1.00 70.00 341 ALA A N 1
ATOM 2773 C CA . ALA A 1 341 ? -17.220 18.666 21.078 1.00 70.00 341 ALA A CA 1
ATOM 2774 C C . ALA A 1 341 ? -18.578 19.370 21.087 1.00 70.00 341 ALA A C 1
ATOM 2776 O O . ALA A 1 341 ? -18.812 20.318 20.339 1.00 70.00 341 ALA A O 1
ATOM 2777 N N . ILE A 1 342 ? -19.477 18.922 21.959 1.00 66.81 342 ILE A N 1
ATOM 2778 C CA . ILE A 1 342 ? -20.746 19.611 22.166 1.00 66.81 342 ILE A CA 1
ATOM 2779 C C . ILE A 1 342 ? -20.518 20.669 23.240 1.00 66.81 342 ILE A C 1
ATOM 2781 O O . ILE A 1 342 ? -20.424 20.353 24.431 1.00 66.81 342 ILE A O 1
ATOM 2785 N N . ALA A 1 343 ? -20.409 21.925 22.818 1.00 62.94 343 ALA A N 1
ATOM 2786 C CA . ALA A 1 343 ? -20.499 23.039 23.746 1.00 62.94 343 ALA A CA 1
ATOM 2787 C C . ALA A 1 343 ? -21.962 23.175 24.206 1.00 62.94 343 ALA A C 1
ATOM 2789 O O . ALA A 1 343 ? -22.869 23.086 23.375 1.00 62.94 343 ALA A O 1
ATOM 2790 N N . PRO A 1 344 ? -22.231 23.359 25.509 1.00 59.28 344 PRO A N 1
ATOM 2791 C CA . PRO A 1 344 ? -23.569 23.724 25.949 1.00 59.28 344 PRO A CA 1
ATOM 2792 C C . PRO A 1 344 ? -23.938 25.078 25.327 1.00 59.28 344 PRO A C 1
ATOM 2794 O O . PRO A 1 344 ? -23.278 26.081 25.590 1.00 59.28 344 PRO A O 1
ATOM 2797 N N . GLU A 1 345 ? -24.976 25.110 24.491 1.00 58.16 345 GLU A N 1
ATOM 2798 C CA . GLU A 1 345 ? -25.589 26.374 24.089 1.00 58.16 345 GLU A CA 1
ATOM 2799 C C . GLU A 1 345 ? -26.373 26.925 25.285 1.00 58.16 345 GLU A C 1
ATOM 2801 O O . GLU A 1 345 ? -27.303 26.290 25.790 1.00 58.16 345 GLU A O 1
ATOM 2806 N N . GLU A 1 346 ? -25.986 28.105 25.771 1.00 55.88 346 GLU A N 1
ATOM 2807 C CA . GLU A 1 346 ? -26.814 28.859 26.708 1.00 55.88 346 GLU A CA 1
ATOM 2808 C C . GLU A 1 346 ? -28.038 29.386 25.955 1.00 55.88 346 GLU A C 1
ATOM 2810 O O . GLU A 1 346 ? -27.967 30.337 25.176 1.00 55.88 346 GLU A O 1
ATOM 2815 N N . HIS A 1 347 ? -29.190 28.763 26.185 1.00 53.78 347 HIS A N 1
ATOM 2816 C CA . HIS A 1 347 ? -30.465 29.396 25.889 1.00 53.78 347 HIS A CA 1
ATOM 2817 C C . HIS A 1 347 ? -30.894 30.199 27.118 1.00 53.78 347 HIS A C 1
ATOM 2819 O O . HIS A 1 347 ? -31.373 29.631 28.099 1.00 53.78 347 HIS A O 1
ATOM 2825 N N . ASP A 1 348 ? -30.729 31.523 27.064 1.00 47.75 348 ASP A N 1
ATOM 2826 C CA . ASP A 1 348 ? -31.319 32.439 28.043 1.00 47.75 348 ASP A CA 1
ATOM 2827 C C . ASP A 1 348 ? -32.850 32.325 27.976 1.00 47.75 348 ASP A C 1
ATOM 2829 O O . ASP A 1 348 ? -33.507 32.892 27.098 1.00 47.75 348 ASP A O 1
ATOM 2833 N N . VAL A 1 349 ? -33.441 31.569 28.903 1.00 48.88 349 VAL A N 1
ATOM 2834 C CA . VAL A 1 349 ? -34.892 31.552 29.098 1.00 48.88 349 VAL A CA 1
ATOM 2835 C C . VAL A 1 349 ? -35.223 32.556 30.196 1.00 48.88 349 VAL A C 1
ATOM 2837 O O . VAL A 1 349 ? -35.198 32.238 31.384 1.00 48.88 349 VAL A O 1
ATOM 2840 N N . ASP A 1 350 ? -35.525 33.792 29.801 1.00 45.12 350 ASP A N 1
ATOM 2841 C CA . ASP A 1 350 ? -35.947 34.847 30.725 1.00 45.12 350 ASP A CA 1
ATOM 2842 C C . ASP A 1 350 ? -37.375 34.555 31.230 1.00 45.12 350 ASP A C 1
ATOM 2844 O O . ASP A 1 350 ? -38.381 34.994 30.664 1.00 45.12 350 ASP A O 1
ATOM 2848 N N . VAL A 1 351 ? -37.486 33.720 32.270 1.00 47.53 351 VAL A N 1
ATOM 2849 C CA . VAL A 1 351 ? -38.759 33.397 32.926 1.00 47.53 351 VAL A CA 1
ATOM 2850 C C . VAL A 1 351 ? -38.843 34.136 34.255 1.00 47.53 351 VAL A C 1
ATOM 2852 O O . VAL A 1 351 ? -38.316 33.701 35.275 1.00 47.53 351 VAL A O 1
ATOM 2855 N N . LEU A 1 352 ? -39.560 35.259 34.217 1.00 45.19 352 LEU A N 1
ATOM 2856 C CA . LEU A 1 352 ? -40.101 36.049 35.329 1.00 45.19 352 LEU A CA 1
ATOM 2857 C C . LEU A 1 352 ? -40.162 35.313 36.693 1.00 45.19 352 LEU A C 1
ATOM 2859 O O . LEU A 1 352 ? -41.201 34.789 37.093 1.00 45.19 352 LEU A O 1
ATOM 2863 N N . GLY A 1 353 ? -39.062 35.350 37.451 1.00 48.03 353 GLY A N 1
ATOM 2864 C CA . GLY A 1 353 ? -39.046 35.177 38.908 1.00 48.03 353 GLY A CA 1
ATOM 2865 C C . GLY A 1 353 ? -39.264 33.771 39.482 1.00 48.03 353 GLY A C 1
ATOM 2866 O O . GLY A 1 353 ? -39.529 33.675 40.682 1.00 48.03 353 GLY A O 1
ATOM 2867 N N . VAL A 1 354 ? -39.141 32.691 38.701 1.00 44.78 354 VAL A N 1
ATOM 2868 C CA . VAL A 1 354 ? -39.221 31.310 39.221 1.00 44.78 354 VAL A CA 1
ATOM 2869 C C . VAL A 1 354 ? -37.950 30.542 38.867 1.00 44.78 354 VAL A C 1
ATOM 2871 O O . VAL A 1 354 ? -37.608 30.405 37.700 1.00 44.78 354 VAL A O 1
ATOM 2874 N N . THR A 1 355 ? -37.257 30.013 39.878 1.00 44.41 355 THR A N 1
ATOM 2875 C CA . THR A 1 355 ? -36.117 29.103 39.695 1.00 44.41 355 THR A CA 1
ATOM 2876 C C . THR A 1 355 ? -36.630 27.771 39.140 1.00 44.41 355 THR A C 1
ATOM 2878 O O . THR A 1 355 ? -37.087 26.915 39.896 1.00 44.41 355 THR A O 1
ATOM 2881 N N . VAL A 1 356 ? -36.615 27.609 37.818 1.00 48.59 356 VAL A N 1
ATOM 2882 C CA . VAL A 1 356 ? -36.928 26.342 37.141 1.00 48.59 356 VAL A CA 1
ATOM 2883 C C . VAL A 1 356 ? -35.609 25.618 36.864 1.00 48.59 356 VAL A C 1
ATOM 2885 O O . VAL A 1 356 ? -34.614 26.257 36.530 1.00 48.59 356 VAL A O 1
ATOM 2888 N N . ALA A 1 357 ? -35.572 24.296 37.054 1.00 49.72 357 ALA A N 1
ATOM 2889 C CA . ALA A 1 357 ? -34.451 23.481 36.591 1.00 49.72 357 ALA A CA 1
ATOM 2890 C C . ALA A 1 357 ? -34.247 23.708 35.084 1.00 49.72 357 ALA A C 1
ATOM 2892 O O . ALA A 1 357 ? -35.212 23.660 34.322 1.00 49.72 357 ALA A O 1
ATOM 2893 N N . ILE A 1 358 ? -33.012 23.989 34.674 1.00 54.72 358 ILE A N 1
ATOM 2894 C CA . ILE A 1 358 ? -32.660 24.144 33.264 1.00 54.72 358 ILE A CA 1
ATOM 2895 C C . ILE A 1 358 ? -32.417 22.732 32.726 1.00 54.72 358 ILE A C 1
ATOM 2897 O O . ILE A 1 358 ? -31.431 22.086 33.077 1.00 54.72 358 ILE A O 1
ATOM 2901 N N . GLU A 1 359 ? -33.342 22.218 31.916 1.00 52.41 359 GLU A N 1
ATOM 2902 C CA . GLU A 1 359 ? -33.081 21.010 31.133 1.00 52.41 359 GLU A CA 1
ATOM 2903 C C . GLU A 1 359 ? -32.250 21.396 29.908 1.00 52.41 359 GLU A C 1
ATOM 2905 O O . GLU A 1 359 ? -32.716 22.113 29.022 1.00 52.41 359 GLU A O 1
ATOM 2910 N N . TYR A 1 360 ? -31.008 20.916 29.858 1.00 53.84 360 TYR A N 1
ATOM 2911 C CA . TYR A 1 360 ? -30.185 21.013 28.660 1.00 53.84 360 TYR A CA 1
ATOM 2912 C C . TYR A 1 360 ? -30.555 19.853 27.730 1.00 53.84 360 TYR A C 1
ATOM 2914 O O . TYR A 1 360 ? -30.241 18.688 27.991 1.00 53.84 360 TYR A O 1
ATOM 2922 N N . HIS A 1 361 ? -31.239 20.163 26.629 1.00 56.22 361 HIS A N 1
ATOM 2923 C CA . HIS A 1 361 ? -31.456 19.206 25.551 1.00 56.22 361 HIS A CA 1
ATOM 2924 C C . HIS A 1 361 ? -30.328 19.335 24.531 1.00 56.22 361 HIS A C 1
ATOM 2926 O O . HIS A 1 361 ? -30.292 20.280 23.748 1.00 56.22 361 HIS A O 1
ATOM 2932 N N . TYR A 1 362 ? -29.423 18.361 24.506 1.00 55.81 362 TYR A N 1
ATOM 2933 C CA . TYR A 1 362 ? -28.438 18.260 23.436 1.00 55.81 362 TYR A CA 1
ATOM 2934 C C . TYR A 1 362 ? -29.110 17.685 22.185 1.00 55.81 362 TYR A C 1
ATOM 2936 O O . TYR A 1 362 ? -29.282 16.472 22.056 1.00 55.81 362 TYR A O 1
ATOM 2944 N N . HIS A 1 363 ? -29.515 18.559 21.265 1.00 54.56 363 HIS A N 1
ATOM 2945 C CA . HIS A 1 363 ? -29.974 18.165 19.937 1.00 54.56 363 HIS A CA 1
ATOM 2946 C C . HIS A 1 363 ? -28.859 18.389 18.919 1.00 54.56 363 HIS A C 1
ATOM 2948 O O . HIS A 1 363 ? -28.675 19.495 18.424 1.00 54.56 363 HIS A O 1
ATOM 2954 N N . ILE A 1 364 ? -28.149 17.320 18.555 1.00 58.88 364 ILE A N 1
ATOM 2955 C CA . ILE A 1 364 ? -27.338 17.334 17.337 1.00 58.88 364 ILE A CA 1
ATOM 2956 C C . ILE A 1 364 ? -28.265 16.987 16.174 1.00 58.88 364 ILE A C 1
ATOM 2958 O O . ILE A 1 364 ? -28.708 15.846 16.038 1.00 58.88 364 ILE A O 1
ATOM 2962 N N . SER A 1 365 ? -28.567 17.976 15.338 1.00 52.03 365 SER A N 1
ATOM 2963 C CA . SER A 1 365 ? -29.259 17.763 14.067 1.00 52.03 365 SER A CA 1
ATOM 2964 C C . SER A 1 365 ? -28.263 17.892 12.921 1.00 52.03 365 SER A C 1
ATOM 2966 O O . SER A 1 365 ? -28.225 18.911 12.237 1.00 52.03 365 SER A O 1
ATOM 2968 N N . ILE A 1 366 ? -27.472 16.846 12.695 1.00 60.62 366 ILE A N 1
ATOM 2969 C CA . ILE A 1 366 ? -26.704 16.714 11.455 1.00 60.62 366 ILE A CA 1
ATOM 2970 C C . ILE A 1 366 ? -27.660 16.144 10.390 1.00 60.62 366 ILE A C 1
ATOM 2972 O O . ILE A 1 366 ? -28.277 15.100 10.637 1.00 60.62 366 ILE A O 1
ATOM 2976 N N . PRO A 1 367 ? -27.843 16.792 9.223 1.00 54.38 367 PRO A N 1
ATOM 2977 C CA . PRO A 1 367 ? -28.670 16.247 8.148 1.00 54.38 367 PRO A CA 1
ATOM 2978 C C . PRO A 1 367 ? -28.255 14.809 7.804 1.00 54.38 367 PRO A C 1
ATOM 2980 O O . PRO A 1 367 ? -27.093 14.543 7.524 1.00 54.38 367 PRO A O 1
ATOM 2983 N N . GLY A 1 368 ? -29.202 13.869 7.866 1.00 60.97 368 GLY A N 1
ATOM 2984 C CA . GLY A 1 368 ? -28.944 12.442 7.626 1.00 60.97 368 GLY A CA 1
ATOM 2985 C C . GLY A 1 368 ? -28.493 11.630 8.849 1.00 60.97 368 GLY A C 1
ATOM 2986 O O . GLY A 1 368 ? -28.504 10.404 8.782 1.00 60.97 368 GLY A O 1
ATOM 2987 N N . LEU A 1 369 ? -28.190 12.265 9.987 1.00 60.25 369 LEU A N 1
ATOM 2988 C CA . LEU A 1 369 ? -27.733 11.595 11.206 1.00 60.25 369 LEU A CA 1
ATOM 2989 C C . LEU A 1 369 ? -28.614 11.996 12.403 1.00 60.25 369 LEU A C 1
ATOM 2991 O O . LEU A 1 369 ? -28.339 12.962 13.112 1.00 60.25 369 LEU A O 1
ATOM 2995 N N . GLN A 1 370 ? -29.686 11.240 12.658 1.00 60.38 370 GLN A N 1
ATOM 2996 C CA . GLN A 1 370 ? -30.450 11.390 13.902 1.00 60.38 370 GLN A CA 1
ATOM 2997 C C . GLN A 1 370 ? -29.802 10.559 15.009 1.00 60.38 370 GLN A C 1
ATOM 2999 O O . GLN A 1 370 ? -29.974 9.342 15.072 1.00 60.38 370 GLN A O 1
ATOM 3004 N N . MET A 1 371 ? -29.064 11.221 15.898 1.00 62.03 371 MET A N 1
ATOM 3005 C CA . MET A 1 371 ? -28.578 10.615 17.135 1.00 62.03 371 MET A CA 1
ATOM 3006 C C . MET A 1 371 ? -29.394 11.140 18.312 1.00 62.03 371 MET A C 1
ATOM 3008 O O . MET A 1 371 ? -29.416 12.337 18.581 1.00 62.03 371 MET A O 1
ATOM 3012 N N . SER A 1 372 ? -30.065 10.242 19.034 1.00 58.72 372 SER A N 1
ATOM 3013 C CA . SER A 1 372 ? -30.651 10.579 20.330 1.00 58.72 372 SER A CA 1
ATOM 3014 C C . SER A 1 372 ? -29.555 10.527 21.390 1.00 58.72 372 SER A C 1
ATOM 3016 O O . SER A 1 372 ? -29.087 9.439 21.739 1.00 58.72 372 SER A O 1
ATOM 3018 N N . LEU A 1 373 ? -29.137 11.685 21.893 1.00 62.03 373 LEU A N 1
ATOM 3019 C CA . LEU A 1 373 ? -28.251 11.752 23.050 1.00 62.03 373 LEU A CA 1
ATOM 3020 C C . LEU A 1 373 ? -29.049 11.547 24.344 1.00 62.03 373 LEU A C 1
ATOM 3022 O O . LEU A 1 373 ? -30.229 11.909 24.399 1.00 62.03 373 LEU A O 1
ATOM 3026 N N . PRO A 1 374 ? -28.442 10.954 25.387 1.00 60.41 374 PRO A N 1
ATOM 3027 C CA . PRO A 1 374 ? -29.073 10.890 26.695 1.00 60.41 374 PRO A CA 1
ATOM 3028 C C . PRO A 1 374 ? -29.365 12.307 27.201 1.00 60.41 374 PRO A C 1
ATOM 3030 O O . PRO A 1 374 ? -28.509 13.188 27.151 1.00 60.41 374 PRO A O 1
ATOM 3033 N N . THR A 1 375 ? -30.583 12.527 27.694 1.00 62.47 375 THR A N 1
ATOM 3034 C CA . THR A 1 375 ? -30.956 13.780 28.359 1.00 62.47 375 THR A CA 1
ATOM 3035 C C . THR A 1 375 ? -30.191 13.890 29.674 1.00 62.47 375 THR A C 1
ATOM 3037 O O . THR A 1 375 ? -30.296 13.003 30.523 1.00 62.47 375 THR A O 1
ATOM 3040 N N . ILE A 1 376 ? -29.427 14.968 29.847 1.00 62.69 376 ILE A N 1
ATOM 3041 C CA . ILE A 1 376 ? -28.733 15.272 31.099 1.00 62.69 376 ILE A CA 1
ATOM 3042 C C . ILE A 1 376 ? -29.509 16.395 31.783 1.00 62.69 376 ILE A C 1
ATOM 3044 O O . ILE A 1 376 ? -29.598 17.506 31.269 1.00 62.69 376 ILE A O 1
ATOM 3048 N N . VAL A 1 377 ? -30.091 16.092 32.941 1.00 62.84 377 VAL A N 1
ATOM 3049 C CA . VAL A 1 377 ? -30.774 17.085 33.777 1.00 62.84 377 VAL A CA 1
ATOM 3050 C C . VAL A 1 377 ? -29.750 17.639 34.763 1.00 62.84 377 VAL A C 1
ATOM 3052 O O . VAL A 1 377 ? -29.224 16.880 35.576 1.00 62.84 377 VAL A O 1
ATOM 3055 N N . LEU A 1 378 ? -29.461 18.938 34.684 1.00 60.00 378 LEU A N 1
ATOM 3056 C CA . LEU A 1 378 ? -28.550 19.632 35.599 1.00 60.00 378 LEU A CA 1
ATOM 3057 C C . LEU A 1 378 ? -29.336 20.575 36.507 1.00 60.00 378 LEU A C 1
ATOM 3059 O O . LEU A 1 378 ? -30.338 21.171 36.105 1.00 60.00 378 LEU A O 1
ATOM 3063 N N . HIS A 1 379 ? -28.891 20.718 37.752 1.00 67.44 379 HIS A N 1
ATOM 3064 C CA . HIS A 1 379 ? -29.433 21.721 38.654 1.00 67.44 379 HIS A CA 1
ATOM 3065 C C . HIS A 1 379 ? -28.803 23.099 38.384 1.00 67.44 379 HIS A C 1
ATOM 3067 O O . HIS A 1 379 ? -27.638 23.178 38.011 1.00 67.44 379 HIS A O 1
ATOM 3073 N N . PRO A 1 380 ? -29.518 24.209 38.661 1.00 62.97 380 PRO A N 1
ATOM 3074 C CA . PRO A 1 380 ? -29.021 25.577 38.435 1.00 62.97 380 PRO A CA 1
ATOM 3075 C C . PRO A 1 380 ? -27.733 25.947 39.190 1.00 62.97 380 PRO A C 1
ATOM 3077 O O . PRO A 1 380 ? -27.158 27.004 38.951 1.00 62.97 380 PRO A O 1
ATOM 3080 N N . TRP A 1 381 ? -27.325 25.123 40.156 1.00 73.38 381 TRP A N 1
ATOM 3081 C CA . TRP A 1 381 ? -26.133 25.323 40.982 1.00 73.38 381 TRP A CA 1
ATOM 3082 C C . TRP A 1 381 ? -24.974 24.414 40.570 1.00 73.38 381 TRP A C 1
ATOM 3084 O O . TRP A 1 381 ? -23.896 24.513 41.158 1.00 73.38 381 TRP A O 1
ATOM 3094 N N . ASP A 1 382 ? -25.199 23.511 39.614 1.00 71.12 382 ASP A N 1
ATOM 3095 C CA . ASP A 1 382 ? -24.141 22.660 39.101 1.00 71.12 382 ASP A CA 1
ATOM 3096 C C . ASP A 1 382 ? -23.181 23.525 38.271 1.00 71.12 382 ASP A C 1
ATOM 3098 O O . ASP A 1 382 ? -23.618 24.434 37.557 1.00 71.12 382 ASP A O 1
ATOM 3102 N N . PRO A 1 383 ? -21.860 23.301 38.372 1.00 73.06 383 PRO A N 1
ATOM 3103 C CA . PRO A 1 383 ? -20.922 23.947 37.466 1.00 73.06 383 PRO A CA 1
ATOM 3104 C C . PRO A 1 383 ? -21.313 23.622 36.021 1.00 73.06 383 PRO A C 1
ATOM 3106 O O . PRO A 1 383 ? -21.835 22.535 35.761 1.00 73.06 383 PRO A O 1
ATOM 3109 N N . ALA A 1 384 ? -21.039 24.552 35.095 1.00 66.75 384 ALA A N 1
ATOM 3110 C CA . ALA A 1 384 ? -21.266 24.331 33.669 1.00 66.75 384 ALA A CA 1
ATOM 3111 C C . ALA A 1 384 ? -20.751 22.932 33.294 1.00 66.75 384 ALA A C 1
ATOM 3113 O O . ALA A 1 384 ? -19.618 22.592 33.668 1.00 66.75 384 ALA A O 1
ATOM 3114 N N . PRO A 1 385 ? -21.582 22.097 32.646 1.00 68.56 385 PRO A N 1
ATOM 3115 C CA . PRO A 1 385 ? -21.190 20.733 32.364 1.00 68.56 385 PRO A CA 1
ATOM 3116 C C . PRO A 1 385 ? -19.894 20.755 31.557 1.00 68.56 385 PRO A C 1
ATOM 3118 O O . PRO A 1 385 ? -19.746 21.597 30.663 1.00 68.56 385 PRO A O 1
ATOM 3121 N N . PRO A 1 386 ? -18.939 19.861 31.862 1.00 71.50 386 PRO A N 1
ATOM 3122 C CA . PRO A 1 386 ? -17.775 19.718 31.009 1.00 71.50 386 PRO A CA 1
ATOM 3123 C C . PRO A 1 386 ? -18.253 19.426 29.585 1.00 71.50 386 PRO A C 1
ATOM 3125 O O . PRO A 1 386 ? -19.229 18.696 29.393 1.00 71.50 386 PRO A O 1
ATOM 3128 N N . SER A 1 387 ? -17.567 20.000 28.598 1.00 69.94 387 SER A N 1
ATOM 3129 C CA . SER A 1 387 ? -17.777 19.670 27.189 1.00 69.94 387 SER A CA 1
ATOM 3130 C C . SER A 1 387 ? -17.798 18.152 27.020 1.00 69.94 387 SER A C 1
ATOM 3132 O O . SER A 1 387 ? -16.862 17.466 27.443 1.00 69.94 387 SER A O 1
ATOM 3134 N N . ILE A 1 388 ? -18.866 17.628 26.423 1.00 73.75 388 ILE A N 1
ATOM 3135 C CA . ILE A 1 388 ? -18.947 16.207 26.101 1.00 73.75 388 ILE A CA 1
ATOM 3136 C C . ILE A 1 388 ? -18.302 16.036 24.738 1.00 73.75 388 ILE A C 1
ATOM 3138 O O . ILE A 1 388 ? -18.811 16.534 23.734 1.00 73.75 388 ILE A O 1
ATOM 3142 N N . THR A 1 389 ? -17.179 15.330 24.720 1.00 75.75 389 THR A N 1
ATOM 3143 C CA . THR A 1 389 ? -16.516 14.933 23.485 1.00 75.75 389 THR A CA 1
ATOM 3144 C C . THR A 1 389 ? -17.011 13.556 23.082 1.00 75.75 389 THR A C 1
ATOM 3146 O O . THR A 1 389 ? -16.901 12.593 23.844 1.00 75.75 389 THR A O 1
ATOM 3149 N N . MET A 1 390 ? -17.569 13.459 21.882 1.00 81.38 390 MET A N 1
ATOM 3150 C CA . MET A 1 390 ? -17.974 12.188 21.297 1.00 81.38 390 MET A CA 1
ATOM 3151 C C . MET A 1 390 ? -17.059 11.841 20.139 1.00 81.38 390 MET A C 1
ATOM 3153 O O . MET A 1 390 ? -16.859 12.662 19.247 1.00 81.38 390 MET A O 1
ATOM 3157 N N . ASN A 1 391 ? -16.560 10.607 20.107 1.00 84.12 391 ASN A N 1
ATOM 3158 C CA . ASN A 1 391 ? -15.919 10.129 18.897 1.00 84.12 391 ASN A CA 1
ATOM 3159 C C . ASN A 1 391 ? -16.981 9.849 17.833 1.00 84.12 391 ASN A C 1
ATOM 3161 O O . ASN A 1 391 ? -17.906 9.062 18.039 1.00 84.12 391 ASN A O 1
ATOM 3165 N N . VAL A 1 392 ? -16.842 10.515 16.698 1.00 87.81 392 VAL A N 1
ATOM 3166 C CA . VAL A 1 392 ? -17.782 10.449 15.579 1.00 87.81 392 VAL A CA 1
ATOM 3167 C C . VAL A 1 392 ? -17.133 9.843 14.333 1.00 87.81 392 VAL A C 1
ATOM 3169 O O . VAL A 1 392 ? -17.776 9.744 13.289 1.00 87.81 392 VAL A O 1
ATOM 3172 N N . THR A 1 393 ? -15.889 9.364 14.448 1.00 90.75 393 THR A N 1
ATOM 3173 C CA . THR A 1 393 ? -15.053 8.902 13.332 1.00 90.75 393 THR A CA 1
ATOM 3174 C C . THR A 1 393 ? -15.755 7.877 12.444 1.00 90.75 393 THR A C 1
ATOM 3176 O O . THR A 1 393 ? -15.897 8.122 11.251 1.00 90.75 393 THR A O 1
ATOM 3179 N N . SER A 1 394 ? -16.264 6.767 12.999 1.00 91.12 394 SER A N 1
ATOM 3180 C CA . SER A 1 394 ? -16.919 5.712 12.194 1.00 91.12 394 SER A CA 1
ATOM 3181 C C . SER A 1 394 ? -18.122 6.242 11.395 1.00 91.12 394 SER A C 1
ATOM 3183 O O . SER A 1 394 ? -18.300 5.910 10.218 1.00 91.12 394 SER A O 1
ATOM 3185 N N . LYS A 1 395 ? -18.923 7.131 11.999 1.00 87.50 395 LYS A N 1
ATOM 3186 C CA . LYS A 1 395 ? -20.105 7.728 11.357 1.00 87.50 395 LYS A CA 1
ATOM 3187 C C . LYS A 1 395 ? -19.715 8.648 10.210 1.00 87.50 395 LYS A C 1
ATOM 3189 O O . LYS A 1 395 ? -20.267 8.524 9.121 1.00 87.50 395 LYS A O 1
ATOM 3194 N N . PHE A 1 396 ? -18.737 9.519 10.435 1.00 87.69 396 PHE A N 1
ATOM 3195 C CA . PHE A 1 396 ? -18.246 10.429 9.406 1.00 87.69 396 PHE A CA 1
ATOM 3196 C C . PHE A 1 396 ? -17.536 9.704 8.274 1.00 87.69 396 PHE A C 1
ATOM 3198 O O . PHE A 1 396 ? -17.805 9.993 7.114 1.00 87.69 396 PHE A O 1
ATOM 3205 N N . LEU A 1 397 ? -16.698 8.714 8.582 1.00 90.19 397 LEU A N 1
ATOM 3206 C CA . LEU A 1 397 ? -16.086 7.882 7.552 1.00 90.19 397 LEU A CA 1
ATOM 3207 C C . LEU A 1 397 ? -17.151 7.168 6.723 1.00 90.19 397 LEU A C 1
ATOM 3209 O O . LEU A 1 397 ? -17.011 7.085 5.509 1.00 90.19 397 LEU A O 1
ATOM 3213 N N . THR A 1 398 ? -18.219 6.674 7.354 1.00 89.31 398 THR A N 1
ATOM 3214 C CA . THR A 1 398 ? -19.324 6.023 6.639 1.00 89.31 398 THR A CA 1
ATOM 3215 C C . THR A 1 398 ? -20.066 7.006 5.730 1.00 89.31 398 THR A C 1
ATOM 3217 O O . THR A 1 398 ? -20.313 6.677 4.570 1.00 89.31 398 THR A O 1
ATOM 3220 N N . LEU A 1 399 ? -20.374 8.208 6.228 1.00 85.62 399 LEU A N 1
ATOM 3221 C CA . LEU A 1 399 ? -21.034 9.268 5.463 1.00 85.62 399 LEU A CA 1
ATOM 3222 C C . LEU A 1 399 ? -20.175 9.707 4.266 1.00 85.62 399 LEU A C 1
ATOM 3224 O O . LEU A 1 399 ? -20.584 9.531 3.120 1.00 85.62 399 LEU A O 1
ATOM 3228 N N . TYR A 1 400 ? -18.954 10.185 4.523 1.00 83.56 400 TYR A N 1
ATOM 3229 C CA . TYR A 1 400 ? -18.038 10.648 3.478 1.00 83.56 400 TYR A CA 1
ATOM 3230 C C . TYR A 1 400 ? -17.628 9.527 2.532 1.00 83.56 400 TYR A C 1
ATOM 3232 O O . TYR A 1 400 ? -17.615 9.716 1.321 1.00 83.56 400 TYR A O 1
ATOM 3240 N N . GLY A 1 401 ? -17.348 8.334 3.058 1.00 83.88 401 GLY A N 1
ATOM 3241 C CA . GLY A 1 401 ? -16.985 7.184 2.242 1.00 83.88 401 GLY A CA 1
ATOM 3242 C C . GLY A 1 401 ? -18.079 6.847 1.236 1.00 83.88 401 GLY A C 1
ATOM 3243 O O . GLY A 1 401 ? -17.777 6.599 0.070 1.00 83.88 401 GLY A O 1
ATOM 3244 N N . ASN A 1 402 ? -19.347 6.877 1.651 1.00 84.12 402 ASN A N 1
ATOM 3245 C CA . ASN A 1 402 ? -20.462 6.640 0.743 1.00 84.12 402 ASN A CA 1
ATOM 3246 C C . ASN A 1 402 ? -20.634 7.771 -0.281 1.00 84.12 402 ASN A C 1
ATOM 3248 O O . ASN A 1 402 ? -20.775 7.485 -1.470 1.00 84.12 402 ASN A O 1
ATOM 3252 N N . ASP A 1 403 ? -20.601 9.025 0.168 1.00 81.75 403 ASP A N 1
ATOM 3253 C CA . ASP A 1 403 ? -20.910 10.183 -0.676 1.00 81.75 403 ASP A CA 1
ATOM 3254 C C . ASP A 1 403 ? -19.790 10.502 -1.679 1.00 81.75 403 ASP A C 1
ATOM 3256 O O . ASP A 1 403 ? -20.064 10.948 -2.792 1.00 81.75 403 ASP A O 1
ATOM 3260 N N . LEU A 1 404 ? -18.537 10.215 -1.317 1.00 81.69 404 LEU A N 1
ATOM 3261 C CA . LEU A 1 404 ? -17.346 10.477 -2.132 1.00 81.69 404 LEU A CA 1
ATOM 3262 C C . LEU A 1 404 ? -16.806 9.234 -2.842 1.00 81.69 404 LEU A C 1
ATOM 3264 O O . LEU A 1 404 ? -15.785 9.305 -3.514 1.00 81.69 404 LEU A O 1
ATOM 3268 N N . ASN A 1 405 ? -17.476 8.087 -2.722 1.00 85.25 405 ASN A N 1
ATOM 3269 C CA . ASN A 1 405 ? -17.030 6.817 -3.297 1.00 85.25 405 ASN A CA 1
ATOM 3270 C C . ASN A 1 405 ? -15.663 6.318 -2.756 1.00 85.25 405 ASN A C 1
ATOM 3272 O O . ASN A 1 405 ? -14.872 5.715 -3.481 1.00 85.25 405 ASN A O 1
ATOM 3276 N N . GLN A 1 406 ? -15.396 6.554 -1.465 1.00 89.62 406 GLN A N 1
ATOM 3277 C CA . GLN A 1 406 ? -14.138 6.274 -0.752 1.00 89.62 406 GLN A CA 1
ATOM 3278 C C . GLN A 1 406 ? -14.320 5.235 0.374 1.00 89.62 406 GLN A C 1
ATOM 3280 O O . GLN A 1 406 ? -13.920 5.422 1.524 1.00 89.62 406 GLN A O 1
ATOM 3285 N N . GLN A 1 407 ? -14.972 4.111 0.076 1.00 90.75 407 GLN A N 1
ATOM 3286 C CA . GLN A 1 407 ? -15.491 3.198 1.109 1.00 90.75 407 GLN A CA 1
ATOM 3287 C C . GLN A 1 407 ? -14.438 2.288 1.745 1.00 90.75 407 GLN A C 1
ATOM 3289 O O . GLN A 1 407 ? -14.755 1.529 2.662 1.00 90.75 407 GLN A O 1
ATOM 3294 N N . ILE A 1 408 ? -13.184 2.363 1.303 1.00 95.25 408 ILE A N 1
ATOM 3295 C CA . ILE A 1 408 ? -12.095 1.633 1.950 1.00 95.25 408 ILE A CA 1
ATOM 3296 C C . ILE A 1 408 ? -11.822 2.140 3.371 1.00 95.25 408 ILE A C 1
ATOM 3298 O O . ILE A 1 408 ? -11.503 1.341 4.248 1.00 95.25 408 ILE A O 1
ATOM 3302 N N . TYR A 1 409 ? -11.993 3.440 3.627 1.00 95.94 409 TYR A N 1
ATOM 3303 C CA . TYR A 1 409 ? -11.641 4.045 4.911 1.00 95.94 409 TYR A CA 1
ATOM 3304 C C . TYR A 1 409 ? -12.554 3.607 6.069 1.00 95.94 409 TYR A C 1
ATOM 3306 O O . TYR A 1 409 ? -12.021 3.303 7.136 1.00 95.94 409 TYR A O 1
ATOM 3314 N N . PRO A 1 410 ? -13.886 3.461 5.892 1.00 95.56 410 PRO A N 1
ATOM 3315 C CA . PRO A 1 410 ? -14.734 2.770 6.865 1.00 95.56 410 PRO A CA 1
ATOM 3316 C C . PRO A 1 410 ? -14.260 1.359 7.229 1.00 95.56 410 PRO A C 1
ATOM 3318 O O . PRO A 1 410 ? -14.250 1.012 8.405 1.00 95.56 410 PRO A O 1
ATOM 3321 N N . LEU A 1 411 ? -13.842 0.544 6.250 1.00 95.62 411 LEU A N 1
ATOM 3322 C CA . LEU A 1 411 ? -13.337 -0.809 6.525 1.00 95.62 411 LEU A CA 1
ATOM 3323 C C . LEU A 1 411 ? -11.971 -0.792 7.208 1.00 95.62 411 LEU A C 1
ATOM 3325 O O . LEU A 1 411 ? -11.711 -1.618 8.083 1.00 95.62 411 LEU A O 1
ATOM 3329 N N . LEU A 1 412 ? -11.099 0.136 6.807 1.00 97.50 412 LEU A N 1
ATOM 3330 C CA . LEU A 1 412 ? -9.811 0.351 7.452 1.00 97.50 412 LEU A CA 1
ATOM 3331 C C . LEU A 1 412 ? -10.017 0.701 8.930 1.00 97.50 412 LEU A C 1
ATOM 3333 O O . LEU A 1 412 ? -9.413 0.071 9.796 1.00 97.50 412 LEU A O 1
ATOM 3337 N N . HIS A 1 413 ? -10.911 1.649 9.221 1.00 97.19 413 HIS A N 1
ATOM 3338 C CA . HIS A 1 413 ? -11.252 2.059 10.583 1.00 97.19 413 HIS A CA 1
ATOM 3339 C C . HIS A 1 413 ? -11.872 0.923 11.393 1.00 97.19 413 HIS A C 1
ATOM 3341 O O . HIS A 1 413 ? -11.404 0.656 12.500 1.00 97.19 413 HIS A O 1
ATOM 3347 N N . GLU A 1 414 ? -12.843 0.203 10.822 1.00 96.06 414 GLU A N 1
ATOM 3348 C CA . GLU A 1 414 ? -13.458 -0.962 11.465 1.00 96.06 414 GLU A CA 1
ATOM 3349 C C . GLU A 1 414 ? -12.416 -2.011 11.837 1.00 96.06 414 GLU A C 1
ATOM 3351 O O . GLU A 1 414 ? -12.424 -2.539 12.948 1.00 96.06 414 GLU A O 1
ATOM 3356 N N . TYR A 1 415 ? -11.478 -2.296 10.938 1.00 97.38 415 TYR A N 1
ATOM 3357 C CA . TYR A 1 415 ? -10.447 -3.286 11.203 1.00 97.38 415 TYR A CA 1
ATOM 3358 C C . TYR A 1 415 ? -9.424 -2.820 12.255 1.00 97.38 415 TYR A C 1
ATOM 3360 O O . TYR A 1 415 ? -9.039 -3.586 13.148 1.00 97.38 415 TYR A O 1
ATOM 3368 N N . LEU A 1 416 ? -8.962 -1.568 12.169 1.00 97.56 416 LEU A N 1
ATOM 3369 C CA . LEU A 1 416 ? -7.956 -1.032 13.088 1.00 97.56 416 LEU A CA 1
ATOM 3370 C C . LEU A 1 416 ? -8.530 -0.830 14.498 1.00 97.56 416 LEU A C 1
ATOM 3372 O O . LEU A 1 416 ? -7.891 -1.250 15.472 1.00 97.56 416 LEU A O 1
ATOM 3376 N N . ASN A 1 417 ? -9.740 -0.278 14.608 1.00 96.62 417 ASN A N 1
ATOM 3377 C CA . ASN A 1 417 ? -10.330 0.182 15.870 1.00 96.62 417 ASN A CA 1
ATOM 3378 C C . ASN A 1 417 ? -11.447 -0.720 16.413 1.00 96.62 417 ASN A C 1
ATOM 3380 O O . ASN A 1 417 ? -11.752 -0.655 17.599 1.00 96.62 417 ASN A O 1
ATOM 3384 N N . GLY A 1 418 ? -12.008 -1.618 15.599 1.00 95.06 418 GLY A N 1
ATOM 3385 C CA . GLY A 1 418 ? -13.096 -2.513 16.010 1.00 95.06 418 GLY A CA 1
ATOM 3386 C C . GLY A 1 418 ? -14.482 -1.863 16.001 1.00 95.06 418 GLY A C 1
ATOM 3387 O O . GLY A 1 418 ? -15.457 -2.511 16.385 1.00 95.06 418 GLY A O 1
ATOM 3388 N N . ASP A 1 419 ? -14.587 -0.611 15.553 1.00 89.50 419 ASP A N 1
ATOM 3389 C CA . ASP A 1 419 ? -15.856 0.091 15.399 1.00 89.50 419 ASP A CA 1
ATOM 3390 C C . ASP A 1 419 ? -16.504 -0.337 14.081 1.00 89.50 419 ASP A C 1
ATOM 3392 O O . ASP A 1 419 ? -16.044 0.038 13.007 1.00 89.50 419 ASP A O 1
ATOM 3396 N N . GLY A 1 420 ? -17.569 -1.137 14.129 1.00 89.69 420 GLY A N 1
ATOM 3397 C CA . GLY A 1 420 ? -18.276 -1.540 12.908 1.00 89.69 420 GLY A CA 1
ATOM 3398 C C . GLY A 1 420 ? -18.682 -0.337 12.040 1.00 89.69 420 GLY A C 1
ATOM 3399 O O . GLY A 1 420 ? -19.068 0.704 12.574 1.00 89.69 420 GLY A O 1
ATOM 3400 N N . THR A 1 421 ? -18.648 -0.477 10.709 1.00 88.12 421 THR A N 1
ATOM 3401 C CA . THR A 1 421 ? -19.319 0.483 9.809 1.00 88.12 421 THR A CA 1
ATOM 3402 C C . THR A 1 421 ? -20.795 0.127 9.597 1.00 88.12 421 THR A C 1
ATOM 3404 O O . THR A 1 421 ? -21.175 -1.052 9.576 1.00 88.12 421 THR A O 1
ATOM 3407 N N . GLU A 1 422 ? -21.630 1.155 9.404 1.00 88.69 422 GLU A N 1
ATOM 3408 C CA . GLU A 1 422 ? -23.047 1.028 9.030 1.00 88.69 422 GLU A CA 1
ATOM 3409 C C . GLU A 1 422 ? -23.226 0.549 7.566 1.00 88.69 422 GLU A C 1
ATOM 3411 O O . GLU A 1 422 ? -24.325 0.153 7.170 1.00 88.69 422 GLU A O 1
ATOM 3416 N N . LEU A 1 423 ? -22.154 0.522 6.758 1.00 88.00 423 LEU A N 1
ATOM 3417 C CA . LEU A 1 423 ? -22.189 0.004 5.387 1.00 88.00 423 LEU A CA 1
ATOM 3418 C C . LEU A 1 423 ? -22.444 -1.512 5.356 1.00 88.00 423 LEU A C 1
ATOM 3420 O O . LEU A 1 423 ? -21.834 -2.304 6.076 1.00 88.00 423 LEU A O 1
ATOM 3424 N N . SER A 1 424 ? -23.363 -1.931 4.483 1.00 91.06 424 SER A N 1
ATOM 3425 C CA . SER A 1 424 ? -23.784 -3.334 4.391 1.00 91.06 424 SER A CA 1
ATOM 3426 C C . SER A 1 424 ? -22.759 -4.222 3.675 1.00 91.06 424 SER A C 1
ATOM 3428 O O . SER A 1 424 ? -22.093 -3.794 2.735 1.00 91.06 424 SER A O 1
ATOM 3430 N N . ASN A 1 425 ? -22.711 -5.513 4.022 1.00 90.19 425 ASN A N 1
ATOM 3431 C CA . ASN A 1 425 ? -21.870 -6.487 3.311 1.00 90.19 425 ASN A CA 1
ATOM 3432 C C . ASN A 1 425 ? -22.172 -6.531 1.804 1.00 90.19 425 ASN A C 1
ATOM 3434 O O . ASN A 1 425 ? -21.249 -6.607 1.001 1.00 90.19 425 ASN A O 1
ATOM 3438 N N . ALA A 1 426 ? -23.453 -6.443 1.421 1.00 89.38 426 ALA A N 1
ATOM 3439 C CA . ALA A 1 426 ? -23.879 -6.459 0.020 1.00 89.38 426 ALA A CA 1
ATOM 3440 C C . ALA A 1 426 ? -23.282 -5.295 -0.787 1.00 89.38 426 ALA A C 1
ATOM 3442 O O . ALA A 1 426 ? -22.977 -5.444 -1.971 1.00 89.38 426 ALA A O 1
ATOM 3443 N N . TYR A 1 427 ? -23.083 -4.152 -0.133 1.00 89.38 427 TYR A N 1
ATOM 3444 C CA . TYR A 1 427 ? -22.474 -2.979 -0.739 1.00 89.38 427 TYR A CA 1
ATOM 3445 C C . TYR A 1 427 ? -21.007 -3.240 -1.108 1.00 89.38 427 TYR A C 1
ATOM 3447 O O . TYR A 1 427 ? -20.628 -3.108 -2.271 1.00 89.38 427 TYR A O 1
ATOM 3455 N N . PHE A 1 428 ? -20.196 -3.712 -0.156 1.00 90.88 428 PHE A N 1
ATOM 3456 C CA . PHE A 1 428 ? -18.791 -4.051 -0.415 1.00 90.88 428 PHE A CA 1
ATOM 3457 C C . PHE A 1 428 ? -18.636 -5.190 -1.421 1.00 90.88 428 PHE A C 1
ATOM 3459 O O . PHE A 1 428 ? -17.796 -5.111 -2.316 1.00 90.88 428 PHE A O 1
ATOM 3466 N N . THR A 1 429 ? -19.489 -6.214 -1.334 1.00 89.31 429 THR A N 1
ATOM 3467 C CA . THR A 1 429 ? -19.523 -7.299 -2.320 1.00 89.31 429 THR A CA 1
ATOM 3468 C C . THR A 1 429 ? -19.766 -6.761 -3.729 1.00 89.31 429 THR A C 1
ATOM 3470 O O . THR A 1 429 ? -19.084 -7.182 -4.655 1.00 89.31 429 THR A O 1
ATOM 3473 N N . THR A 1 430 ? -20.662 -5.783 -3.899 1.00 89.25 430 THR A N 1
ATOM 3474 C CA . THR A 1 430 ? -20.927 -5.162 -5.209 1.00 89.25 430 THR A CA 1
ATOM 3475 C C . THR A 1 430 ? -19.685 -4.464 -5.770 1.00 89.25 430 THR A C 1
ATOM 3477 O O . THR A 1 430 ? -19.380 -4.612 -6.952 1.00 89.25 430 THR A O 1
ATOM 3480 N N . ILE A 1 431 ? -18.937 -3.740 -4.933 1.00 90.12 431 ILE A N 1
ATOM 3481 C CA . ILE A 1 431 ? -17.696 -3.061 -5.339 1.00 90.12 431 ILE A CA 1
ATOM 3482 C C . ILE A 1 431 ? -16.623 -4.074 -5.755 1.00 90.12 431 ILE A C 1
ATOM 3484 O O . ILE A 1 431 ? -16.024 -3.931 -6.824 1.00 90.12 431 ILE A O 1
ATOM 3488 N N . ILE A 1 432 ? -16.401 -5.101 -4.928 1.00 91.81 432 ILE A N 1
ATOM 3489 C CA . ILE A 1 432 ? -15.404 -6.153 -5.171 1.00 91.81 432 ILE A CA 1
ATOM 3490 C C . ILE A 1 432 ? -15.741 -6.925 -6.452 1.00 91.81 432 ILE A C 1
ATOM 3492 O O . ILE A 1 432 ? -14.872 -7.119 -7.301 1.00 91.81 432 ILE A O 1
ATOM 3496 N N . GLN A 1 433 ? -17.006 -7.308 -6.636 1.00 88.94 433 GLN A N 1
ATOM 3497 C CA . GLN A 1 433 ? -17.476 -8.029 -7.824 1.00 88.94 433 GLN A CA 1
ATOM 3498 C C . GLN A 1 433 ? -17.489 -7.161 -9.085 1.00 88.94 433 GLN A C 1
ATOM 3500 O O . GLN A 1 433 ? -17.378 -7.681 -10.195 1.00 88.94 433 GLN A O 1
ATOM 3505 N N . GLY A 1 434 ? -17.593 -5.840 -8.925 1.00 88.75 434 GLY A N 1
ATOM 3506 C CA . GLY A 1 434 ? -17.498 -4.874 -10.014 1.00 88.75 434 GLY A CA 1
ATOM 3507 C C . GLY A 1 434 ? -16.081 -4.695 -10.564 1.00 88.75 434 GLY A C 1
ATOM 3508 O O . GLY A 1 434 ? -15.920 -4.076 -11.614 1.00 88.75 434 GLY A O 1
ATOM 3509 N N . ALA A 1 435 ? -15.047 -5.216 -9.899 1.00 90.69 435 ALA A N 1
ATOM 3510 C CA . ALA A 1 435 ? -13.685 -5.082 -10.395 1.00 90.69 435 ALA A CA 1
ATOM 3511 C C . ALA A 1 435 ? -13.478 -5.868 -11.708 1.00 90.69 435 ALA A C 1
ATOM 3513 O O . ALA A 1 435 ? -13.860 -7.041 -11.800 1.00 90.69 435 ALA A O 1
ATOM 3514 N N . PRO A 1 436 ? -12.865 -5.249 -12.736 1.00 89.56 436 PRO A N 1
ATOM 3515 C CA . PRO A 1 436 ? -12.587 -5.908 -14.005 1.00 89.56 436 PRO A CA 1
ATOM 3516 C C . PRO A 1 436 ? -11.654 -7.106 -13.828 1.00 89.56 436 PRO A C 1
ATOM 3518 O O . PRO A 1 436 ? -10.909 -7.248 -12.870 1.00 89.56 436 PRO A O 1
ATOM 3521 N N . CYS A 1 437 ? -11.670 -8.015 -14.781 1.00 85.19 437 CYS A N 1
ATOM 3522 C CA . CYS A 1 437 ? -10.977 -9.287 -14.617 1.00 85.19 437 CYS A CA 1
ATOM 3523 C C . CYS A 1 437 ? -9.515 -9.217 -15.020 1.00 85.19 437 CYS A C 1
ATOM 3525 O O . CYS A 1 437 ? -8.678 -9.922 -14.469 1.00 85.19 437 CYS A O 1
ATOM 3527 N N . GLU A 1 438 ? -9.210 -8.334 -15.961 1.00 84.00 438 GLU A N 1
ATOM 3528 C CA . GLU A 1 438 ? -7.872 -8.075 -16.470 1.00 84.00 438 GLU A CA 1
ATOM 3529 C C . GLU A 1 438 ? -7.076 -7.132 -15.559 1.00 84.00 438 GLU A C 1
ATOM 3531 O O . GLU A 1 438 ? -5.860 -7.023 -15.718 1.00 84.00 438 GLU A O 1
ATOM 3536 N N . GLY A 1 439 ? -7.728 -6.507 -14.576 1.00 89.81 439 GLY A N 1
ATOM 3537 C CA . GLY A 1 439 ? -7.163 -5.398 -13.819 1.00 89.81 439 GLY A CA 1
ATOM 3538 C C . GLY A 1 439 ? -7.894 -4.093 -14.038 1.00 89.81 439 GLY A C 1
ATOM 3539 O O . GLY A 1 439 ? -8.540 -3.947 -15.082 1.00 89.81 439 GLY A O 1
ATOM 3540 N N . PRO A 1 440 ? -7.770 -3.129 -13.105 1.00 90.56 440 PRO A N 1
ATOM 3541 C CA . PRO A 1 440 ? -8.192 -1.775 -13.379 1.00 90.56 440 PRO A CA 1
ATOM 3542 C C . PRO A 1 440 ? -7.377 -1.293 -14.578 1.00 90.56 440 PRO A C 1
ATOM 3544 O O . PRO A 1 440 ? -6.157 -1.478 -14.663 1.00 90.56 440 PRO A O 1
ATOM 3547 N N . GLN A 1 441 ? -8.088 -0.765 -15.561 1.00 87.44 441 GLN A N 1
ATOM 3548 C CA . GLN A 1 441 ? -7.511 -0.340 -16.823 1.00 87.44 441 GLN A CA 1
ATOM 3549 C C . GLN A 1 441 ? -8.400 0.728 -17.442 1.00 87.44 441 GLN A C 1
ATOM 3551 O O . GLN A 1 441 ? -9.630 0.644 -17.397 1.00 87.44 441 GLN A O 1
ATOM 3556 N N . HIS A 1 442 ? -7.760 1.689 -18.083 1.00 82.88 442 HIS A N 1
ATOM 3557 C CA . HIS A 1 442 ? -8.385 2.640 -18.972 1.00 82.88 442 HIS A CA 1
ATOM 3558 C C . HIS A 1 442 ? -8.067 2.207 -20.402 1.00 82.88 442 HIS A C 1
ATOM 3560 O O . HIS A 1 442 ? -6.904 2.163 -20.797 1.00 82.88 442 HIS A O 1
ATOM 3566 N N . LYS A 1 443 ? -9.080 1.833 -21.188 1.00 76.12 443 LYS A N 1
ATOM 3567 C CA . LYS A 1 443 ? -8.883 1.548 -22.615 1.00 76.12 443 LYS A CA 1
ATOM 3568 C C . LYS A 1 443 ? -9.223 2.808 -23.398 1.00 76.12 443 LYS A C 1
ATOM 3570 O O . LYS A 1 443 ? -10.367 3.244 -23.301 1.00 76.12 443 LYS A O 1
ATOM 3575 N N . PRO A 1 444 ? -8.295 3.353 -24.200 1.00 64.81 444 PRO A N 1
ATOM 3576 C CA . PRO A 1 444 ? -8.584 4.527 -24.992 1.00 64.81 444 PRO A CA 1
ATOM 3577 C C . PRO A 1 444 ? -9.506 4.053 -26.108 1.00 64.81 444 PRO A C 1
ATOM 3579 O O . PRO A 1 444 ? -9.130 3.250 -26.966 1.00 64.81 444 PRO A O 1
ATOM 3582 N N . SER A 1 445 ? -10.766 4.452 -26.051 1.00 62.16 445 SER A N 1
ATOM 3583 C CA . SER A 1 445 ? -11.706 4.095 -27.098 1.00 62.16 445 SER A CA 1
ATOM 3584 C C . SER A 1 445 ? -12.628 5.262 -27.366 1.00 62.16 445 SER A C 1
ATOM 3586 O O . SER A 1 445 ? -13.132 5.912 -26.456 1.00 62.16 445 SER A O 1
ATOM 3588 N N . ASN A 1 446 ? -12.910 5.469 -28.646 1.00 62.78 446 ASN A N 1
ATOM 3589 C CA . ASN A 1 446 ? -13.985 6.339 -29.111 1.00 62.78 446 ASN A CA 1
ATOM 3590 C C . ASN A 1 446 ? -15.381 5.869 -28.652 1.00 62.78 446 ASN A C 1
ATOM 3592 O O . ASN A 1 446 ? -16.379 6.527 -28.938 1.00 62.78 446 ASN A O 1
ATOM 3596 N N . ASN A 1 447 ? -15.472 4.727 -27.967 1.00 60.62 447 ASN A N 1
ATOM 3597 C CA . ASN A 1 447 ? -16.695 4.207 -27.395 1.00 60.62 447 ASN A CA 1
ATOM 3598 C C . ASN A 1 447 ? -16.650 4.374 -25.876 1.00 60.62 447 ASN A C 1
ATOM 3600 O O . ASN A 1 447 ? -16.077 3.549 -25.175 1.00 60.62 447 ASN A O 1
ATOM 3604 N N . ILE A 1 448 ? -17.336 5.394 -25.359 1.00 57.53 448 ILE A N 1
ATOM 3605 C CA . ILE A 1 448 ? -17.445 5.659 -23.916 1.00 57.53 448 ILE A CA 1
ATOM 3606 C C . ILE A 1 448 ? -17.917 4.430 -23.100 1.00 57.53 448 ILE A C 1
ATOM 3608 O O . ILE A 1 448 ? -17.623 4.302 -21.913 1.00 57.53 448 ILE A O 1
ATOM 3612 N N . ASN A 1 449 ? -18.596 3.476 -23.751 1.00 56.69 449 ASN A N 1
ATOM 3613 C CA . ASN A 1 449 ? -19.060 2.228 -23.139 1.00 56.69 449 ASN A CA 1
ATOM 3614 C C . ASN A 1 449 ? -17.995 1.117 -23.086 1.00 56.69 449 ASN A C 1
ATOM 3616 O O . ASN A 1 449 ? -18.202 0.115 -22.409 1.00 56.69 449 ASN A O 1
ATOM 3620 N N . ALA A 1 450 ? -16.872 1.256 -23.794 1.00 55.84 450 ALA A N 1
ATOM 3621 C CA . ALA A 1 450 ? -15.739 0.330 -23.735 1.00 55.84 450 ALA A CA 1
ATOM 3622 C C . ALA A 1 450 ? -14.667 0.763 -22.712 1.00 55.84 450 ALA A C 1
ATOM 3624 O O . ALA A 1 450 ? -13.662 0.070 -22.542 1.00 55.84 450 ALA A O 1
ATOM 3625 N N . LEU A 1 451 ? -14.902 1.869 -21.994 1.00 56.03 451 LEU A N 1
ATOM 3626 C CA . LEU A 1 451 ? -13.971 2.508 -21.059 1.00 56.03 451 LEU A CA 1
ATOM 3627 C C . LEU A 1 451 ? -13.827 1.782 -19.709 1.00 56.03 451 LEU A C 1
ATOM 3629 O O . LEU A 1 451 ? -13.716 2.433 -18.689 1.00 56.03 451 LEU A O 1
ATOM 3633 N N . GLY A 1 452 ? -13.824 0.452 -19.646 1.00 62.16 452 GLY A N 1
ATOM 3634 C CA . GLY A 1 452 ? -13.677 -0.271 -18.371 1.00 62.16 452 GLY A CA 1
ATOM 3635 C C . GLY A 1 452 ? -14.888 -0.140 -17.430 1.00 62.16 452 GLY A C 1
ATOM 3636 O O . GLY A 1 452 ? -15.858 0.571 -17.710 1.00 62.16 452 GLY A O 1
ATOM 3637 N N . VAL A 1 453 ? -14.866 -0.875 -16.316 1.00 73.44 453 VAL A N 1
ATOM 3638 C CA . VAL A 1 453 ? -15.977 -0.887 -15.349 1.00 73.44 453 VAL A CA 1
ATOM 3639 C C . VAL A 1 453 ? -15.911 0.363 -14.473 1.00 73.44 453 VAL A C 1
ATOM 3641 O O . VAL A 1 453 ? -14.822 0.739 -14.041 1.00 73.44 453 VAL A O 1
ATOM 3644 N N . ASN A 1 454 ? -17.057 1.011 -14.235 1.00 73.19 454 ASN A N 1
ATOM 3645 C CA . ASN A 1 454 ? -17.136 2.216 -13.403 1.00 73.19 454 ASN A CA 1
ATOM 3646 C C . ASN A 1 454 ? -16.438 2.008 -12.050 1.00 73.19 454 ASN A C 1
ATOM 3648 O O . ASN A 1 454 ? -16.601 0.978 -11.386 1.00 73.19 454 ASN A O 1
ATOM 3652 N N . GLY A 1 455 ? -15.640 3.001 -11.678 1.00 84.12 455 GLY A N 1
ATOM 3653 C CA . GLY A 1 455 ? -14.850 3.057 -10.462 1.00 84.12 455 GLY A CA 1
ATOM 3654 C C . GLY A 1 455 ? -13.588 2.188 -10.475 1.00 84.12 455 GLY A C 1
ATOM 3655 O O . GLY A 1 455 ? -12.970 2.031 -9.433 1.00 84.12 455 GLY A O 1
ATOM 3656 N N . TRP A 1 456 ? -13.193 1.607 -11.610 1.00 89.81 456 TRP A N 1
ATOM 3657 C CA . TRP A 1 456 ? -11.939 0.847 -11.761 1.00 89.81 456 TRP A CA 1
ATOM 3658 C C . TRP A 1 456 ? -11.150 1.278 -13.009 1.00 89.81 456 TRP A C 1
ATOM 3660 O O . TRP A 1 456 ? -10.456 0.474 -13.639 1.00 89.81 456 TRP A O 1
ATOM 3670 N N . ARG A 1 457 ? -11.297 2.548 -13.403 1.00 86.44 457 ARG A N 1
ATOM 3671 C CA . ARG A 1 457 ? -10.684 3.140 -14.605 1.00 86.44 457 ARG A CA 1
ATOM 3672 C C . ARG A 1 457 ? -9.459 4.006 -14.310 1.00 86.44 457 ARG A C 1
ATOM 3674 O O . ARG A 1 457 ? -8.912 4.570 -15.248 1.00 86.44 457 ARG A O 1
ATOM 3681 N N . GLY A 1 458 ? -9.058 4.117 -13.046 1.00 86.31 458 GLY A N 1
ATOM 3682 C CA . GLY A 1 458 ? -7.939 4.943 -12.594 1.00 86.31 458 GLY A CA 1
ATOM 3683 C C . GLY A 1 458 ? -6.862 4.132 -11.876 1.00 86.31 458 GLY A C 1
ATOM 3684 O O . GLY A 1 458 ? -7.031 2.938 -11.622 1.00 86.31 458 GLY A O 1
ATOM 3685 N N . ASP A 1 459 ? -5.764 4.812 -11.552 1.00 85.25 459 ASP A N 1
ATOM 3686 C CA . ASP A 1 459 ? -4.633 4.298 -10.771 1.00 85.25 459 ASP A CA 1
ATOM 3687 C C . ASP A 1 459 ? -4.965 4.100 -9.293 1.00 85.25 459 ASP A C 1
ATOM 3689 O O . ASP A 1 459 ? -4.436 3.178 -8.674 1.00 85.25 459 ASP A O 1
ATOM 3693 N N . SER A 1 460 ? -5.868 4.918 -8.754 1.00 88.25 460 SER A N 1
ATOM 3694 C CA . SER A 1 460 ? -6.330 4.819 -7.373 1.00 88.25 460 SER A CA 1
ATOM 3695 C C . SER A 1 460 ? -7.807 5.183 -7.264 1.00 88.25 460 SER A C 1
ATOM 3697 O O . SER A 1 460 ? -8.188 6.351 -7.376 1.00 88.25 460 SER A O 1
ATOM 3699 N N . ARG A 1 461 ? -8.668 4.183 -7.031 1.00 89.81 461 ARG A N 1
ATOM 3700 C CA . ARG A 1 461 ? -10.108 4.399 -6.825 1.00 89.81 461 ARG A CA 1
ATOM 3701 C C . ARG A 1 461 ? -10.394 5.295 -5.627 1.00 89.81 461 ARG A C 1
ATOM 3703 O O . ARG A 1 461 ? -11.348 6.065 -5.653 1.00 89.81 461 ARG A O 1
ATOM 3710 N N . TRP A 1 462 ? -9.595 5.164 -4.577 1.00 90.38 462 TRP A N 1
ATOM 3711 C CA . TRP A 1 462 ? -9.882 5.777 -3.285 1.00 90.38 462 TRP A CA 1
ATOM 3712 C C . TRP A 1 462 ? -9.308 7.181 -3.163 1.00 90.38 462 TRP A C 1
ATOM 3714 O O . TRP A 1 462 ? -9.931 8.026 -2.536 1.00 90.38 462 TRP A O 1
ATOM 3724 N N . GLU A 1 463 ? -8.183 7.468 -3.809 1.00 86.94 463 GLU A N 1
ATOM 3725 C CA . GLU A 1 463 ? -7.628 8.827 -3.825 1.00 86.94 463 GLU A CA 1
ATOM 3726 C C . GLU A 1 463 ? -8.252 9.687 -4.923 1.00 86.94 463 GLU A C 1
ATOM 3728 O O . GLU A 1 463 ? -8.288 10.906 -4.794 1.00 86.94 463 GLU A O 1
ATOM 3733 N N . ARG A 1 464 ? -8.726 9.063 -6.013 1.00 85.44 464 ARG A N 1
ATOM 3734 C CA . ARG A 1 464 ? -9.241 9.755 -7.205 1.00 85.44 464 ARG A CA 1
ATOM 3735 C C . ARG A 1 464 ? -10.539 9.104 -7.717 1.00 85.44 464 ARG A C 1
ATOM 3737 O O . ARG A 1 464 ? -10.582 8.641 -8.865 1.00 85.44 464 ARG A O 1
ATOM 3744 N N . PRO A 1 465 ? -11.616 9.052 -6.912 1.00 84.56 465 PRO A N 1
ATOM 3745 C CA . PRO A 1 465 ? -12.865 8.373 -7.273 1.00 84.56 465 PRO A CA 1
ATOM 3746 C C . PRO A 1 465 ? -13.464 8.877 -8.593 1.00 84.56 465 PRO A C 1
ATOM 3748 O O . PRO A 1 465 ? -13.931 8.078 -9.408 1.00 84.56 465 PRO A O 1
ATOM 3751 N N . LEU A 1 466 ? -13.366 10.182 -8.868 1.00 80.62 466 LEU A N 1
ATOM 3752 C CA . LEU A 1 466 ? -13.856 10.776 -10.114 1.00 80.62 466 LEU A CA 1
ATOM 3753 C C . LEU A 1 466 ? -13.079 10.301 -11.353 1.00 80.62 466 LEU A C 1
ATOM 3755 O O . LEU A 1 466 ? -13.675 10.061 -12.409 1.00 80.62 466 LEU A O 1
ATOM 3759 N N . SER A 1 467 ? -11.761 10.125 -11.221 1.00 77.00 467 SER A N 1
ATOM 3760 C CA . SER A 1 467 ? -10.911 9.526 -12.260 1.00 77.00 467 SER A CA 1
ATOM 3761 C C . SER A 1 467 ? -11.260 8.049 -12.460 1.00 77.00 467 SER A C 1
ATOM 3763 O O . SER A 1 467 ? -11.396 7.570 -13.587 1.00 77.00 467 SER A O 1
ATOM 3765 N N . ALA A 1 468 ? -11.522 7.330 -11.368 1.00 80.12 468 ALA A N 1
ATOM 3766 C CA . ALA A 1 468 ? -11.888 5.922 -11.415 1.00 80.12 468 ALA A CA 1
ATOM 3767 C C . ALA A 1 468 ? -13.235 5.665 -12.112 1.00 80.12 468 ALA A C 1
ATOM 3769 O O . ALA A 1 468 ? -13.408 4.610 -12.730 1.00 80.12 468 ALA A O 1
ATOM 3770 N N . ASP A 1 469 ? -14.165 6.620 -12.073 1.00 80.25 469 ASP A N 1
ATOM 3771 C CA . ASP A 1 469 ? -15.414 6.592 -12.844 1.00 80.25 469 ASP A CA 1
ATOM 3772 C C . ASP A 1 469 ? -15.249 7.095 -14.293 1.00 80.25 469 ASP A C 1
ATOM 3774 O O . ASP A 1 469 ? -16.121 6.883 -15.144 1.00 80.25 469 ASP A O 1
ATOM 3778 N N . GLY A 1 470 ? -14.096 7.682 -14.627 1.00 70.94 470 GLY A N 1
ATOM 3779 C CA . GLY A 1 470 ? -13.831 8.306 -15.924 1.00 70.94 470 GLY A CA 1
ATOM 3780 C C . GLY A 1 470 ? -14.655 9.575 -16.146 1.00 70.94 470 GLY A C 1
ATOM 3781 O O . GLY A 1 470 ? -14.982 9.896 -17.287 1.00 70.94 470 GLY A O 1
ATOM 3782 N N . LEU A 1 471 ? -15.056 10.247 -15.059 1.00 69.44 471 LEU A N 1
ATOM 3783 C CA . LEU A 1 471 ? -15.883 11.457 -15.093 1.00 69.44 471 LEU A CA 1
ATOM 3784 C C . LEU A 1 471 ? -15.056 12.735 -15.208 1.00 69.44 471 LEU A C 1
ATOM 3786 O O . LEU A 1 471 ? -15.570 13.745 -15.685 1.00 69.44 471 LEU A O 1
ATOM 3790 N N . VAL A 1 472 ? -13.791 12.701 -14.789 1.00 65.31 472 VAL A N 1
ATOM 3791 C CA . VAL A 1 472 ? -12.885 13.843 -14.899 1.00 65.31 472 VAL A CA 1
ATOM 3792 C C . VAL A 1 472 ? -11.608 13.389 -15.592 1.00 65.31 472 VAL A C 1
ATOM 3794 O O . VAL A 1 472 ? -10.885 12.529 -15.094 1.00 65.31 472 VAL A O 1
ATOM 3797 N N . ASP A 1 473 ? -11.356 13.982 -16.755 1.00 54.16 473 ASP A N 1
ATOM 3798 C CA . ASP A 1 473 ? -10.104 13.887 -17.504 1.00 54.16 473 ASP A CA 1
ATOM 3799 C C . ASP A 1 473 ? -9.074 14.793 -16.805 1.00 54.16 473 ASP A C 1
ATOM 3801 O O . ASP A 1 473 ? -8.812 15.912 -17.242 1.00 54.16 473 ASP A O 1
ATOM 3805 N N . ILE A 1 474 ? -8.633 14.397 -15.600 1.00 53.50 474 ILE A N 1
ATOM 3806 C CA . ILE A 1 474 ? -7.827 15.272 -14.721 1.00 53.50 474 ILE A CA 1
ATOM 3807 C C . ILE A 1 474 ? -6.482 15.615 -15.374 1.00 53.50 474 ILE A C 1
ATOM 3809 O O . ILE A 1 474 ? -6.000 16.740 -15.248 1.00 53.50 474 ILE A O 1
ATOM 3813 N N . ASP A 1 475 ? -5.944 14.691 -16.158 1.00 53.59 475 ASP A N 1
ATOM 3814 C CA . ASP A 1 475 ? -4.845 14.939 -17.074 1.00 53.59 475 ASP A CA 1
ATOM 3815 C C . ASP A 1 475 ? -5.473 14.824 -18.458 1.00 53.59 475 ASP A C 1
ATOM 3817 O O . ASP A 1 475 ? -5.986 13.748 -18.709 1.00 53.59 475 ASP A O 1
ATOM 3821 N N . ASN A 1 476 ? -5.488 15.869 -19.304 1.00 51.91 476 ASN A N 1
ATOM 3822 C CA . ASN A 1 476 ? -6.105 15.946 -20.658 1.00 51.91 476 ASN A CA 1
ATOM 3823 C C . ASN A 1 476 ? -5.612 14.872 -21.670 1.00 51.91 476 ASN A C 1
ATOM 3825 O O . ASN A 1 476 ? -5.218 15.165 -22.798 1.00 51.91 476 ASN A O 1
ATOM 3829 N N . ASN A 1 477 ? -5.600 13.625 -21.241 1.00 54.03 477 ASN A N 1
ATOM 3830 C CA . ASN A 1 477 ? -4.941 12.452 -21.764 1.00 54.03 477 ASN A CA 1
ATOM 3831 C C . ASN A 1 477 ? -5.946 11.287 -21.767 1.00 54.03 477 ASN A C 1
ATOM 3833 O O . ASN A 1 477 ? -5.527 10.132 -21.806 1.00 54.03 477 ASN A O 1
ATOM 3837 N N . ALA A 1 478 ? -7.262 11.543 -21.816 1.00 53.25 478 ALA A N 1
ATOM 3838 C CA . ALA A 1 478 ? -8.290 10.539 -22.128 1.00 53.25 478 ALA A CA 1
ATOM 3839 C C . ALA A 1 478 ? -7.980 9.723 -23.403 1.00 53.25 478 ALA A C 1
ATOM 3841 O O . ALA A 1 478 ? -8.577 8.674 -23.651 1.00 53.25 478 ALA A O 1
ATOM 3842 N N . GLU A 1 479 ? -7.038 10.183 -24.231 1.00 55.06 479 GLU A N 1
ATOM 3843 C CA . GLU A 1 479 ? -6.518 9.454 -25.386 1.00 55.06 479 GLU A CA 1
ATOM 3844 C C . GLU A 1 479 ? -5.488 8.361 -25.039 1.00 55.06 479 GLU A C 1
ATOM 3846 O O . GLU A 1 479 ? -5.259 7.454 -25.846 1.00 55.06 479 GLU A O 1
ATOM 3851 N N . THR A 1 480 ? -4.865 8.400 -23.858 1.00 64.44 480 THR A N 1
ATOM 3852 C CA . THR A 1 480 ? -3.847 7.433 -23.435 1.00 64.44 480 THR A CA 1
ATOM 3853 C C . THR A 1 480 ? -4.459 6.390 -22.514 1.00 64.44 480 THR A C 1
ATOM 3855 O O . THR A 1 480 ? -4.748 6.624 -21.344 1.00 64.44 480 THR A O 1
ATOM 3858 N N . GLY A 1 481 ? -4.669 5.199 -23.059 1.00 75.56 481 GLY A N 1
ATOM 3859 C CA . GLY A 1 481 ? -5.048 4.042 -22.266 1.00 75.56 481 GLY A CA 1
ATOM 3860 C C . GLY A 1 481 ? -3.925 3.581 -21.361 1.00 75.56 481 GLY A C 1
ATOM 3861 O O . GLY A 1 481 ? -2.764 3.610 -21.764 1.00 75.56 481 GLY A O 1
ATOM 3862 N N . GLY A 1 482 ? -4.278 3.064 -20.188 1.00 85.94 482 GLY A N 1
ATOM 3863 C CA . GLY A 1 482 ? -3.321 2.499 -19.253 1.00 85.94 482 GLY A CA 1
ATOM 3864 C C . GLY A 1 482 ? -3.852 1.305 -18.477 1.00 85.94 482 GLY A C 1
ATOM 3865 O O . GLY A 1 482 ? -5.057 1.101 -18.341 1.00 85.94 482 GLY A O 1
ATOM 3866 N N . LYS A 1 483 ? -2.928 0.493 -17.976 1.00 90.62 483 LYS A N 1
ATOM 3867 C CA . LYS A 1 483 ? -3.183 -0.520 -16.956 1.00 90.62 483 LYS A CA 1
ATOM 3868 C C . LYS A 1 483 ? -2.697 0.006 -15.616 1.00 90.62 483 LYS A C 1
ATOM 3870 O O . LYS A 1 483 ? -1.617 0.592 -15.540 1.00 90.62 483 LYS A O 1
ATOM 3875 N N . PHE A 1 484 ? -3.437 -0.311 -14.566 1.00 93.31 484 PHE A N 1
ATOM 3876 C CA . PHE A 1 484 ? -3.133 0.119 -13.209 1.00 93.31 484 PHE A CA 1
ATOM 3877 C C . PHE A 1 484 ? -2.774 -1.070 -12.319 1.00 93.31 484 PHE A C 1
ATOM 3879 O O . PHE A 1 484 ? -3.163 -2.219 -12.580 1.00 93.31 484 PHE A O 1
ATOM 3886 N N . ASN A 1 485 ? -2.012 -0.806 -11.263 1.00 94.94 485 ASN A N 1
ATOM 3887 C CA . ASN A 1 485 ? -1.448 -1.854 -10.415 1.00 94.94 485 ASN A CA 1
ATOM 3888 C C . ASN A 1 485 ? -2.510 -2.627 -9.596 1.00 94.94 485 ASN A C 1
ATOM 3890 O O . ASN A 1 485 ? -2.331 -3.817 -9.335 1.00 94.94 485 ASN A O 1
ATOM 3894 N N . GLY A 1 486 ? -3.657 -2.007 -9.291 1.00 95.62 486 GLY A N 1
ATOM 3895 C CA . GLY A 1 486 ? -4.771 -2.602 -8.546 1.00 95.62 486 GLY A CA 1
ATOM 3896 C C . GLY A 1 486 ? -4.516 -2.803 -7.051 1.00 95.62 486 GLY A C 1
ATOM 3897 O O . GLY A 1 486 ? -5.151 -3.670 -6.448 1.00 95.62 486 GLY A O 1
ATOM 3898 N N . LEU A 1 487 ? -3.580 -2.058 -6.457 1.00 97.12 487 LEU A N 1
ATOM 3899 C CA . LEU A 1 487 ? -3.300 -2.098 -5.016 1.00 97.12 487 LEU A CA 1
ATOM 3900 C C . LEU A 1 487 ? -4.527 -1.745 -4.166 1.00 97.12 487 LEU A C 1
ATOM 3902 O O . LEU A 1 487 ? -4.788 -2.385 -3.149 1.00 97.12 487 LEU A O 1
ATOM 3906 N N . ASP A 1 488 ? -5.301 -0.772 -4.628 1.00 94.88 488 ASP A N 1
ATOM 3907 C CA . ASP A 1 488 ? -6.554 -0.309 -4.043 1.00 94.88 488 ASP A CA 1
ATOM 3908 C C . ASP A 1 488 ? -7.612 -1.426 -3.932 1.00 94.88 488 ASP A C 1
ATOM 3910 O O . ASP A 1 488 ? -8.253 -1.577 -2.887 1.00 94.88 488 ASP A O 1
ATOM 3914 N N . TYR A 1 489 ? -7.748 -2.261 -4.968 1.00 96.06 489 TYR A N 1
ATOM 3915 C CA . TYR A 1 489 ? -8.577 -3.469 -4.959 1.00 96.06 489 TYR A CA 1
ATOM 3916 C C . TYR A 1 489 ? -8.042 -4.517 -3.989 1.00 96.06 489 TYR A C 1
ATOM 3918 O O . TYR A 1 489 ? -8.811 -5.096 -3.220 1.00 96.06 489 TYR A O 1
ATOM 3926 N N . LEU A 1 490 ? -6.734 -4.785 -4.039 1.00 97.12 490 LEU A N 1
ATOM 3927 C CA . LEU A 1 490 ? -6.103 -5.807 -3.206 1.00 97.12 490 LEU A CA 1
ATOM 3928 C C . LEU A 1 490 ? -6.314 -5.498 -1.721 1.00 97.12 490 LEU A C 1
ATOM 3930 O O . LEU A 1 490 ? -6.725 -6.378 -0.963 1.00 97.12 490 LEU A O 1
ATOM 3934 N N . LEU A 1 491 ? -6.100 -4.244 -1.315 1.00 97.81 491 LEU A N 1
ATOM 3935 C CA . LEU A 1 491 ? -6.288 -3.846 0.075 1.00 97.81 491 LEU A CA 1
ATOM 3936 C C . LEU A 1 491 ? -7.767 -3.872 0.475 1.00 97.81 491 LEU A C 1
ATOM 3938 O O . LEU A 1 491 ? -8.095 -4.430 1.522 1.00 97.81 491 LEU A O 1
ATOM 3942 N N . MET A 1 492 ? -8.660 -3.347 -0.373 1.00 95.94 492 MET A N 1
ATOM 3943 C CA . MET A 1 492 ? -10.112 -3.397 -0.152 1.00 95.94 492 MET A CA 1
ATOM 3944 C C . MET A 1 492 ? -10.600 -4.836 0.064 1.00 95.94 492 MET A C 1
ATOM 3946 O O . MET A 1 492 ? -11.299 -5.116 1.037 1.00 95.94 492 MET A O 1
ATOM 3950 N N . TYR A 1 493 ? -10.197 -5.766 -0.808 1.00 95.75 493 TYR A N 1
ATOM 3951 C CA . TYR A 1 493 ? -10.553 -7.178 -0.684 1.00 95.75 493 TYR A CA 1
ATOM 3952 C C . TYR A 1 493 ? -10.057 -7.764 0.641 1.00 95.75 493 TYR A C 1
ATOM 3954 O O . TYR A 1 493 ? -10.823 -8.422 1.346 1.00 95.75 493 TYR A O 1
ATOM 3962 N N . ASN A 1 494 ? -8.802 -7.505 1.018 1.00 97.06 494 ASN A N 1
ATOM 3963 C CA . ASN A 1 494 ? -8.259 -8.041 2.261 1.00 97.06 494 ASN A CA 1
ATOM 3964 C C . ASN A 1 494 ? -8.973 -7.482 3.499 1.00 97.06 494 ASN A C 1
ATOM 3966 O O . ASN A 1 494 ? -9.342 -8.253 4.384 1.00 97.06 494 ASN A O 1
ATOM 3970 N N . LEU A 1 495 ? -9.216 -6.169 3.552 1.00 96.62 495 LEU A N 1
ATOM 3971 C CA . LEU A 1 495 ? -9.952 -5.533 4.648 1.00 96.62 495 LEU A CA 1
ATOM 3972 C C . LEU A 1 495 ? -11.382 -6.071 4.748 1.00 96.62 495 LEU A C 1
ATOM 3974 O O . LEU A 1 495 ? -11.833 -6.403 5.844 1.00 96.62 495 LEU A O 1
ATOM 3978 N N . TYR A 1 496 ? -12.073 -6.239 3.618 1.00 95.38 496 TYR A N 1
ATOM 3979 C CA . TYR A 1 496 ? -13.394 -6.869 3.576 1.00 95.38 496 TYR A CA 1
ATOM 3980 C C . TYR A 1 496 ? -13.359 -8.304 4.116 1.00 95.38 496 TYR A C 1
ATOM 3982 O O . TYR A 1 496 ? -14.204 -8.686 4.926 1.00 95.38 496 TYR A O 1
ATOM 3990 N N . MET A 1 497 ? -12.364 -9.103 3.725 1.00 94.38 497 MET A N 1
ATOM 3991 C CA . MET A 1 497 ? -12.229 -10.475 4.216 1.00 94.38 497 MET A CA 1
ATOM 3992 C C . MET A 1 497 ? -11.951 -10.531 5.723 1.00 94.38 497 MET A C 1
ATOM 3994 O O . MET A 1 497 ? -12.507 -11.390 6.406 1.00 94.38 497 MET A O 1
ATOM 3998 N N . LEU A 1 498 ? -11.139 -9.606 6.241 1.00 94.25 498 LEU A N 1
ATOM 3999 C CA . LEU A 1 498 ? -10.784 -9.519 7.660 1.00 94.25 498 LEU A CA 1
ATOM 4000 C C . LEU A 1 498 ? -11.941 -9.048 8.549 1.00 94.25 498 LEU A C 1
ATOM 4002 O O . LEU A 1 498 ? -12.040 -9.476 9.696 1.00 94.25 498 LEU A O 1
ATOM 4006 N N . THR A 1 499 ? -12.809 -8.179 8.034 1.00 94.25 499 THR A N 1
ATOM 4007 C CA . THR A 1 499 ? -13.922 -7.584 8.796 1.00 94.25 499 THR A CA 1
ATOM 4008 C C . THR A 1 499 ? -15.233 -8.349 8.616 1.00 94.25 499 THR A C 1
ATOM 4010 O O . THR A 1 499 ? -15.960 -8.577 9.580 1.00 94.25 499 THR A O 1
ATOM 4013 N N . ARG A 1 500 ? -15.545 -8.787 7.388 1.00 90.81 500 ARG A N 1
ATOM 4014 C CA . ARG A 1 500 ? -16.861 -9.335 7.006 1.00 90.81 500 ARG A CA 1
ATOM 4015 C C . ARG A 1 500 ? -16.813 -10.761 6.441 1.00 90.81 500 ARG A C 1
ATOM 4017 O O . ARG A 1 500 ? -17.821 -11.463 6.492 1.00 90.81 500 ARG A O 1
ATOM 4024 N N . GLY A 1 501 ? -15.671 -11.206 5.911 1.00 76.62 501 GLY A N 1
ATOM 4025 C CA . GLY A 1 501 ? -15.535 -12.464 5.156 1.00 76.62 501 GLY A CA 1
ATOM 4026 C C . GLY A 1 501 ? -15.402 -13.756 5.975 1.00 76.62 501 GLY A C 1
ATOM 4027 O O . GLY A 1 501 ? -15.336 -14.837 5.390 1.00 76.62 501 GLY A O 1
ATOM 4028 N N . GLY A 1 502 ? -15.390 -13.689 7.310 1.00 60.22 502 GLY A N 1
ATOM 4029 C CA . GLY A 1 502 ? -15.141 -14.841 8.194 1.00 60.22 502 GLY A CA 1
ATOM 4030 C C . GLY A 1 502 ? -16.232 -15.927 8.248 1.00 60.22 502 GLY A C 1
ATOM 4031 O O . GLY A 1 502 ? -16.079 -16.885 9.001 1.00 60.22 502 GLY A O 1
ATOM 4032 N N . GLY A 1 503 ? -17.331 -15.795 7.495 1.00 56.19 503 GLY A N 1
ATOM 4033 C CA . GLY A 1 503 ? -18.523 -16.640 7.651 1.00 56.19 503 GLY A CA 1
ATOM 4034 C C . GLY A 1 503 ? -18.515 -17.989 6.922 1.00 56.19 503 GLY A C 1
ATOM 4035 O O . GLY A 1 503 ? -18.999 -18.960 7.490 1.00 56.19 503 GLY A O 1
ATOM 4036 N N . ASP A 1 504 ? -17.991 -18.077 5.692 1.00 55.97 504 ASP A N 1
ATOM 4037 C CA . ASP A 1 504 ? -18.211 -19.281 4.857 1.00 55.97 504 ASP A CA 1
ATOM 4038 C C . ASP A 1 504 ? -17.088 -19.624 3.860 1.00 55.97 504 ASP A C 1
ATOM 4040 O O . ASP A 1 504 ? -17.122 -20.670 3.208 1.00 55.97 504 ASP A O 1
ATOM 4044 N N . THR A 1 505 ? -16.064 -18.779 3.709 1.00 62.69 505 THR A N 1
ATOM 4045 C CA . THR A 1 505 ? -15.038 -18.972 2.674 1.00 62.69 505 THR A CA 1
ATOM 4046 C C . THR A 1 505 ? -13.653 -18.894 3.277 1.00 62.69 505 THR A C 1
ATOM 4048 O O . THR A 1 505 ? -13.162 -17.812 3.588 1.00 62.69 505 THR A O 1
ATOM 4051 N N . SER A 1 506 ? -13.003 -20.051 3.419 1.00 75.94 506 SER A N 1
ATOM 4052 C CA . SER A 1 506 ? -11.581 -20.103 3.752 1.00 75.94 506 SER A CA 1
ATOM 4053 C C . SER A 1 506 ? -10.810 -19.304 2.701 1.00 75.94 506 SER A C 1
ATOM 4055 O O . SER A 1 506 ? -10.857 -19.663 1.520 1.00 75.94 506 SER A O 1
ATOM 4057 N N . TYR A 1 507 ? -10.106 -18.253 3.107 1.00 83.19 507 TYR A N 1
ATOM 4058 C CA . TYR A 1 507 ? -9.171 -17.564 2.227 1.00 83.19 507 TYR A CA 1
ATOM 4059 C C . TYR A 1 507 ? -8.084 -18.574 1.834 1.00 83.19 507 TYR A C 1
ATOM 4061 O O . TYR A 1 507 ? -7.475 -19.162 2.717 1.00 83.19 507 TYR A O 1
ATOM 4069 N N . LYS A 1 508 ? -7.840 -18.827 0.543 1.00 82.12 508 LYS A N 1
ATOM 4070 C CA . LYS A 1 508 ? -6.810 -19.755 0.042 1.00 82.12 508 LYS A CA 1
ATOM 4071 C C . LYS A 1 508 ? -5.719 -19.032 -0.736 1.00 82.12 508 LYS A C 1
ATOM 4073 O O . LYS A 1 508 ? -6.041 -18.253 -1.619 1.00 82.12 508 LYS A O 1
ATOM 4078 N N . ASN A 1 509 ? -4.453 -19.334 -0.465 1.00 79.31 509 ASN A N 1
ATOM 4079 C CA . ASN A 1 509 ? -3.283 -18.845 -1.187 1.00 79.31 509 ASN A CA 1
ATOM 4080 C C . ASN A 1 509 ? -3.167 -19.500 -2.563 1.00 79.31 509 ASN A C 1
ATOM 4082 O O . ASN A 1 509 ? -3.090 -20.726 -2.643 1.00 79.31 509 ASN A O 1
ATOM 4086 N N . ALA A 1 510 ? -3.118 -18.690 -3.623 1.00 73.44 510 ALA A N 1
ATOM 4087 C CA . ALA A 1 510 ? -2.945 -19.172 -4.995 1.00 73.44 510 ALA A CA 1
ATOM 4088 C C . ALA A 1 510 ? -1.659 -18.679 -5.690 1.00 73.44 510 ALA A C 1
ATOM 4090 O O . ALA A 1 510 ? -1.385 -19.077 -6.824 1.00 73.44 510 ALA A O 1
ATOM 4091 N N . LEU A 1 511 ? -0.863 -17.817 -5.042 1.00 65.62 511 LEU A N 1
ATOM 4092 C CA . LEU A 1 511 ? 0.385 -17.295 -5.615 1.00 65.62 511 LEU A CA 1
ATOM 4093 C C . LEU A 1 511 ? 1.592 -18.191 -5.356 1.00 65.62 511 LEU A C 1
ATOM 4095 O O . LEU A 1 511 ? 2.431 -18.357 -6.233 1.00 65.62 511 LEU A O 1
ATOM 4099 N N . ASN A 1 512 ? 1.682 -18.772 -4.159 1.00 52.44 512 ASN A N 1
ATOM 4100 C CA . ASN A 1 512 ? 2.892 -19.467 -3.705 1.00 52.44 512 ASN A CA 1
ATOM 4101 C C . ASN A 1 512 ? 2.801 -20.986 -3.757 1.00 52.44 512 ASN A C 1
ATOM 4103 O O . ASN A 1 512 ? 3.580 -21.706 -3.133 1.00 52.44 512 ASN A O 1
ATOM 4107 N N . THR A 1 513 ? 1.871 -21.498 -4.544 1.00 48.84 513 THR A N 1
ATOM 4108 C CA . THR A 1 513 ? 1.753 -22.922 -4.783 1.00 48.84 513 THR A CA 1
ATOM 4109 C C . THR A 1 513 ? 2.760 -23.397 -5.835 1.00 48.84 513 THR A C 1
ATOM 4111 O O . THR A 1 513 ? 2.375 -23.991 -6.833 1.00 48.84 513 THR A O 1
ATOM 4114 N N . VAL A 1 514 ? 4.060 -23.345 -5.498 1.00 50.59 514 VAL A N 1
ATOM 4115 C CA . VAL A 1 514 ? 4.884 -24.564 -5.642 1.00 50.59 514 VAL A CA 1
ATOM 4116 C C . VAL A 1 514 ? 4.460 -25.525 -4.526 1.00 50.59 514 VAL A C 1
ATOM 4118 O O . VAL A 1 514 ? 5.250 -26.032 -3.738 1.00 50.59 514 VAL A O 1
ATOM 4121 N N . SER A 1 515 ? 3.157 -25.749 -4.383 1.00 51.84 515 SER A N 1
ATOM 4122 C CA . SER A 1 515 ? 2.694 -26.910 -3.672 1.00 51.84 515 SER A CA 1
ATOM 4123 C C . SER A 1 515 ? 3.078 -28.025 -4.609 1.00 51.84 515 SER A C 1
ATOM 4125 O O . SER A 1 515 ? 2.598 -28.083 -5.734 1.00 51.84 515 SER A O 1
ATOM 4127 N N . SER A 1 516 ? 3.987 -28.880 -4.160 1.00 56.00 516 SER A N 1
ATOM 4128 C CA . SER A 1 516 ? 3.986 -30.252 -4.629 1.00 56.00 516 SER A CA 1
ATOM 4129 C C . SER A 1 516 ? 2.602 -30.802 -4.289 1.00 56.00 516 SER A C 1
ATOM 4131 O O . SER A 1 516 ? 2.347 -31.287 -3.188 1.00 56.00 516 SER A O 1
ATOM 4133 N N . VAL A 1 517 ? 1.645 -30.612 -5.195 1.00 67.06 517 VAL A N 1
ATOM 4134 C CA . VAL A 1 517 ? 0.294 -31.108 -4.983 1.00 67.06 517 VAL A CA 1
ATOM 4135 C C . VAL A 1 517 ? 0.356 -32.593 -5.269 1.00 67.06 517 VAL A C 1
ATOM 4137 O O . VAL A 1 517 ? 0.542 -33.001 -6.420 1.00 67.06 517 VAL A O 1
ATOM 4140 N N . ASN A 1 518 ? 0.208 -33.394 -4.216 1.00 74.31 518 ASN A N 1
ATOM 4141 C CA . ASN A 1 518 ? -0.089 -34.807 -4.366 1.00 74.31 518 ASN A CA 1
ATOM 4142 C C . ASN A 1 518 ? -1.565 -34.935 -4.752 1.00 74.31 518 ASN A C 1
ATOM 4144 O O . ASN A 1 518 ? -2.452 -34.805 -3.905 1.00 74.31 518 ASN A O 1
ATOM 4148 N N . ILE A 1 519 ? -1.831 -35.107 -6.044 1.00 75.00 519 ILE A N 1
ATOM 4149 C CA . ILE A 1 519 ? -3.197 -35.151 -6.560 1.00 75.00 519 ILE A CA 1
ATOM 4150 C C . ILE A 1 519 ? -3.783 -36.526 -6.254 1.00 75.00 519 ILE A C 1
ATOM 4152 O O . ILE A 1 519 ? -3.459 -37.515 -6.909 1.00 75.00 519 ILE A O 1
ATOM 4156 N N . THR A 1 520 ? -4.647 -36.578 -5.241 1.00 74.88 520 THR A N 1
ATOM 4157 C CA . THR A 1 520 ? -5.310 -37.808 -4.781 1.00 74.88 520 THR A CA 1
ATOM 4158 C C . THR A 1 520 ? -6.825 -37.798 -4.992 1.00 74.88 520 THR A C 1
ATOM 4160 O O . THR A 1 520 ? -7.466 -38.835 -4.826 1.00 74.88 520 THR A O 1
ATOM 4163 N N . SER A 1 521 ? -7.417 -36.664 -5.383 1.00 75.88 521 SER A N 1
ATOM 4164 C CA . SER A 1 521 ? -8.861 -36.521 -5.593 1.00 75.88 521 SER A CA 1
ATOM 4165 C C . SER A 1 521 ? -9.204 -35.727 -6.866 1.00 75.88 521 SER A C 1
ATOM 4167 O O . SER A 1 521 ? -8.394 -34.934 -7.348 1.00 75.88 521 SER A O 1
ATOM 4169 N N . PRO A 1 522 ? -10.397 -35.937 -7.460 1.00 79.00 522 PRO A N 1
ATOM 4170 C CA . PRO A 1 522 ? -10.905 -35.082 -8.531 1.00 79.00 522 PRO A CA 1
ATOM 4171 C C . PRO A 1 522 ? -11.049 -33.627 -8.067 1.00 79.00 522 PRO A C 1
ATOM 4173 O O . PRO A 1 522 ? -11.629 -33.369 -7.012 1.00 79.00 522 PRO A O 1
ATOM 4176 N N . GLY A 1 523 ? -10.563 -32.674 -8.862 1.00 78.88 523 GLY A N 1
ATOM 4177 C CA . GLY A 1 523 ? -10.620 -31.253 -8.526 1.00 78.88 523 GLY A CA 1
ATOM 4178 C C . GLY A 1 523 ? -9.911 -30.365 -9.545 1.00 78.88 523 GLY A C 1
ATOM 4179 O O . GLY A 1 523 ? -9.289 -30.855 -10.489 1.00 78.88 523 GLY A O 1
ATOM 4180 N N . LYS A 1 524 ? -10.018 -29.048 -9.346 1.00 79.75 524 LYS A N 1
ATOM 4181 C CA . LYS A 1 524 ? -9.234 -28.050 -10.079 1.00 79.75 524 LYS A CA 1
ATOM 4182 C C . LYS A 1 524 ? -8.055 -27.613 -9.216 1.00 79.75 524 LYS A C 1
ATOM 4184 O O . LYS A 1 524 ? -8.249 -27.142 -8.098 1.00 79.75 524 LYS A O 1
ATOM 4189 N N . TYR A 1 525 ? -6.858 -27.760 -9.756 1.00 79.81 525 TYR A N 1
ATOM 4190 C CA . TYR A 1 525 ? -5.586 -27.400 -9.156 1.00 79.81 525 TYR A CA 1
ATOM 4191 C C . TYR A 1 525 ? -4.919 -26.386 -10.059 1.00 79.81 525 TYR A C 1
ATOM 4193 O O . TYR A 1 525 ? -4.756 -26.627 -11.256 1.00 79.81 525 TYR A O 1
ATOM 4201 N N . TRP A 1 526 ? -4.539 -25.244 -9.507 1.00 74.94 526 TRP A N 1
ATOM 4202 C CA . TRP A 1 526 ? -3.949 -24.209 -10.326 1.00 74.94 526 TRP A CA 1
ATOM 4203 C C . TRP A 1 526 ? -2.964 -23.339 -9.546 1.00 74.94 526 TRP A C 1
ATOM 4205 O O . TRP A 1 526 ? -3.019 -23.295 -8.320 1.00 74.94 526 TRP A O 1
ATOM 4215 N N . SER A 1 527 ? -2.028 -22.710 -10.259 1.00 75.62 527 SER A N 1
ATOM 4216 C CA . SER A 1 527 ? -1.000 -21.814 -9.706 1.00 75.62 527 SER A CA 1
ATOM 4217 C C . SER A 1 527 ? -0.740 -20.663 -10.677 1.00 75.62 527 SER A C 1
ATOM 4219 O O . SER A 1 527 ? -0.706 -20.884 -11.885 1.00 75.62 527 SER A O 1
ATOM 4221 N N . TYR A 1 528 ? -0.529 -19.437 -10.200 1.00 70.44 528 TYR A N 1
ATOM 4222 C CA . TYR A 1 528 ? -0.212 -18.323 -11.108 1.00 70.44 528 TYR A CA 1
ATOM 4223 C C . TYR A 1 528 ? 1.199 -18.385 -11.690 1.00 70.44 528 TYR A C 1
ATOM 4225 O O . TYR A 1 528 ? 1.420 -17.869 -12.777 1.00 70.44 528 TYR A O 1
ATOM 4233 N N . GLU A 1 529 ? 2.159 -19.016 -11.021 1.00 74.31 529 GLU A N 1
ATOM 4234 C CA . GLU A 1 529 ? 3.519 -19.125 -11.552 1.00 74.31 529 GLU A CA 1
ATOM 4235 C C . GLU A 1 529 ? 3.811 -20.557 -11.987 1.00 74.31 529 GLU A C 1
ATOM 4237 O O . GLU A 1 529 ? 3.574 -20.945 -13.137 1.00 74.31 529 GLU A O 1
ATOM 4242 N N . THR A 1 530 ? 4.310 -21.346 -11.045 1.00 76.44 530 THR A N 1
ATOM 4243 C CA . THR A 1 530 ? 4.751 -22.714 -11.264 1.00 76.44 530 THR A CA 1
ATOM 4244 C C . THR A 1 530 ? 3.890 -23.641 -10.433 1.00 76.44 530 THR A C 1
ATOM 4246 O O . THR A 1 530 ? 3.673 -23.373 -9.256 1.00 76.44 530 THR A O 1
ATOM 4249 N N . LEU A 1 531 ? 3.412 -24.733 -11.023 1.00 79.50 531 LEU A N 1
ATOM 4250 C CA . LEU A 1 531 ? 2.734 -25.803 -10.300 1.00 79.50 531 LEU A CA 1
ATOM 4251 C C . LEU A 1 531 ? 3.577 -27.072 -10.381 1.00 79.50 531 LEU A C 1
ATOM 4253 O O . LEU A 1 531 ? 3.829 -27.586 -11.470 1.00 79.50 531 LEU A O 1
ATOM 4257 N N . GLU A 1 532 ? 4.002 -27.600 -9.239 1.00 82.25 532 GLU A N 1
ATOM 4258 C CA . GLU A 1 532 ? 4.682 -28.891 -9.183 1.00 82.25 532 GLU A CA 1
ATOM 4259 C C . GLU A 1 532 ? 3.690 -29.964 -8.736 1.00 82.25 532 GLU A C 1
ATOM 4261 O O . GLU A 1 532 ? 2.982 -29.792 -7.754 1.00 82.25 532 GLU A O 1
ATOM 4266 N N . THR A 1 533 ? 3.594 -31.094 -9.427 1.00 81.00 533 THR A N 1
ATOM 4267 C CA . THR A 1 533 ? 2.630 -32.130 -9.030 1.00 81.00 533 THR A CA 1
ATOM 4268 C C . THR A 1 533 ? 3.219 -33.523 -9.095 1.00 81.00 533 THR A C 1
ATOM 4270 O O . THR A 1 533 ? 3.983 -33.860 -9.997 1.00 81.00 533 THR A O 1
ATOM 4273 N N . SER A 1 534 ? 2.860 -34.329 -8.102 1.00 79.81 534 SER A N 1
ATOM 4274 C CA . SER A 1 534 ? 3.104 -35.764 -8.020 1.00 79.81 534 SER A CA 1
ATOM 4275 C C . SER A 1 534 ? 1.781 -36.471 -7.699 1.00 79.81 534 SER A C 1
ATOM 4277 O O . SER A 1 534 ? 0.768 -35.824 -7.430 1.00 79.81 534 SER A O 1
ATOM 4279 N N . GLY A 1 535 ? 1.760 -37.801 -7.742 1.00 81.56 535 GLY A N 1
ATOM 4280 C CA . GLY A 1 535 ? 0.590 -38.581 -7.335 1.00 81.56 535 GLY A CA 1
ATOM 4281 C C . GLY A 1 535 ? -0.139 -39.276 -8.478 1.00 81.56 535 GLY A C 1
ATOM 4282 O O . GLY A 1 535 ? 0.178 -39.127 -9.657 1.00 81.56 535 GLY A O 1
ATOM 4283 N N . ILE A 1 536 ? -1.111 -40.100 -8.104 1.00 78.50 536 ILE A N 1
ATOM 4284 C CA . ILE A 1 536 ? -1.822 -40.983 -9.022 1.00 78.50 536 ILE A CA 1
ATOM 4285 C C . ILE A 1 536 ? -3.267 -40.506 -9.128 1.00 78.50 536 ILE A C 1
ATOM 4287 O O . ILE A 1 536 ? -4.035 -40.611 -8.174 1.00 78.50 536 ILE A O 1
ATOM 4291 N N . ILE A 1 537 ? -3.655 -40.031 -10.309 1.00 80.12 537 ILE A N 1
ATOM 4292 C CA . ILE A 1 537 ? -5.048 -39.719 -10.621 1.00 80.12 537 ILE A CA 1
ATOM 4293 C C . ILE A 1 537 ? -5.757 -41.043 -10.895 1.00 80.12 537 ILE A C 1
ATOM 4295 O O . ILE A 1 537 ? -5.681 -41.587 -12.001 1.00 80.12 537 ILE A O 1
ATOM 4299 N N . ALA A 1 538 ? -6.395 -41.574 -9.853 1.00 81.00 538 ALA A N 1
ATOM 4300 C CA . ALA A 1 538 ? -7.042 -42.873 -9.888 1.00 81.00 538 ALA A CA 1
ATOM 4301 C C . ALA A 1 538 ? -8.316 -42.872 -10.740 1.00 81.00 538 ALA A C 1
ATOM 4303 O O . ALA A 1 538 ? -9.062 -41.887 -10.798 1.00 81.00 538 ALA A O 1
ATOM 4304 N N . ASN A 1 539 ? -8.588 -44.003 -11.389 1.00 78.12 539 ASN A N 1
ATOM 4305 C CA . ASN A 1 539 ? -9.845 -44.191 -12.101 1.00 78.12 539 ASN A CA 1
ATOM 4306 C C . ASN A 1 539 ? -10.967 -44.522 -11.109 1.00 78.12 539 ASN A C 1
ATOM 4308 O O . ASN A 1 539 ? -11.139 -45.667 -10.690 1.00 78.12 539 ASN A O 1
ATOM 4312 N N . ASN A 1 540 ? -11.769 -43.519 -10.761 1.00 72.44 540 ASN A N 1
ATOM 4313 C CA . ASN A 1 540 ? -12.996 -43.731 -10.002 1.00 72.44 540 ASN A CA 1
ATOM 4314 C C . ASN A 1 540 ? -14.100 -44.230 -10.944 1.00 72.44 540 ASN A C 1
ATOM 4316 O O . ASN A 1 540 ? -14.940 -43.459 -11.402 1.00 72.44 540 ASN A O 1
ATOM 4320 N N . ALA A 1 541 ? -14.096 -45.535 -11.223 1.00 55.16 541 ALA A N 1
ATOM 4321 C CA . ALA A 1 541 ? -14.911 -46.198 -12.247 1.00 55.16 541 ALA A CA 1
ATOM 4322 C C . ALA A 1 541 ? -16.451 -46.095 -12.089 1.00 55.16 541 ALA A C 1
ATOM 4324 O O . ALA A 1 541 ? -17.171 -46.672 -12.900 1.00 55.16 541 ALA A O 1
ATOM 4325 N N . ASN A 1 542 ? -16.981 -45.375 -11.090 1.00 58.38 542 ASN A N 1
ATOM 4326 C CA . ASN A 1 542 ? -18.396 -45.441 -10.697 1.00 58.38 542 ASN A CA 1
ATOM 4327 C C . ASN A 1 542 ? -19.198 -44.126 -10.761 1.00 58.38 542 ASN A C 1
ATOM 4329 O O . ASN A 1 542 ? -20.378 -44.137 -10.418 1.00 58.38 542 ASN A O 1
ATOM 4333 N N . THR A 1 543 ? -18.644 -43.006 -11.228 1.00 55.56 543 THR A N 1
ATOM 4334 C CA . THR A 1 543 ? -19.412 -41.755 -11.403 1.00 55.56 543 THR A CA 1
ATOM 4335 C C . THR A 1 543 ? -18.967 -41.004 -12.653 1.00 55.56 543 THR A C 1
ATOM 4337 O O . THR A 1 543 ? -17.892 -41.261 -13.183 1.00 55.56 543 THR A O 1
ATOM 4340 N N . ALA A 1 544 ? -19.799 -40.096 -13.175 1.00 62.19 544 ALA A N 1
ATOM 4341 C CA . ALA A 1 544 ? -19.405 -39.166 -14.233 1.00 62.19 544 ALA A CA 1
ATOM 4342 C C . ALA A 1 544 ? -18.215 -38.327 -13.733 1.00 62.19 544 ALA A C 1
ATOM 4344 O O . ALA A 1 544 ? -18.402 -37.322 -13.053 1.00 62.19 544 ALA A O 1
ATOM 4345 N N . VAL A 1 545 ? -16.991 -38.805 -13.977 1.00 63.28 545 VAL A N 1
ATOM 4346 C CA . VAL A 1 545 ? -15.788 -38.263 -13.342 1.00 63.28 545 VAL A CA 1
ATOM 4347 C C . VAL A 1 545 ? -15.530 -36.869 -13.898 1.00 63.28 545 VAL A C 1
ATOM 4349 O O . VAL A 1 545 ? -15.151 -36.717 -15.064 1.00 63.28 545 VAL A O 1
ATOM 4352 N N . THR A 1 546 ? -15.740 -35.854 -13.060 1.00 75.56 546 THR A N 1
ATOM 4353 C CA . THR A 1 546 ? -15.219 -34.506 -13.283 1.00 75.56 546 THR A CA 1
ATOM 4354 C C . THR A 1 546 ? -13.711 -34.628 -13.517 1.00 75.56 546 THR A C 1
ATOM 4356 O O . THR A 1 546 ? -13.026 -35.171 -12.647 1.00 75.56 546 THR A O 1
ATOM 4359 N N . PRO A 1 547 ? -13.182 -34.196 -14.678 1.00 81.62 547 PRO A N 1
ATOM 4360 C CA . PRO A 1 547 ? -11.752 -34.265 -14.945 1.00 81.62 547 PRO A CA 1
ATOM 4361 C C . PRO A 1 547 ? -10.963 -33.550 -13.849 1.00 81.62 547 PRO A C 1
ATOM 4363 O O . PRO A 1 547 ? -11.389 -32.498 -13.373 1.00 81.62 547 PRO A O 1
ATOM 4366 N N . VAL A 1 548 ? -9.799 -34.090 -13.489 1.00 84.19 548 VAL A N 1
ATOM 4367 C CA . VAL A 1 548 ? -8.806 -33.299 -12.758 1.00 84.19 548 VAL A CA 1
ATOM 4368 C C . VAL A 1 548 ? -8.303 -32.216 -13.704 1.00 84.19 548 VAL A C 1
ATOM 4370 O O . VAL A 1 548 ? -7.810 -32.536 -14.782 1.00 84.19 548 VAL A O 1
ATOM 4373 N N . GLU A 1 549 ? -8.412 -30.948 -13.326 1.00 86.31 549 GLU A N 1
ATOM 4374 C CA . GLU A 1 549 ? -7.838 -29.842 -14.098 1.00 86.31 549 GLU A CA 1
ATOM 4375 C C . GLU A 1 549 ? -6.603 -29.322 -13.368 1.00 86.31 549 GLU A C 1
ATOM 4377 O O . GLU A 1 549 ? -6.674 -29.000 -12.190 1.00 86.31 549 GLU A O 1
ATOM 4382 N N . ILE A 1 550 ? -5.469 -29.289 -14.060 1.00 84.38 550 ILE A N 1
ATOM 4383 C CA . ILE A 1 550 ? -4.166 -28.842 -13.579 1.00 84.38 550 ILE A CA 1
ATOM 4384 C C . ILE A 1 550 ? -3.748 -27.688 -14.481 1.00 84.38 550 ILE A C 1
ATOM 4386 O O . ILE A 1 550 ? -3.555 -27.888 -15.682 1.00 84.38 550 ILE A O 1
ATOM 4390 N N . SER A 1 551 ? -3.592 -26.488 -13.936 1.00 83.88 551 SER A N 1
ATOM 4391 C CA . SER A 1 551 ? -3.211 -25.340 -14.757 1.00 83.88 551 SER A CA 1
ATOM 4392 C C . SER A 1 551 ? -2.221 -24.398 -14.095 1.00 83.88 551 SER A C 1
ATOM 4394 O O . SER A 1 551 ? -2.304 -24.156 -12.898 1.00 83.88 551 SER A O 1
ATOM 4396 N N . ALA A 1 552 ? -1.304 -23.822 -14.866 1.00 83.06 552 ALA A N 1
ATOM 4397 C CA . ALA A 1 552 ? -0.447 -22.743 -14.377 1.00 83.06 552 ALA A CA 1
ATOM 4398 C C . ALA A 1 552 ? -0.231 -21.670 -15.444 1.00 83.06 552 ALA A C 1
ATOM 4400 O O . ALA A 1 552 ? -0.420 -21.975 -16.620 1.00 83.06 552 ALA A O 1
ATOM 4401 N N . ASN A 1 553 ? 0.179 -20.448 -15.079 1.00 74.00 553 ASN A N 1
ATOM 4402 C CA . ASN A 1 553 ? 0.463 -19.438 -16.111 1.00 74.00 553 ASN A CA 1
ATOM 4403 C C . ASN A 1 553 ? 1.886 -19.512 -16.668 1.00 74.00 553 ASN A C 1
ATOM 4405 O O . ASN A 1 553 ? 2.075 -19.164 -17.832 1.00 74.00 553 ASN A O 1
ATOM 4409 N N . LYS A 1 554 ? 2.879 -19.971 -15.888 1.00 77.62 554 LYS A N 1
ATOM 4410 C CA . LYS A 1 554 ? 4.272 -20.074 -16.362 1.00 77.62 554 LYS A CA 1
ATOM 4411 C C . LYS A 1 554 ? 4.674 -21.517 -16.637 1.00 77.62 554 LYS A C 1
ATOM 4413 O O . LYS A 1 554 ? 4.942 -21.870 -17.782 1.00 77.62 554 LYS A O 1
ATOM 4418 N N . THR A 1 555 ? 4.718 -22.369 -15.612 1.00 82.50 555 THR A N 1
ATOM 4419 C CA . THR A 1 555 ? 5.201 -23.754 -15.774 1.00 82.50 555 THR A CA 1
ATOM 4420 C C . THR A 1 555 ? 4.427 -24.775 -14.949 1.00 82.50 555 THR A C 1
ATOM 4422 O O . THR A 1 555 ? 3.957 -24.497 -13.853 1.00 82.50 555 THR A O 1
ATOM 4425 N N . ILE A 1 556 ? 4.313 -25.997 -15.473 1.00 83.88 556 ILE A N 1
ATOM 4426 C CA . ILE A 1 556 ? 3.818 -27.164 -14.735 1.00 83.88 556 ILE A CA 1
ATOM 4427 C C . ILE A 1 556 ? 4.936 -28.204 -14.737 1.00 83.88 556 ILE A C 1
ATOM 4429 O O . ILE A 1 556 ? 5.357 -28.662 -15.798 1.00 83.88 556 ILE A O 1
ATOM 4433 N N . SER A 1 557 ? 5.416 -28.574 -13.553 1.00 86.38 557 SER A N 1
ATOM 4434 C CA . SER A 1 557 ? 6.450 -29.589 -13.360 1.00 86.38 557 SER A CA 1
ATOM 4435 C C . SER A 1 557 ? 5.816 -30.880 -12.846 1.00 86.38 557 SER A C 1
ATOM 4437 O O . SER A 1 557 ? 5.394 -30.968 -11.692 1.00 86.38 557 SER A O 1
ATOM 4439 N N . LEU A 1 558 ? 5.737 -31.898 -13.704 1.00 86.56 558 LEU A N 1
ATOM 4440 C CA . LEU A 1 558 ? 5.265 -33.229 -13.319 1.00 86.56 558 LEU A CA 1
ATOM 4441 C C . LEU A 1 558 ? 6.425 -33.992 -12.663 1.00 86.56 558 LEU A C 1
ATOM 4443 O O . LEU A 1 558 ? 7.348 -34.448 -13.339 1.00 86.56 558 LEU A O 1
ATOM 4447 N N . LYS A 1 559 ? 6.410 -34.094 -11.334 1.00 87.62 559 LYS A N 1
ATOM 4448 C CA . LYS A 1 559 ? 7.452 -34.755 -10.540 1.00 87.62 559 LYS A CA 1
ATOM 4449 C C . LYS A 1 559 ? 7.355 -36.285 -10.655 1.00 87.62 559 LYS A C 1
ATOM 4451 O O . LYS A 1 559 ? 6.285 -36.817 -10.971 1.00 87.62 559 LYS A O 1
ATOM 4456 N N . PRO A 1 560 ? 8.448 -37.023 -10.365 1.00 85.94 560 PRO A N 1
ATOM 4457 C CA . PRO A 1 560 ? 8.412 -38.482 -10.307 1.00 85.94 560 PRO A CA 1
ATOM 4458 C C . PRO A 1 560 ? 7.248 -38.999 -9.450 1.00 85.94 560 PRO A C 1
ATOM 4460 O O . PRO A 1 560 ? 6.997 -38.498 -8.355 1.00 85.94 560 PRO A O 1
ATOM 4463 N N . GLY A 1 561 ? 6.530 -40.001 -9.964 1.00 82.06 561 GLY A N 1
ATOM 4464 C CA . GLY A 1 561 ? 5.330 -40.553 -9.329 1.00 82.06 561 GLY A CA 1
ATOM 4465 C C . GLY A 1 561 ? 4.007 -39.958 -9.822 1.00 82.06 561 GLY A C 1
ATOM 4466 O O . GLY A 1 561 ? 2.962 -40.481 -9.447 1.00 82.06 561 GLY A O 1
ATOM 4467 N N . PHE A 1 562 ? 4.025 -38.927 -10.676 1.00 88.12 562 PHE A N 1
ATOM 4468 C CA . PHE A 1 562 ? 2.821 -38.479 -11.378 1.00 88.12 562 PHE A CA 1
ATOM 4469 C C . PHE A 1 562 ? 2.328 -39.546 -12.374 1.00 88.12 562 PHE A C 1
ATOM 4471 O O . PHE A 1 562 ? 3.082 -39.983 -13.247 1.00 88.12 562 PHE A O 1
ATOM 4478 N N . LYS A 1 563 ? 1.063 -39.968 -12.268 1.00 88.06 563 LYS A N 1
ATOM 4479 C CA . LYS A 1 563 ? 0.439 -40.949 -13.170 1.00 88.06 563 LYS A CA 1
ATOM 4480 C C . LYS A 1 563 ? -1.055 -40.674 -13.326 1.00 88.06 563 LYS A C 1
ATOM 4482 O O . LYS A 1 563 ? -1.745 -40.423 -12.347 1.00 88.06 563 LYS A O 1
ATOM 4487 N N . VAL A 1 564 ? -1.574 -40.814 -14.544 1.00 87.56 564 VAL A N 1
ATOM 4488 C CA . VAL A 1 564 ? -3.021 -40.872 -14.810 1.00 87.56 564 VAL A CA 1
ATOM 4489 C C . VAL A 1 564 ? -3.395 -42.334 -15.043 1.00 87.56 564 VAL A C 1
ATOM 4491 O O . VAL A 1 564 ? -2.844 -42.971 -15.942 1.00 87.56 564 VAL A O 1
ATOM 4494 N N . GLU A 1 565 ? -4.258 -42.911 -14.204 1.00 89.19 565 GLU A N 1
ATOM 4495 C CA . GLU A 1 565 ? -4.665 -44.311 -14.360 1.00 89.19 565 GLU A CA 1
ATOM 4496 C C . GLU A 1 565 ? -5.600 -44.517 -15.553 1.00 89.19 565 GLU A C 1
ATOM 4498 O O . GLU A 1 565 ? -6.299 -43.607 -15.999 1.00 89.19 565 GLU A O 1
ATOM 4503 N N . SER A 1 566 ? -5.631 -45.748 -16.072 1.00 85.44 566 SER A N 1
ATOM 4504 C CA . SER A 1 566 ? -6.501 -46.103 -17.194 1.00 85.44 566 SER A CA 1
ATOM 4505 C C . SER A 1 566 ? -7.967 -45.844 -16.840 1.00 85.44 566 SER A C 1
ATOM 4507 O O . SER A 1 566 ? -8.482 -46.424 -15.887 1.00 85.44 566 SER A O 1
ATOM 4509 N N . GLY A 1 567 ? -8.621 -44.967 -17.608 1.00 83.38 567 GLY A N 1
ATOM 4510 C CA . GLY A 1 567 ? -10.014 -44.543 -17.424 1.00 83.38 567 GLY A CA 1
ATOM 4511 C C . GLY A 1 567 ? -10.202 -43.244 -16.630 1.00 83.38 567 GLY A C 1
ATOM 4512 O O . GLY A 1 567 ? -11.292 -42.675 -16.670 1.00 83.38 567 GLY A O 1
ATOM 4513 N N . ALA A 1 568 ? -9.154 -42.716 -15.989 1.00 84.38 568 ALA A N 1
ATOM 4514 C CA . ALA A 1 568 ? -9.185 -41.379 -15.405 1.00 84.38 568 ALA A CA 1
ATOM 4515 C C . ALA A 1 568 ? -9.078 -40.284 -16.486 1.00 84.38 568 ALA A C 1
ATOM 4517 O O . ALA A 1 568 ? -8.504 -40.492 -17.557 1.00 84.38 568 ALA A O 1
ATOM 4518 N N . LYS A 1 569 ? -9.623 -39.094 -16.201 1.00 85.38 569 LYS A N 1
ATOM 4519 C CA . LYS A 1 569 ? -9.536 -37.912 -17.075 1.00 85.38 569 LYS A CA 1
ATOM 4520 C C . LYS A 1 569 ? -8.778 -36.796 -16.367 1.00 85.38 569 LYS A C 1
ATOM 4522 O O . LYS A 1 569 ? -9.172 -36.390 -15.275 1.00 85.38 569 LYS A O 1
ATOM 4527 N N . ALA A 1 570 ? -7.739 -36.277 -17.015 1.00 86.31 570 ALA A N 1
ATOM 4528 C CA . ALA A 1 570 ? -6.985 -35.120 -16.551 1.00 86.31 570 ALA A CA 1
ATOM 4529 C C . ALA A 1 570 ? -6.799 -34.109 -17.691 1.00 86.31 570 ALA A C 1
ATOM 4531 O O . ALA A 1 570 ? -6.584 -34.497 -18.840 1.00 86.31 570 ALA A O 1
ATOM 4532 N N . ARG A 1 571 ? -6.876 -32.817 -17.374 1.00 86.00 571 ARG A N 1
ATOM 4533 C CA . ARG A 1 571 ? -6.557 -31.696 -18.263 1.00 86.00 571 ARG A CA 1
ATOM 4534 C C . ARG A 1 571 ? -5.376 -30.958 -17.662 1.00 86.00 571 ARG A C 1
ATOM 4536 O O . ARG A 1 571 ? -5.485 -30.489 -16.539 1.00 86.00 571 ARG A O 1
ATOM 4543 N N . ILE A 1 572 ? -4.271 -30.871 -18.393 1.00 87.75 572 ILE A N 1
ATOM 4544 C CA . ILE A 1 572 ? -3.051 -30.201 -17.935 1.00 87.75 572 ILE A CA 1
ATOM 4545 C C . ILE A 1 572 ? -2.708 -29.127 -18.952 1.00 87.75 572 ILE A C 1
ATOM 4547 O O . ILE A 1 572 ? -2.465 -29.454 -20.113 1.00 87.75 572 ILE A O 1
ATOM 4551 N N . TYR A 1 573 ? -2.719 -27.858 -18.556 1.00 84.56 573 TYR A N 1
ATOM 4552 C CA . TYR A 1 573 ? -2.509 -26.774 -19.511 1.00 84.56 573 TYR A CA 1
ATOM 4553 C C . TYR A 1 573 ? -1.837 -25.555 -18.889 1.00 84.56 573 TYR A C 1
ATOM 4555 O O . TYR A 1 573 ? -2.144 -25.147 -17.772 1.00 84.56 573 TYR A O 1
ATOM 4563 N N . ILE A 1 574 ? -0.932 -24.947 -19.655 1.00 81.56 574 ILE A N 1
ATOM 4564 C CA . ILE A 1 574 ? -0.474 -23.592 -19.372 1.00 81.56 574 ILE A CA 1
ATOM 4565 C C . ILE A 1 574 ? -1.524 -22.649 -19.944 1.00 81.56 574 ILE A C 1
ATOM 4567 O O . ILE A 1 574 ? -1.801 -22.695 -21.142 1.00 81.56 574 ILE A O 1
ATOM 4571 N N . THR A 1 575 ? -2.160 -21.855 -19.093 1.00 74.06 575 THR A N 1
ATOM 4572 C CA . THR A 1 575 ? -3.161 -20.869 -19.516 1.00 74.06 575 THR A CA 1
ATOM 4573 C C . THR A 1 575 ? -2.642 -19.480 -19.209 1.00 74.06 575 THR A C 1
ATOM 4575 O O . THR A 1 575 ? -2.068 -19.249 -18.156 1.00 74.06 575 THR A O 1
ATOM 4578 N N . GLN A 1 576 ? -2.888 -18.525 -20.096 1.00 67.00 576 GLN A N 1
ATOM 4579 C CA . GLN A 1 576 ? -2.830 -17.117 -19.720 1.00 67.00 576 GLN A CA 1
ATOM 4580 C C . GLN A 1 576 ? -4.160 -16.761 -19.053 1.00 67.00 576 GLN A C 1
ATOM 4582 O O . GLN A 1 576 ? -4.958 -16.016 -19.616 1.00 67.00 576 GLN A O 1
ATOM 4587 N N . ASN A 1 577 ? -4.463 -17.400 -17.916 1.00 58.28 577 ASN A N 1
ATOM 4588 C CA . ASN A 1 577 ? -5.797 -17.306 -17.337 1.00 58.28 577 ASN A CA 1
ATOM 4589 C C . ASN A 1 577 ? -6.058 -15.859 -16.923 1.00 58.28 577 ASN A C 1
ATOM 4591 O O . ASN A 1 577 ? -5.459 -15.369 -15.966 1.00 58.28 577 ASN A O 1
ATOM 4595 N N . THR A 1 578 ? -6.980 -15.193 -17.610 1.00 61.00 578 THR A N 1
ATOM 4596 C CA . THR A 1 578 ? -7.661 -14.035 -17.045 1.00 61.00 578 THR A CA 1
ATOM 4597 C C . THR A 1 578 ? -8.656 -14.584 -16.028 1.00 61.00 578 THR A C 1
ATOM 4599 O O . THR A 1 578 ? -9.510 -15.406 -16.361 1.00 61.00 578 THR A O 1
ATOM 4602 N N . ALA A 1 579 ? -8.501 -14.198 -14.761 1.00 58.03 579 ALA A N 1
ATOM 4603 C CA . ALA A 1 579 ? -9.106 -14.852 -13.593 1.00 58.03 579 ALA A CA 1
ATOM 4604 C C . ALA A 1 579 ? -10.631 -15.045 -13.609 1.00 58.03 579 ALA A C 1
ATOM 4606 O O . ALA A 1 579 ? -11.147 -15.802 -12.793 1.00 58.03 579 ALA A O 1
ATOM 4607 N N . CYS A 1 580 ? -11.350 -14.395 -14.522 1.00 63.88 580 CYS A N 1
ATOM 4608 C CA . CYS A 1 580 ? -12.806 -14.459 -14.589 1.00 63.88 580 CYS A CA 1
ATOM 4609 C C . CYS A 1 580 ? -13.377 -15.172 -15.811 1.00 63.88 580 CYS A C 1
ATOM 4611 O O . CYS A 1 580 ? -14.601 -15.213 -15.956 1.00 63.88 580 CYS A O 1
ATOM 4613 N N . ASN A 1 581 ? -12.559 -15.686 -16.732 1.00 56.84 581 ASN A N 1
ATOM 4614 C CA . ASN A 1 581 ? -13.127 -16.326 -17.911 1.00 56.84 581 ASN A CA 1
ATOM 4615 C C . ASN A 1 581 ? -13.551 -17.762 -17.564 1.00 56.84 581 ASN A C 1
ATOM 4617 O O . ASN A 1 581 ? -12.800 -18.722 -17.726 1.00 56.84 581 ASN A O 1
ATOM 4621 N N . THR A 1 582 ? -14.783 -17.912 -17.070 1.00 50.66 582 THR A N 1
ATOM 4622 C CA . THR A 1 582 ? -15.407 -19.218 -16.789 1.00 50.66 582 THR A CA 1
ATOM 4623 C C . THR A 1 582 ? -15.567 -20.068 -18.058 1.00 50.66 582 THR A C 1
ATOM 4625 O O . THR A 1 582 ? -15.707 -21.291 -17.980 1.00 50.66 582 THR A O 1
ATOM 4628 N N . SER A 1 583 ? -15.458 -19.450 -19.239 1.00 47.97 583 SER A N 1
ATOM 4629 C CA . SER A 1 583 ? -15.377 -20.107 -20.541 1.00 47.97 583 SER A CA 1
ATOM 4630 C C . SER A 1 583 ? -13.950 -20.095 -21.103 1.00 47.97 583 SER A C 1
ATOM 4632 O O . SER A 1 583 ? -13.598 -19.240 -21.914 1.00 47.97 583 SER A O 1
ATOM 4634 N N . LEU A 1 584 ? -13.150 -21.102 -20.736 1.00 47.28 584 LEU A N 1
ATOM 4635 C CA . LEU A 1 584 ? -11.874 -21.478 -21.374 1.00 47.28 584 LEU A CA 1
ATOM 4636 C C . LEU A 1 584 ? -12.073 -21.956 -22.832 1.00 47.28 584 LEU A C 1
ATOM 4638 O O . LEU A 1 584 ? -11.703 -23.070 -23.191 1.00 47.28 584 LEU A O 1
ATOM 4642 N N . SER A 1 585 ? -12.701 -21.152 -23.688 1.00 40.53 585 SER A N 1
ATOM 4643 C CA . SER A 1 585 ? -12.981 -21.532 -25.080 1.00 40.53 585 SER A CA 1
ATOM 4644 C C . SER A 1 585 ? -11.837 -21.212 -26.053 1.00 40.53 585 SER A C 1
ATOM 4646 O O . SER A 1 585 ? -11.909 -21.625 -27.205 1.00 40.53 585 SER A O 1
ATOM 4648 N N . GLY A 1 586 ? -10.769 -20.536 -25.604 1.00 38.88 586 GLY A N 1
ATOM 4649 C CA . GLY A 1 586 ? -9.699 -20.044 -26.489 1.00 38.88 586 GLY A CA 1
ATOM 4650 C C . GLY A 1 586 ? -8.260 -20.441 -26.142 1.00 38.88 586 GLY A C 1
ATOM 4651 O O . GLY A 1 586 ? -7.354 -20.099 -26.894 1.00 38.88 586 GLY A O 1
ATOM 4652 N N . GLY A 1 587 ? -8.009 -21.145 -25.034 1.00 39.56 587 GLY A N 1
ATOM 4653 C CA . GLY A 1 587 ? -6.657 -21.619 -24.720 1.00 39.56 587 GLY A CA 1
ATOM 4654 C C . GLY A 1 587 ? -6.263 -22.792 -25.619 1.00 39.56 587 GLY A C 1
ATOM 4655 O O . GLY A 1 587 ? -7.083 -23.676 -25.865 1.00 39.56 587 GLY A O 1
ATOM 4656 N N . THR A 1 588 ? -5.012 -22.843 -26.089 1.00 38.56 588 THR A N 1
ATOM 4657 C CA . THR A 1 588 ? -4.446 -24.033 -26.746 1.00 38.56 588 THR A CA 1
ATOM 4658 C C . THR A 1 588 ? -4.479 -25.216 -25.779 1.00 38.56 588 THR A C 1
ATOM 4660 O O . THR A 1 588 ? -3.568 -25.428 -24.979 1.00 38.56 588 THR A O 1
ATOM 4663 N N . LEU A 1 589 ? -5.559 -25.990 -25.839 1.00 37.66 589 LEU A N 1
ATOM 4664 C CA . LEU A 1 589 ? -5.708 -27.247 -25.128 1.00 37.66 589 LEU A CA 1
ATOM 4665 C C . LEU A 1 589 ? -4.673 -28.227 -25.682 1.00 37.66 589 LEU A C 1
ATOM 4667 O O . LEU A 1 589 ? -4.844 -28.783 -26.765 1.00 37.66 589 LEU A O 1
ATOM 4671 N N . ARG A 1 590 ? -3.607 -28.492 -24.922 1.00 37.75 590 ARG A N 1
ATOM 4672 C CA . ARG A 1 590 ? -2.909 -29.772 -25.053 1.00 37.75 590 ARG A CA 1
ATOM 4673 C C . ARG A 1 590 ? -3.753 -30.809 -24.327 1.00 37.75 590 ARG A C 1
ATOM 4675 O O . ARG A 1 590 ? -3.525 -31.115 -23.161 1.00 37.75 590 ARG A O 1
ATOM 4682 N N . GLU A 1 591 ? -4.780 -31.314 -25.005 1.00 35.53 591 GLU A N 1
ATOM 4683 C CA . GLU A 1 591 ? -5.381 -32.571 -24.580 1.00 35.53 591 GLU A CA 1
ATOM 4684 C C . GLU A 1 591 ? -4.250 -33.608 -24.602 1.00 35.53 591 GLU A C 1
ATOM 4686 O O . GLU A 1 591 ? -3.534 -33.725 -25.598 1.00 35.53 591 GLU A O 1
ATOM 4691 N N . VAL A 1 592 ? -4.011 -34.306 -23.490 1.00 38.00 592 VAL A N 1
ATOM 4692 C CA . VAL A 1 592 ? -3.114 -35.466 -23.499 1.00 38.00 592 VAL A CA 1
ATOM 4693 C C . VAL A 1 592 ? -3.842 -36.524 -24.321 1.00 38.00 592 VAL A C 1
ATOM 4695 O O . VAL A 1 592 ? -4.684 -37.263 -23.812 1.00 38.00 592 VAL A O 1
ATOM 4698 N N . VAL A 1 593 ? -3.606 -36.486 -25.633 1.00 33.81 593 VAL A N 1
ATOM 4699 C CA . VAL A 1 593 ? -4.257 -37.346 -26.614 1.00 33.81 593 VAL A CA 1
ATOM 4700 C C . VAL A 1 593 ? -3.962 -38.792 -26.241 1.00 33.81 593 VAL A C 1
ATOM 4702 O O . VAL A 1 593 ? -2.833 -39.160 -25.911 1.00 33.81 593 VAL A O 1
ATOM 4705 N N . ARG A 1 594 ? -5.022 -39.603 -26.271 1.00 34.94 594 ARG A N 1
ATOM 4706 C CA . ARG A 1 594 ? -4.969 -41.059 -26.145 1.00 34.94 594 ARG A CA 1
ATOM 4707 C C . ARG A 1 594 ? -3.854 -41.611 -27.036 1.00 34.94 594 ARG A C 1
ATOM 4709 O O . ARG A 1 594 ? -3.697 -41.177 -28.173 1.00 34.94 594 ARG A O 1
ATOM 4716 N N . ASN A 1 595 ? -3.131 -42.616 -26.548 1.00 34.59 595 ASN A N 1
ATOM 4717 C CA . ASN A 1 595 ? -2.344 -43.494 -27.410 1.00 34.59 595 ASN A CA 1
ATOM 4718 C C . ASN A 1 595 ? -3.304 -44.223 -28.356 1.00 34.59 595 ASN A C 1
ATOM 4720 O O . ASN A 1 595 ? -3.751 -45.299 -27.996 1.00 34.59 595 ASN A O 1
ATOM 4724 N N . GLU A 1 596 ? -3.668 -43.619 -29.488 1.00 38.69 596 GLU A N 1
ATOM 4725 C CA . GLU A 1 596 ? -4.320 -44.254 -30.642 1.00 38.69 596 GLU A CA 1
ATOM 4726 C C . GLU A 1 596 ? -4.588 -43.201 -31.740 1.00 38.69 596 GLU A C 1
ATOM 4728 O O . GLU A 1 596 ? -5.719 -42.795 -31.951 1.00 38.69 596 GLU A O 1
ATOM 4733 N N . GLU A 1 597 ? -3.540 -42.710 -32.415 1.00 40.50 597 GLU A N 1
ATOM 4734 C CA . GLU A 1 597 ? -3.520 -42.511 -33.881 1.00 40.50 597 GLU A CA 1
ATOM 4735 C C . GLU A 1 597 ? -2.150 -41.998 -34.357 1.00 40.50 597 GLU A C 1
ATOM 4737 O O . GLU A 1 597 ? -1.542 -41.100 -33.779 1.00 40.50 597 GLU A O 1
ATOM 4742 N N . LYS A 1 598 ? -1.632 -42.626 -35.418 1.00 41.34 598 LYS A N 1
ATOM 4743 C CA . LYS A 1 598 ? -0.306 -42.370 -35.991 1.00 41.34 598 LYS A CA 1
ATOM 4744 C C . LYS A 1 598 ? -0.329 -41.094 -36.839 1.00 41.34 598 LYS A C 1
ATOM 4746 O O . LYS A 1 598 ? -0.668 -41.163 -38.016 1.00 41.34 598 LYS A O 1
ATOM 4751 N N . GLN A 1 599 ? 0.124 -39.970 -36.292 1.00 41.59 599 GLN A N 1
ATOM 4752 C CA . GLN A 1 599 ? 0.743 -38.926 -37.117 1.00 41.59 599 GLN A CA 1
ATOM 4753 C C . GLN A 1 599 ? 2.261 -39.097 -37.090 1.00 41.59 599 GLN A C 1
ATOM 4755 O O . GLN A 1 599 ? 2.845 -39.403 -36.048 1.00 41.59 599 GLN A O 1
ATOM 4760 N N . SER A 1 600 ? 2.901 -38.985 -38.257 1.00 49.69 600 SER A N 1
ATOM 4761 C CA . SER A 1 600 ? 4.334 -39.246 -38.361 1.00 49.69 600 SER A CA 1
ATOM 4762 C C . SER A 1 600 ? 5.131 -38.097 -37.717 1.00 49.69 600 SER A C 1
ATOM 4764 O O . SER A 1 600 ? 4.809 -36.928 -37.941 1.00 49.69 600 SER A O 1
ATOM 4766 N N . PRO A 1 601 ? 6.203 -38.385 -36.953 1.00 42.09 601 PRO A N 1
ATOM 4767 C CA . PRO A 1 601 ? 7.061 -37.364 -36.342 1.00 42.09 601 PRO A CA 1
ATOM 4768 C C . PRO A 1 601 ? 7.652 -36.329 -37.319 1.00 42.09 601 PRO A C 1
ATOM 4770 O O . PRO A 1 601 ? 8.096 -35.268 -36.886 1.00 42.09 601 PRO A O 1
ATOM 4773 N N . ALA A 1 602 ? 7.662 -36.616 -38.625 1.00 52.47 602 ALA A N 1
ATOM 4774 C CA . ALA A 1 602 ? 8.179 -35.718 -39.654 1.00 52.47 602 ALA A CA 1
ATOM 4775 C C . ALA A 1 602 ? 7.262 -34.504 -39.901 1.00 52.47 602 ALA A C 1
ATOM 4777 O O . ALA A 1 602 ? 7.753 -33.381 -39.985 1.00 52.47 602 ALA A O 1
ATOM 4778 N N . GLU A 1 603 ? 5.939 -34.696 -39.917 1.00 45.16 603 GLU A N 1
ATOM 4779 C CA . GLU A 1 603 ? 4.975 -33.622 -40.228 1.00 45.16 603 GLU A CA 1
ATOM 4780 C C . GLU A 1 603 ? 4.819 -32.609 -39.084 1.00 45.16 603 GLU A C 1
ATOM 4782 O O . GLU A 1 603 ? 4.573 -31.424 -39.317 1.00 45.16 603 GLU A O 1
ATOM 4787 N N . VAL A 1 604 ? 5.002 -33.054 -37.837 1.00 44.28 604 VAL A N 1
ATOM 4788 C CA . VAL A 1 604 ? 4.995 -32.173 -36.657 1.00 44.28 604 VAL A CA 1
ATOM 4789 C C . VAL A 1 604 ? 6.289 -31.355 -36.584 1.00 44.28 604 VAL A C 1
ATOM 4791 O O . VAL A 1 604 ? 6.256 -30.177 -36.232 1.00 44.28 604 VAL A O 1
ATOM 4794 N N . LYS A 1 605 ? 7.428 -31.944 -36.973 1.00 49.84 605 LYS A N 1
ATOM 4795 C CA . LYS A 1 605 ? 8.737 -31.274 -36.974 1.00 49.84 605 LYS A CA 1
ATOM 4796 C C . LYS A 1 605 ? 8.797 -30.127 -37.989 1.00 49.84 605 LYS A C 1
ATOM 4798 O O . LYS A 1 605 ? 9.318 -29.064 -37.669 1.00 49.84 605 LYS A O 1
ATOM 4803 N N . GLU A 1 606 ? 8.229 -30.308 -39.178 1.00 52.88 606 GLU A N 1
ATOM 4804 C CA . GLU A 1 606 ? 8.267 -29.309 -40.256 1.00 52.88 606 GLU A CA 1
ATOM 4805 C C . GLU A 1 606 ? 7.392 -28.075 -39.963 1.00 52.88 606 GLU A C 1
ATOM 4807 O O . GLU A 1 606 ? 7.806 -26.942 -40.203 1.00 52.88 606 GLU A O 1
ATOM 4812 N N . LYS A 1 607 ? 6.221 -28.264 -39.339 1.00 42.09 607 LYS A N 1
ATOM 4813 C CA . LYS A 1 607 ? 5.338 -27.148 -38.949 1.00 42.09 607 LYS A CA 1
ATOM 4814 C C . LYS A 1 607 ? 5.883 -26.323 -37.782 1.00 42.09 607 LYS A C 1
ATOM 4816 O O . LYS A 1 607 ? 5.684 -25.112 -37.755 1.00 42.09 607 LYS A O 1
ATOM 4821 N N . VAL A 1 608 ? 6.584 -26.958 -36.841 1.00 42.38 608 VAL A N 1
ATOM 4822 C CA . VAL A 1 608 ? 7.211 -26.270 -35.699 1.00 42.38 608 VAL A CA 1
ATOM 4823 C C . VAL A 1 608 ? 8.452 -25.486 -36.137 1.00 42.38 608 VAL A C 1
ATOM 4825 O O . VAL A 1 608 ? 8.646 -24.359 -35.691 1.00 42.38 608 VAL A O 1
ATOM 4828 N N . LEU A 1 609 ? 9.260 -26.038 -37.050 1.00 43.38 609 LEU A N 1
ATOM 4829 C CA . LEU A 1 609 ? 10.466 -25.366 -37.545 1.00 43.38 609 LEU A CA 1
ATOM 4830 C C . LEU A 1 609 ? 10.150 -24.129 -38.399 1.00 43.38 609 LEU A C 1
ATOM 4832 O O . LEU A 1 609 ? 10.819 -23.110 -38.249 1.00 43.38 609 LEU A O 1
ATOM 4836 N N . ASN A 1 610 ? 9.100 -24.174 -39.225 1.00 47.00 610 ASN A N 1
ATOM 4837 C CA . ASN A 1 610 ? 8.713 -23.031 -40.060 1.00 47.00 610 ASN A CA 1
ATOM 4838 C C . ASN A 1 610 ? 8.054 -21.890 -39.256 1.00 47.00 610 ASN A C 1
ATOM 4840 O O . ASN A 1 610 ? 8.176 -20.724 -39.629 1.00 47.00 610 ASN A O 1
ATOM 4844 N N . GLY A 1 611 ? 7.398 -22.208 -38.131 1.00 40.97 611 GLY A N 1
ATOM 4845 C CA . GLY A 1 611 ? 6.850 -21.210 -37.205 1.00 40.97 611 GLY A CA 1
ATOM 4846 C C . GLY A 1 611 ? 7.935 -20.483 -36.403 1.00 40.97 611 GLY A C 1
ATOM 4847 O O . GLY A 1 611 ? 7.942 -19.257 -36.369 1.00 40.97 611 GLY A O 1
ATOM 4848 N N . LEU A 1 612 ? 8.899 -21.222 -35.834 1.00 38.56 612 LEU A N 1
ATOM 4849 C CA . LEU A 1 612 ? 9.985 -20.628 -35.039 1.00 38.56 612 LEU A CA 1
ATOM 4850 C C . LEU A 1 612 ? 10.983 -19.811 -35.875 1.00 38.56 612 LEU A C 1
ATOM 4852 O O . LEU A 1 612 ? 11.497 -18.809 -35.390 1.00 38.56 612 LEU A O 1
ATOM 4856 N N . ALA A 1 613 ? 11.272 -20.210 -37.118 1.00 41.50 613 ALA A N 1
ATOM 4857 C CA . ALA A 1 613 ? 12.264 -19.517 -37.947 1.00 41.50 613 ALA A CA 1
ATOM 4858 C C . ALA A 1 613 ? 11.843 -18.080 -38.312 1.00 41.50 613 ALA A C 1
ATOM 4860 O O . ALA A 1 613 ? 12.684 -17.189 -38.395 1.00 41.50 613 ALA A O 1
ATOM 4861 N N . THR A 1 614 ? 10.540 -17.847 -38.488 1.00 43.03 614 THR A N 1
ATOM 4862 C CA . THR A 1 614 ? 10.002 -16.537 -38.891 1.00 43.03 614 THR A CA 1
ATOM 4863 C C . THR A 1 614 ? 9.974 -15.550 -37.718 1.00 43.03 614 THR A C 1
ATOM 4865 O O . THR A 1 614 ? 10.224 -14.362 -37.895 1.00 43.03 614 THR A O 1
ATOM 4868 N N . GLU A 1 615 ? 9.729 -16.051 -36.506 1.00 38.38 615 GLU A N 1
ATOM 4869 C CA . GLU A 1 615 ? 9.664 -15.254 -35.274 1.00 38.38 615 GLU A CA 1
ATOM 4870 C C . GLU A 1 615 ? 11.068 -14.912 -34.736 1.00 38.38 615 GLU A C 1
ATOM 4872 O O . GLU A 1 615 ? 11.304 -13.801 -34.265 1.00 38.38 615 GLU A O 1
ATOM 4877 N N . ILE A 1 616 ? 12.039 -15.819 -34.917 1.00 43.44 616 ILE A N 1
ATOM 4878 C CA . ILE A 1 616 ? 13.451 -15.583 -34.576 1.00 43.44 616 ILE A CA 1
ATOM 4879 C C . ILE A 1 616 ? 14.093 -14.569 -35.537 1.00 43.44 616 ILE A C 1
ATOM 4881 O O . ILE A 1 616 ? 14.814 -13.686 -35.082 1.00 43.44 616 ILE A O 1
ATOM 4885 N N . GLN A 1 617 ? 13.815 -14.633 -36.846 1.00 44.25 617 GLN A N 1
ATOM 4886 C CA . GLN A 1 617 ? 14.396 -13.689 -37.813 1.00 44.25 617 GLN A CA 1
ATOM 4887 C C . GLN A 1 617 ? 13.915 -12.246 -37.577 1.00 44.25 617 GLN A C 1
ATOM 4889 O O . GLN A 1 617 ? 14.722 -11.321 -37.613 1.00 44.25 617 GLN A O 1
ATOM 4894 N N . ALA A 1 618 ? 12.633 -12.059 -37.245 1.00 43.44 618 ALA A N 1
ATOM 4895 C CA . ALA A 1 618 ? 12.077 -10.743 -36.925 1.00 43.44 618 ALA A CA 1
ATOM 4896 C C . ALA A 1 618 ? 12.665 -10.145 -35.630 1.00 43.44 618 ALA A C 1
ATOM 4898 O O . ALA A 1 618 ? 12.872 -8.936 -35.552 1.00 43.44 618 ALA A O 1
ATOM 4899 N N . GLN A 1 619 ? 12.987 -10.985 -34.637 1.00 39.72 619 GLN A N 1
ATOM 4900 C CA . GLN A 1 619 ? 13.715 -10.559 -33.435 1.00 39.72 619 GLN A CA 1
ATOM 4901 C C . GLN A 1 619 ? 15.191 -10.238 -33.717 1.00 39.72 619 GLN A C 1
ATOM 4903 O O . GLN A 1 619 ? 15.735 -9.316 -33.119 1.00 39.72 619 GLN A O 1
ATOM 4908 N N . TYR A 1 620 ? 15.853 -10.956 -34.628 1.00 42.72 620 TYR A N 1
ATOM 4909 C CA . TYR A 1 620 ? 17.248 -10.675 -34.993 1.00 42.72 620 TYR A CA 1
ATOM 4910 C C . TYR A 1 620 ? 17.405 -9.350 -35.748 1.00 42.72 620 TYR A C 1
ATOM 4912 O O . TYR A 1 620 ? 18.350 -8.605 -35.478 1.00 42.72 620 TYR A O 1
ATOM 4920 N N . ASP A 1 621 ? 16.475 -9.033 -36.650 1.00 47.34 621 ASP A N 1
ATOM 4921 C CA . ASP A 1 621 ? 16.533 -7.810 -37.455 1.00 47.34 621 ASP A CA 1
ATOM 4922 C C . ASP A 1 621 ? 16.258 -6.550 -36.605 1.00 47.34 621 ASP A C 1
ATOM 4924 O O . ASP A 1 621 ? 16.912 -5.523 -36.804 1.00 47.34 621 ASP A O 1
ATOM 4928 N N . SER A 1 622 ? 15.378 -6.633 -35.593 1.00 44.06 622 SER A N 1
ATOM 4929 C CA . SER A 1 622 ? 15.112 -5.520 -34.662 1.00 44.06 622 SER A CA 1
ATOM 4930 C C . SER A 1 622 ? 16.269 -5.278 -33.684 1.00 44.06 622 SER A C 1
ATOM 4932 O O . SER A 1 622 ? 16.642 -4.133 -33.417 1.00 44.06 622 SER A O 1
ATOM 4934 N N . ILE A 1 623 ? 16.917 -6.352 -33.225 1.00 42.06 623 ILE A N 1
ATOM 4935 C CA . ILE A 1 623 ? 18.116 -6.290 -32.385 1.00 42.06 623 ILE A CA 1
ATOM 4936 C C . ILE A 1 623 ? 19.304 -5.695 -33.169 1.00 42.06 623 ILE A C 1
ATOM 4938 O O . ILE A 1 623 ? 20.029 -4.847 -32.647 1.00 42.06 623 ILE A O 1
ATOM 4942 N N . ALA A 1 624 ? 19.484 -6.066 -34.443 1.00 43.41 624 ALA A N 1
ATOM 4943 C CA . ALA A 1 624 ? 20.539 -5.523 -35.306 1.00 43.41 624 ALA A CA 1
ATOM 4944 C C . ALA A 1 624 ? 20.382 -4.013 -35.576 1.00 43.41 624 ALA A C 1
ATOM 4946 O O . ALA A 1 624 ? 21.380 -3.299 -35.707 1.00 43.41 624 ALA A O 1
ATOM 4947 N N . GLN A 1 625 ? 19.144 -3.514 -35.615 1.00 46.53 625 GLN A N 1
ATOM 4948 C CA . GLN A 1 625 ? 18.849 -2.093 -35.796 1.00 46.53 625 GLN A CA 1
ATOM 4949 C C . GLN A 1 625 ? 19.164 -1.277 -34.529 1.00 46.53 625 GLN A C 1
ATOM 4951 O O . GLN A 1 625 ? 19.753 -0.197 -34.636 1.00 46.53 625 GLN A O 1
ATOM 4956 N N . LEU A 1 626 ? 18.892 -1.836 -33.341 1.00 43.81 626 LEU A N 1
ATOM 4957 C CA . LEU A 1 626 ? 19.234 -1.251 -32.034 1.00 43.81 626 LEU A CA 1
ATOM 4958 C C . LEU A 1 626 ? 20.754 -1.109 -31.815 1.00 43.81 626 LEU A C 1
ATOM 4960 O O . LEU A 1 626 ? 21.219 -0.122 -31.247 1.00 43.81 626 LEU A O 1
ATOM 4964 N N . TYR A 1 627 ? 21.552 -2.061 -32.306 1.00 38.12 627 TYR A N 1
ATOM 4965 C CA . TYR A 1 627 ? 23.011 -2.044 -32.126 1.00 38.12 627 TYR A CA 1
ATOM 4966 C C . TYR A 1 627 ? 23.757 -1.039 -33.015 1.00 38.12 627 TYR A C 1
ATOM 4968 O O . TYR A 1 627 ? 24.933 -0.767 -32.774 1.00 38.12 627 TYR A O 1
ATOM 4976 N N . SER A 1 628 ? 23.093 -0.448 -34.011 1.00 41.28 628 SER A N 1
ATOM 4977 C CA . SER A 1 628 ? 23.707 0.530 -34.921 1.00 41.28 628 SER A CA 1
ATOM 4978 C C . SER A 1 628 ? 23.919 1.925 -34.307 1.00 41.28 628 SER A C 1
ATOM 4980 O O . SER A 1 628 ? 24.572 2.762 -34.929 1.00 41.28 628 SER A O 1
ATOM 4982 N N . GLN A 1 629 ? 23.404 2.177 -33.094 1.00 43.47 629 GLN A N 1
ATOM 4983 C CA . GLN A 1 629 ? 23.406 3.502 -32.454 1.00 43.47 629 GLN A CA 1
ATOM 4984 C C . GLN A 1 629 ? 24.339 3.637 -31.233 1.00 43.47 629 GLN A C 1
ATOM 4986 O O . GLN A 1 629 ? 24.477 4.738 -30.705 1.00 43.47 629 GLN A O 1
ATOM 4991 N N . TYR A 1 630 ? 25.043 2.576 -30.818 1.00 32.69 630 TYR A N 1
ATOM 4992 C CA . TYR A 1 630 ? 26.038 2.644 -29.737 1.00 32.69 630 TYR A CA 1
ATOM 4993 C C . TYR A 1 630 ? 27.473 2.704 -30.285 1.00 32.69 630 TYR A C 1
ATOM 4995 O O . TYR A 1 630 ? 27.811 2.071 -31.284 1.00 32.69 630 TYR A O 1
ATOM 5003 N N . THR A 1 631 ? 28.311 3.512 -29.637 1.00 38.28 631 THR A N 1
ATOM 5004 C CA . THR A 1 631 ? 29.675 3.887 -30.037 1.00 38.28 631 THR A CA 1
ATOM 5005 C C . THR A 1 631 ? 30.550 2.708 -30.499 1.00 38.28 631 THR A C 1
ATOM 5007 O O . THR A 1 631 ? 30.656 1.674 -29.839 1.00 38.28 631 THR A O 1
ATOM 5010 N N . LEU A 1 632 ? 31.188 2.899 -31.666 1.00 45.12 632 LEU A N 1
ATOM 5011 C CA . LEU A 1 632 ? 32.061 1.951 -32.370 1.00 45.12 632 LEU A CA 1
ATOM 5012 C C . LEU A 1 632 ? 33.252 1.497 -31.504 1.00 45.12 632 LEU A C 1
ATOM 5014 O O . LEU A 1 632 ? 34.265 2.186 -31.465 1.00 45.12 632 LEU A O 1
ATOM 5018 N N . ASP A 1 633 ? 33.154 0.323 -30.882 1.00 52.56 633 ASP A N 1
ATOM 5019 C CA . ASP A 1 633 ? 34.273 -0.639 -30.790 1.00 52.56 633 ASP A CA 1
ATOM 5020 C C . ASP A 1 633 ? 33.755 -2.021 -30.346 1.00 52.56 633 ASP A C 1
ATOM 5022 O O . ASP A 1 633 ? 34.061 -3.062 -30.924 1.00 52.56 633 ASP A O 1
ATOM 5026 N N . SER A 1 634 ? 32.844 -2.045 -29.370 1.00 44.06 634 SER A N 1
ATOM 5027 C CA . SER A 1 634 ? 32.387 -3.288 -28.730 1.00 44.06 634 SER A CA 1
ATOM 5028 C C . SER A 1 634 ? 31.436 -4.119 -29.600 1.00 44.06 634 SER A C 1
ATOM 5030 O O . SER A 1 634 ? 31.492 -5.347 -29.580 1.00 44.06 634 SER A O 1
ATOM 5032 N N . ALA A 1 635 ? 30.574 -3.466 -30.386 1.00 45.44 635 ALA A N 1
ATOM 5033 C CA . ALA A 1 635 ? 29.621 -4.140 -31.272 1.00 45.44 635 ALA A CA 1
ATOM 5034 C C . ALA A 1 635 ? 30.307 -4.759 -32.503 1.00 45.44 635 ALA A C 1
ATOM 5036 O O . ALA A 1 635 ? 29.923 -5.843 -32.939 1.00 45.44 635 ALA A O 1
ATOM 5037 N N . THR A 1 636 ? 31.359 -4.116 -33.022 1.00 52.62 636 THR A N 1
ATOM 5038 C CA . THR A 1 636 ? 32.191 -4.662 -34.106 1.00 52.62 636 THR A CA 1
ATOM 5039 C C . THR A 1 636 ? 32.932 -5.907 -33.632 1.00 52.62 636 THR A C 1
ATOM 5041 O O . THR A 1 636 ? 32.841 -6.939 -34.289 1.00 52.62 636 THR A O 1
ATOM 5044 N N . LEU A 1 637 ? 33.552 -5.854 -32.446 1.00 51.06 637 LEU A N 1
ATOM 5045 C CA . LEU A 1 637 ? 34.214 -7.006 -31.827 1.00 51.06 637 LEU A CA 1
ATOM 5046 C C . LEU A 1 637 ? 33.241 -8.157 -31.532 1.00 51.06 637 LEU A C 1
ATOM 5048 O O . LEU A 1 637 ? 33.579 -9.317 -31.751 1.00 51.06 637 LEU A O 1
ATOM 5052 N N . LEU A 1 638 ? 32.020 -7.861 -31.071 1.00 47.84 638 LEU A N 1
ATOM 5053 C CA . LEU A 1 638 ? 30.999 -8.883 -30.818 1.00 47.84 638 LEU A CA 1
ATOM 5054 C C . LEU A 1 638 ? 30.475 -9.509 -32.120 1.00 47.84 638 LEU A C 1
ATOM 5056 O O . LEU A 1 638 ? 30.266 -10.723 -32.171 1.00 47.84 638 LEU A O 1
ATOM 5060 N N . ARG A 1 639 ? 30.299 -8.710 -33.182 1.00 57.75 639 ARG A N 1
ATOM 5061 C CA . ARG A 1 639 ? 29.925 -9.194 -34.519 1.00 57.75 639 ARG A CA 1
ATOM 5062 C C . ARG A 1 639 ? 31.023 -10.071 -35.113 1.00 57.75 639 ARG A C 1
ATOM 5064 O O . ARG A 1 639 ? 30.722 -11.175 -35.548 1.00 57.75 639 ARG A O 1
ATOM 5071 N N . GLU A 1 640 ? 32.277 -9.628 -35.070 1.00 61.88 640 GLU A N 1
ATOM 5072 C CA . GLU A 1 640 ? 33.432 -10.395 -35.555 1.00 61.88 640 GLU A CA 1
ATOM 5073 C C . GLU A 1 640 ? 33.621 -11.693 -34.757 1.00 61.88 640 GLU A C 1
ATOM 5075 O O . GLU A 1 640 ? 33.852 -12.743 -35.352 1.00 61.88 640 GLU A O 1
ATOM 5080 N N . ALA A 1 641 ? 33.419 -11.670 -33.435 1.00 54.03 641 ALA A N 1
ATOM 5081 C CA . ALA A 1 641 ? 33.454 -12.869 -32.597 1.00 54.03 641 ALA A CA 1
ATOM 5082 C C . ALA A 1 641 ? 32.293 -13.839 -32.894 1.00 54.03 641 ALA A C 1
ATOM 5084 O O . ALA A 1 641 ? 32.490 -15.054 -32.895 1.00 54.03 641 ALA A O 1
ATOM 5085 N N . THR A 1 642 ? 31.092 -13.322 -33.176 1.00 54.38 642 THR A N 1
ATOM 5086 C CA . THR A 1 642 ? 29.906 -14.135 -33.507 1.00 54.38 642 THR A CA 1
ATOM 5087 C C . THR A 1 642 ? 30.001 -14.727 -34.915 1.00 54.38 642 THR A C 1
ATOM 5089 O O . THR A 1 642 ? 29.674 -15.895 -35.121 1.00 54.38 642 THR A O 1
ATOM 5092 N N . GLU A 1 643 ? 30.499 -13.964 -35.890 1.00 65.12 643 GLU A N 1
ATOM 5093 C CA . GLU A 1 643 ? 30.799 -14.462 -37.235 1.00 65.12 643 GLU A CA 1
ATOM 5094 C C . GLU A 1 643 ? 31.940 -15.486 -37.201 1.00 65.12 643 GLU A C 1
ATOM 5096 O O . GLU A 1 643 ? 31.820 -16.550 -37.810 1.00 65.12 643 GLU A O 1
ATOM 5101 N N . ALA A 1 644 ? 33.005 -15.237 -36.431 1.00 61.03 644 ALA A N 1
ATOM 5102 C CA . ALA A 1 644 ? 34.071 -16.211 -36.203 1.00 61.03 644 ALA A CA 1
ATOM 5103 C C . ALA A 1 644 ? 33.537 -17.500 -35.555 1.00 61.03 644 ALA A C 1
ATOM 5105 O O . ALA A 1 644 ? 33.913 -18.587 -35.986 1.00 61.03 644 ALA A O 1
ATOM 5106 N N . LEU A 1 645 ? 32.610 -17.406 -34.593 1.00 59.03 645 LEU A N 1
ATOM 5107 C CA . LEU A 1 645 ? 31.964 -18.568 -33.971 1.00 59.03 645 LEU A CA 1
ATOM 5108 C C . LEU A 1 645 ? 31.140 -19.376 -34.966 1.00 59.03 645 LEU A C 1
ATOM 5110 O O . LEU A 1 645 ? 31.334 -20.583 -35.077 1.00 59.03 645 LEU A O 1
ATOM 5114 N N . ASN A 1 646 ? 30.247 -18.717 -35.702 1.00 61.44 646 ASN A N 1
ATOM 5115 C CA . ASN A 1 646 ? 29.398 -19.376 -36.692 1.00 61.44 646 ASN A CA 1
ATOM 5116 C C . ASN A 1 646 ? 30.236 -20.008 -37.815 1.00 61.44 646 ASN A C 1
ATOM 5118 O O . ASN A 1 646 ? 29.817 -20.989 -38.432 1.00 61.44 646 ASN A O 1
ATOM 5122 N N . ASN A 1 647 ? 31.439 -19.487 -38.064 1.00 65.94 647 ASN A N 1
ATOM 5123 C CA . ASN A 1 647 ? 32.416 -20.058 -38.988 1.00 65.94 647 ASN A CA 1
ATOM 5124 C C . ASN A 1 647 ? 33.289 -21.165 -38.370 1.00 65.94 647 ASN A C 1
ATOM 5126 O O . ASN A 1 647 ? 33.863 -21.948 -39.126 1.00 65.94 647 ASN A O 1
ATOM 5130 N N . ALA A 1 648 ? 33.370 -21.270 -37.040 1.00 59.00 648 ALA A N 1
ATOM 5131 C CA . ALA A 1 648 ? 34.248 -22.209 -36.343 1.00 59.00 648 ALA A CA 1
ATOM 5132 C C . ALA A 1 648 ? 33.529 -23.417 -35.722 1.00 59.00 648 ALA A C 1
ATOM 5134 O O . ALA A 1 648 ? 34.094 -24.512 -35.718 1.00 59.00 648 ALA A O 1
ATOM 5135 N N . ALA A 1 649 ? 32.299 -23.256 -35.223 1.00 65.38 649 ALA A N 1
ATOM 5136 C CA . ALA A 1 649 ? 31.570 -24.304 -34.513 1.00 65.38 649 ALA A CA 1
ATOM 5137 C C . ALA A 1 649 ? 30.073 -24.342 -34.870 1.00 65.38 649 ALA A C 1
ATOM 5139 O O . ALA A 1 649 ? 29.420 -23.312 -34.994 1.00 65.38 649 ALA A O 1
ATOM 5140 N N . GLU A 1 650 ? 29.522 -25.549 -35.009 1.00 68.44 650 GLU A N 1
ATOM 5141 C CA . GLU A 1 650 ? 28.101 -25.788 -35.305 1.00 68.44 650 GLU A CA 1
ATOM 5142 C C . GLU A 1 650 ? 27.249 -25.910 -34.037 1.00 68.44 650 GLU A C 1
ATOM 5144 O O . GLU A 1 650 ? 26.070 -25.563 -34.035 1.00 68.44 650 GLU A O 1
ATOM 5149 N N . GLN A 1 651 ? 27.836 -26.404 -32.943 1.00 70.00 651 GLN A N 1
ATOM 5150 C CA . GLN A 1 651 ? 27.127 -26.611 -31.684 1.00 70.00 651 GLN A CA 1
ATOM 5151 C C . GLN A 1 651 ? 28.101 -26.636 -30.501 1.00 70.00 651 GLN A C 1
ATOM 5153 O O . GLN A 1 651 ? 29.094 -27.363 -30.532 1.00 70.00 651 GLN A O 1
ATOM 5158 N N . VAL A 1 652 ? 27.784 -25.894 -29.435 1.00 67.62 652 VAL A N 1
ATOM 5159 C CA . VAL A 1 652 ? 28.478 -25.954 -28.138 1.00 67.62 652 VAL A CA 1
ATOM 5160 C C . VAL A 1 652 ? 27.501 -26.455 -27.080 1.00 67.62 652 VAL A C 1
ATOM 5162 O O . VAL A 1 652 ? 26.414 -25.903 -26.917 1.00 67.62 652 VAL A O 1
ATOM 5165 N N . SER A 1 653 ? 27.884 -27.482 -26.328 1.00 70.19 653 SER A N 1
ATOM 5166 C CA . SER A 1 653 ? 27.105 -28.000 -25.200 1.00 70.19 653 SER A CA 1
ATOM 5167 C C . SER A 1 653 ? 28.020 -28.371 -24.031 1.00 70.19 653 SER A C 1
ATOM 5169 O O . SER A 1 653 ? 29.160 -28.773 -24.230 1.00 70.19 653 SER A O 1
ATOM 5171 N N . VAL A 1 654 ? 27.548 -28.178 -22.798 1.00 63.28 654 VAL A N 1
ATOM 5172 C CA . VAL A 1 654 ? 28.317 -28.438 -21.568 1.00 63.28 654 VAL A CA 1
ATOM 5173 C C . VAL A 1 654 ? 27.524 -29.419 -20.708 1.00 63.28 654 VAL A C 1
ATOM 5175 O O . VAL A 1 654 ? 26.365 -29.154 -20.395 1.00 63.28 654 VAL A O 1
ATOM 5178 N N . TYR A 1 655 ? 28.136 -30.541 -20.331 1.00 66.00 655 TYR A N 1
ATOM 5179 C CA . TYR A 1 655 ? 27.532 -31.614 -19.528 1.00 66.00 655 TYR A CA 1
ATOM 5180 C C . TYR A 1 655 ? 28.504 -32.078 -18.439 1.00 66.00 655 TYR A C 1
ATOM 5182 O O . TYR A 1 655 ? 29.699 -32.039 -18.695 1.00 66.00 655 TYR A O 1
ATOM 5190 N N . PRO A 1 656 ? 28.081 -32.609 -17.279 1.00 53.22 656 PRO A N 1
ATOM 5191 C CA . PRO A 1 656 ? 26.746 -32.695 -16.702 1.00 53.22 656 PRO A CA 1
ATOM 5192 C C . PRO A 1 656 ? 26.466 -31.618 -15.626 1.00 53.22 656 PRO A C 1
ATOM 5194 O O . PRO A 1 656 ? 27.349 -30.901 -15.164 1.00 53.22 656 PRO A O 1
ATOM 5197 N N . ASN A 1 657 ? 25.195 -31.553 -15.216 1.00 47.59 657 ASN A N 1
ATOM 5198 C CA . AS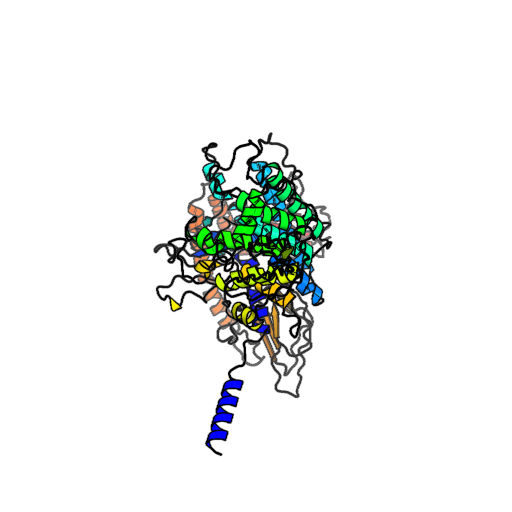N A 1 657 ? 24.674 -30.832 -14.045 1.00 47.59 657 ASN A CA 1
ATOM 5199 C C . ASN A 1 657 ? 25.343 -31.370 -12.747 1.00 47.59 657 ASN A C 1
ATOM 5201 O O . ASN A 1 657 ? 25.455 -32.595 -12.610 1.00 47.59 657 ASN A O 1
ATOM 5205 N N . PRO A 1 658 ? 25.843 -30.526 -11.823 1.00 48.88 658 PRO A N 1
ATOM 5206 C CA . PRO A 1 658 ? 27.009 -30.851 -11.012 1.00 48.88 658 PRO A CA 1
ATOM 5207 C C . PRO A 1 658 ? 26.638 -31.634 -9.751 1.00 48.88 658 PRO A C 1
ATOM 5209 O O . PRO A 1 658 ? 26.118 -31.085 -8.794 1.00 48.88 658 PRO A O 1
ATOM 5212 N N . THR A 1 659 ? 26.975 -32.920 -9.714 1.00 49.56 659 THR A N 1
ATOM 5213 C CA . THR A 1 659 ? 27.055 -33.685 -8.447 1.00 49.56 659 THR A CA 1
ATOM 5214 C C . THR A 1 659 ? 28.368 -34.449 -8.298 1.00 49.56 659 THR A C 1
ATOM 5216 O O . THR A 1 659 ? 28.699 -34.898 -7.208 1.00 49.56 659 THR A O 1
ATOM 5219 N N . THR A 1 660 ? 29.157 -34.579 -9.370 1.00 55.09 660 THR A N 1
ATOM 5220 C CA . THR A 1 660 ? 30.382 -35.397 -9.379 1.00 55.09 660 THR A CA 1
ATOM 5221 C C . THR A 1 660 ? 31.662 -34.603 -9.645 1.00 55.09 660 THR A C 1
ATOM 5223 O O . THR A 1 660 ? 32.740 -35.188 -9.662 1.00 55.09 660 THR A O 1
ATOM 5226 N N . GLY A 1 661 ? 31.572 -33.284 -9.867 1.00 59.47 661 GLY A N 1
ATOM 5227 C CA . GLY A 1 661 ? 32.734 -32.421 -10.126 1.00 59.47 661 GLY A CA 1
ATOM 5228 C C . GLY A 1 661 ? 33.412 -32.622 -11.488 1.00 59.47 661 GLY A C 1
ATOM 5229 O O . GLY A 1 661 ? 34.393 -31.942 -11.772 1.00 59.47 661 GLY A O 1
ATOM 5230 N N . ASN A 1 662 ? 32.899 -33.508 -12.342 1.00 66.00 662 ASN A N 1
ATOM 5231 C CA . ASN A 1 662 ? 33.397 -33.714 -13.701 1.00 66.00 662 ASN A CA 1
ATOM 5232 C C . ASN A 1 662 ? 32.550 -32.924 -14.688 1.00 66.00 662 ASN A C 1
ATOM 5234 O O . ASN A 1 662 ? 31.329 -32.986 -14.601 1.00 66.00 662 ASN A O 1
ATOM 5238 N N . TYR A 1 663 ? 33.189 -32.240 -15.632 1.00 71.25 663 TYR A N 1
ATOM 5239 C CA . TYR A 1 663 ? 32.542 -31.484 -16.697 1.00 71.25 663 TYR A CA 1
ATOM 5240 C C . TYR A 1 663 ? 33.117 -31.916 -18.045 1.00 71.25 663 TYR A C 1
ATOM 5242 O O . TYR A 1 663 ? 34.262 -32.343 -18.171 1.00 71.25 663 TYR A O 1
ATOM 5250 N N . SER A 1 664 ? 32.292 -31.802 -19.066 1.00 74.31 664 SER A N 1
ATOM 5251 C CA . SER A 1 664 ? 32.604 -32.076 -20.452 1.00 74.31 664 SER A CA 1
ATOM 5252 C C . SER A 1 664 ? 32.033 -30.949 -21.294 1.00 74.31 664 SER A C 1
ATOM 5254 O O . SER A 1 664 ? 30.856 -30.601 -21.189 1.00 74.31 664 SER A O 1
ATOM 5256 N N . VAL A 1 665 ? 32.891 -30.342 -22.099 1.00 78.50 665 VAL A N 1
ATOM 5257 C CA . VAL A 1 665 ? 32.517 -29.338 -23.085 1.00 78.50 665 VAL A CA 1
ATOM 5258 C C . VAL A 1 665 ? 32.570 -30.036 -24.431 1.00 78.50 665 VAL A C 1
ATOM 5260 O O . VAL A 1 665 ? 33.625 -30.477 -24.880 1.00 78.50 665 VAL A O 1
ATOM 5263 N N . HIS A 1 666 ? 31.409 -30.171 -25.052 1.00 77.19 666 HIS A N 1
ATOM 5264 C CA . HIS A 1 666 ? 31.268 -30.688 -26.397 1.00 77.19 666 HIS A CA 1
ATOM 5265 C C . HIS A 1 666 ? 31.190 -29.509 -27.359 1.00 77.19 666 HIS A C 1
ATOM 5267 O O . HIS A 1 666 ? 30.277 -28.685 -27.265 1.00 77.19 666 HIS A O 1
ATOM 5273 N N . VAL A 1 667 ? 32.137 -29.441 -28.287 1.00 78.94 667 VAL A N 1
ATOM 5274 C CA . VAL A 1 667 ? 32.159 -28.449 -29.362 1.00 78.94 667 VAL A CA 1
ATOM 5275 C C . VAL A 1 667 ? 32.212 -29.203 -30.677 1.00 78.94 667 VAL A C 1
ATOM 5277 O O . VAL A 1 667 ? 33.154 -29.945 -30.936 1.00 78.94 667 VAL A O 1
ATOM 5280 N N . THR A 1 668 ? 31.199 -29.022 -31.515 1.00 79.06 668 THR A N 1
ATOM 5281 C CA . THR A 1 668 ? 31.226 -29.533 -32.888 1.00 79.06 668 THR A CA 1
ATOM 5282 C C . THR A 1 668 ? 31.923 -28.495 -33.752 1.00 79.06 668 THR A C 1
ATOM 5284 O O . THR A 1 668 ? 31.342 -27.442 -34.008 1.00 79.06 668 THR A O 1
ATOM 5287 N N . LEU A 1 669 ? 33.172 -28.758 -34.141 1.00 76.12 669 LEU A N 1
ATOM 5288 C CA . LEU A 1 669 ? 33.980 -27.850 -34.957 1.00 76.12 669 LEU A CA 1
ATOM 5289 C C . LEU A 1 669 ? 33.752 -28.086 -36.451 1.00 76.12 669 LEU A C 1
ATOM 5291 O O . LEU A 1 669 ? 33.583 -29.225 -36.888 1.00 76.12 669 LEU A O 1
ATOM 5295 N N . LYS A 1 670 ? 33.809 -27.014 -37.245 1.00 75.25 670 LYS A N 1
ATOM 5296 C CA . LYS A 1 670 ? 33.929 -27.128 -38.705 1.00 75.25 670 LYS A CA 1
ATOM 5297 C C . LYS A 1 670 ? 35.340 -27.606 -39.072 1.00 75.25 670 LYS A C 1
ATOM 5299 O O . LYS A 1 670 ? 36.307 -27.316 -38.366 1.00 75.25 670 LYS A O 1
ATOM 5304 N N . GLU A 1 671 ? 35.456 -28.360 -40.165 1.00 75.19 671 GLU A N 1
ATOM 5305 C CA . GLU A 1 671 ? 36.710 -29.002 -40.583 1.00 75.19 671 GLU A CA 1
ATOM 5306 C C . GLU A 1 671 ? 37.877 -27.992 -40.653 1.00 75.19 671 GLU A C 1
ATOM 5308 O O . GLU A 1 671 ? 37.771 -26.941 -41.285 1.00 75.19 671 GLU A O 1
ATOM 5313 N N . GLY A 1 672 ? 38.987 -28.298 -39.968 1.00 76.69 672 GLY A N 1
ATOM 5314 C CA . GLY A 1 672 ? 40.204 -27.472 -39.948 1.00 76.69 672 GLY A CA 1
ATOM 5315 C C . GLY A 1 672 ? 40.270 -26.365 -38.885 1.00 76.69 672 GLY A C 1
ATOM 5316 O O . GLY A 1 672 ? 41.273 -25.653 -38.835 1.00 76.69 672 GLY A O 1
ATOM 5317 N N . GLN A 1 673 ? 39.258 -26.216 -38.025 1.00 80.44 673 GLN A N 1
ATOM 5318 C CA . GLN A 1 673 ? 39.223 -25.178 -36.985 1.00 80.44 673 GLN A CA 1
ATOM 5319 C C . GLN A 1 673 ? 39.831 -25.646 -35.653 1.00 80.44 673 GLN A C 1
ATOM 5321 O O . GLN A 1 673 ? 39.894 -26.844 -35.364 1.00 80.44 673 GLN A O 1
ATOM 5326 N N . LYS A 1 674 ? 40.298 -24.682 -34.846 1.00 82.12 674 LYS A N 1
ATOM 5327 C CA . LYS A 1 674 ? 40.804 -24.899 -33.482 1.00 82.12 674 LYS A CA 1
ATOM 5328 C C . LYS A 1 674 ? 40.134 -23.946 -32.508 1.00 82.12 674 LYS A C 1
ATOM 5330 O O . LYS A 1 674 ? 40.021 -22.756 -32.791 1.00 82.12 674 LYS A O 1
ATOM 5335 N N . VAL A 1 675 ? 39.754 -24.459 -31.346 1.00 84.38 675 VAL A N 1
ATOM 5336 C CA . VAL A 1 675 ? 39.093 -23.680 -30.298 1.00 84.38 675 VAL A CA 1
ATOM 5337 C C . VAL A 1 675 ? 39.775 -23.939 -28.961 1.00 84.38 675 VAL A C 1
ATOM 5339 O O . VAL A 1 675 ? 39.967 -25.086 -28.578 1.00 84.38 675 VAL A O 1
ATOM 5342 N N . GLN A 1 676 ? 40.143 -22.875 -28.257 1.00 88.44 676 GLN A N 1
ATOM 5343 C CA . GLN A 1 676 ? 40.654 -22.910 -26.890 1.00 88.44 676 GLN A CA 1
ATOM 5344 C C . GLN A 1 676 ? 39.477 -22.931 -25.909 1.00 88.44 676 GLN A C 1
ATOM 5346 O O . GLN A 1 676 ? 38.499 -22.212 -26.093 1.00 88.44 676 GLN A O 1
ATOM 5351 N N . VAL A 1 677 ? 39.560 -23.722 -24.850 1.00 87.88 677 VAL A N 1
ATOM 5352 C CA . VAL A 1 677 ? 38.600 -23.750 -23.747 1.00 87.88 677 VAL A CA 1
ATOM 5353 C C . VAL A 1 677 ? 39.367 -23.454 -22.467 1.00 87.88 677 VAL A C 1
ATOM 5355 O O . VAL A 1 677 ? 40.133 -24.286 -21.988 1.00 87.88 677 VAL A O 1
ATOM 5358 N N . ALA A 1 678 ? 39.140 -22.270 -21.909 1.00 88.06 678 ALA A N 1
ATOM 5359 C CA . ALA A 1 678 ? 39.712 -21.824 -20.651 1.00 88.06 678 ALA A CA 1
ATOM 5360 C C . ALA A 1 678 ? 38.645 -21.789 -19.548 1.00 88.06 678 ALA A C 1
ATOM 5362 O O . ALA A 1 678 ? 37.480 -21.487 -19.801 1.00 88.06 678 ALA A O 1
ATOM 5363 N N . LEU A 1 679 ? 39.027 -22.080 -18.307 1.00 84.75 679 LEU A N 1
ATOM 5364 C CA . LEU A 1 679 ? 38.201 -21.859 -17.124 1.00 84.75 679 LEU A CA 1
ATOM 5365 C C . LEU A 1 679 ? 38.933 -20.936 -16.169 1.00 84.75 679 LEU A C 1
ATOM 5367 O O . LEU A 1 679 ? 40.077 -21.211 -15.818 1.00 84.75 679 LEU A O 1
ATOM 5371 N N . SER A 1 680 ? 38.254 -19.898 -15.694 1.00 86.81 680 SER A N 1
ATOM 5372 C CA . SER A 1 680 ? 38.838 -18.894 -14.800 1.00 86.81 680 SER A CA 1
ATOM 5373 C C . SER A 1 680 ? 38.037 -18.762 -13.509 1.00 86.81 680 SER A C 1
ATOM 5375 O O . SER A 1 680 ? 36.804 -18.745 -13.540 1.00 86.81 680 SER A O 1
ATOM 5377 N N . ASP A 1 681 ? 38.731 -18.642 -12.377 1.00 84.06 681 ASP A N 1
ATOM 5378 C CA . ASP A 1 681 ? 38.125 -18.379 -11.067 1.00 84.06 681 ASP A CA 1
ATOM 5379 C C . ASP A 1 681 ? 37.754 -16.902 -10.918 1.00 84.06 681 ASP A C 1
ATOM 5381 O O . ASP A 1 681 ? 38.621 -16.024 -10.917 1.00 84.06 681 ASP A O 1
ATOM 5385 N N . LEU A 1 682 ? 36.454 -16.631 -10.774 1.00 77.12 682 LEU A N 1
ATOM 5386 C CA . LEU A 1 682 ? 35.919 -15.273 -10.670 1.00 77.12 682 LEU A CA 1
ATOM 5387 C C . LEU A 1 682 ? 36.113 -14.624 -9.295 1.00 77.12 682 LEU A C 1
ATOM 5389 O O . LEU A 1 682 ? 35.924 -13.416 -9.187 1.00 77.12 682 LEU A O 1
ATOM 5393 N N . TYR A 1 683 ? 36.494 -15.379 -8.260 1.00 72.75 683 TYR A N 1
ATOM 5394 C CA . TYR A 1 683 ? 36.708 -14.829 -6.914 1.00 72.75 683 TYR A CA 1
ATOM 5395 C C . TYR A 1 683 ? 38.130 -14.327 -6.667 1.00 72.75 683 TYR A C 1
ATOM 5397 O O . TYR A 1 683 ? 38.395 -13.698 -5.643 1.00 72.75 683 TYR A O 1
ATOM 5405 N N . THR A 1 684 ? 39.053 -14.588 -7.589 1.00 68.69 684 THR A N 1
ATOM 5406 C CA . THR A 1 684 ? 40.404 -14.029 -7.517 1.00 68.69 684 THR A CA 1
ATOM 5407 C C . THR A 1 684 ? 40.449 -12.714 -8.291 1.00 68.69 684 THR A C 1
ATOM 5409 O O . THR A 1 684 ? 39.993 -12.654 -9.432 1.00 68.69 684 THR A O 1
ATOM 5412 N N . ASN A 1 685 ? 41.039 -11.666 -7.704 1.00 60.62 685 ASN A N 1
ATOM 5413 C CA . ASN A 1 685 ? 41.199 -10.357 -8.362 1.00 60.62 685 ASN A CA 1
ATOM 5414 C C . ASN A 1 685 ? 41.947 -10.444 -9.710 1.00 60.62 685 ASN A C 1
ATOM 5416 O O . ASN A 1 685 ? 41.841 -9.539 -10.531 1.00 60.62 685 ASN A O 1
ATOM 5420 N N . GLU A 1 686 ? 42.671 -11.539 -9.953 1.00 72.38 686 GLU A N 1
ATOM 5421 C CA . GLU A 1 686 ? 43.470 -11.779 -11.159 1.00 72.38 686 GLU A CA 1
ATOM 5422 C C . GLU A 1 686 ? 42.808 -12.733 -12.174 1.00 72.38 686 GLU A C 1
ATOM 5424 O O . GLU A 1 686 ? 43.423 -13.044 -13.189 1.00 72.38 686 GLU A O 1
ATOM 5429 N N . ARG A 1 687 ? 41.571 -13.207 -11.937 1.00 77.19 687 ARG A N 1
ATOM 5430 C CA . ARG A 1 687 ? 40.888 -14.218 -12.777 1.00 77.19 687 ARG A CA 1
ATOM 5431 C C . ARG A 1 687 ? 41.793 -15.409 -13.113 1.00 77.19 687 ARG A C 1
ATOM 5433 O O . ARG A 1 687 ? 41.996 -15.740 -14.282 1.00 77.19 687 ARG A O 1
ATOM 5440 N N . LYS A 1 688 ? 42.352 -16.048 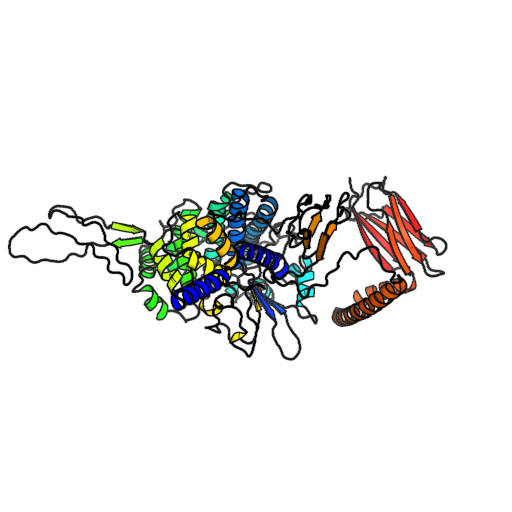-12.083 1.00 84.44 688 LYS A N 1
ATOM 5441 C CA . LYS A 1 688 ? 43.276 -17.176 -12.239 1.00 84.44 688 LYS A CA 1
ATOM 5442 C C . LYS A 1 688 ? 42.658 -18.261 -13.128 1.00 84.44 688 LYS A C 1
ATOM 5444 O O . LYS A 1 688 ? 41.620 -18.828 -12.787 1.00 84.44 688 LYS A O 1
ATOM 5449 N N . VAL A 1 689 ? 43.318 -18.557 -14.246 1.00 84.25 689 VAL A N 1
ATOM 5450 C CA . VAL A 1 689 ? 42.940 -19.645 -15.154 1.00 84.25 689 VAL A CA 1
ATOM 5451 C C . VAL A 1 689 ? 43.256 -20.976 -14.467 1.00 84.25 689 VAL A C 1
ATOM 5453 O O . VAL A 1 689 ? 44.402 -21.240 -14.106 1.00 84.25 689 VAL A O 1
ATOM 5456 N N . VAL A 1 690 ? 42.229 -21.786 -14.225 1.00 84.25 690 VAL A N 1
ATOM 5457 C CA . VAL A 1 690 ? 42.323 -23.104 -13.575 1.00 84.25 690 VAL A CA 1
ATOM 5458 C C . VAL A 1 690 ? 42.394 -24.253 -14.582 1.00 84.25 690 VAL A C 1
ATOM 5460 O O . VAL A 1 690 ? 42.825 -25.345 -14.225 1.00 84.25 690 VAL A O 1
ATOM 5463 N N . PHE A 1 691 ? 41.983 -24.013 -15.827 1.00 86.75 691 PHE A N 1
ATOM 5464 C CA . PHE A 1 691 ? 42.058 -24.966 -16.932 1.00 86.75 691 PHE A CA 1
ATOM 5465 C C . PHE A 1 691 ? 42.219 -24.202 -18.245 1.00 86.75 691 PHE A C 1
ATOM 5467 O O . PHE A 1 691 ? 41.580 -23.166 -18.409 1.00 86.75 691 PHE A O 1
ATOM 5474 N N . ASP A 1 692 ? 43.050 -24.697 -19.158 1.00 88.88 692 ASP A N 1
ATOM 5475 C CA . ASP A 1 692 ? 43.258 -24.112 -20.483 1.00 88.88 692 ASP A CA 1
ATOM 5476 C C . ASP A 1 692 ? 43.724 -25.200 -21.459 1.00 88.88 692 ASP A C 1
ATOM 5478 O O . ASP A 1 692 ? 44.817 -25.743 -21.292 1.00 88.88 692 ASP A O 1
ATOM 5482 N N . ASP A 1 693 ? 42.887 -25.560 -22.433 1.00 91.56 693 ASP A N 1
ATOM 5483 C CA . ASP A 1 693 ? 43.194 -26.607 -23.416 1.00 91.56 693 ASP A CA 1
ATOM 5484 C C . ASP A 1 693 ? 42.551 -26.318 -24.782 1.00 91.56 693 ASP A C 1
ATOM 5486 O O . ASP A 1 693 ? 41.698 -25.439 -24.904 1.00 91.56 693 ASP A O 1
ATOM 5490 N N . TYR A 1 694 ? 42.948 -27.047 -25.825 1.00 88.12 694 TYR A N 1
ATOM 5491 C CA . TYR A 1 694 ? 42.511 -26.829 -27.204 1.00 88.12 694 TYR A CA 1
ATOM 5492 C C . TYR A 1 694 ? 41.781 -28.047 -27.776 1.00 88.12 694 TYR A C 1
ATOM 5494 O O . TYR A 1 694 ? 42.247 -29.178 -27.673 1.00 88.12 694 TYR A O 1
ATOM 5502 N N . LEU A 1 695 ? 40.674 -27.799 -28.475 1.00 83.88 695 LEU A N 1
ATOM 5503 C CA . LEU A 1 695 ? 40.055 -28.753 -29.393 1.00 83.88 695 LEU A CA 1
ATOM 5504 C C . LEU A 1 695 ? 40.585 -28.483 -30.799 1.00 83.88 695 LEU A C 1
ATOM 5506 O O . LEU A 1 695 ? 40.395 -27.390 -31.339 1.00 83.88 695 LEU A O 1
ATOM 5510 N N . ASP A 1 696 ? 41.252 -29.471 -31.390 1.00 79.38 696 ASP A N 1
ATOM 5511 C CA . ASP A 1 696 ? 41.509 -29.530 -32.825 1.00 79.38 696 ASP A CA 1
ATOM 5512 C C . ASP A 1 696 ? 40.511 -30.488 -33.491 1.00 79.38 696 ASP A C 1
ATOM 5514 O O . ASP A 1 696 ? 39.962 -31.373 -32.838 1.00 79.38 696 ASP A O 1
ATOM 5518 N N . GLY A 1 697 ? 40.221 -30.291 -34.783 1.00 67.88 697 GLY A N 1
ATOM 5519 C CA . GLY A 1 697 ? 39.144 -30.977 -35.521 1.00 67.88 697 GLY A CA 1
ATOM 5520 C C . GLY A 1 697 ? 39.166 -32.519 -35.557 1.00 67.88 697 GLY A C 1
ATOM 5521 O O . GLY A 1 697 ? 38.362 -33.109 -36.274 1.00 67.88 697 GLY A O 1
ATOM 5522 N N . GLY A 1 698 ? 40.061 -33.184 -34.818 1.00 71.31 698 GLY A N 1
ATOM 5523 C CA . GLY A 1 698 ? 40.006 -34.617 -34.522 1.00 71.31 698 GLY A CA 1
ATOM 5524 C C . GLY A 1 698 ? 39.223 -34.978 -33.248 1.00 71.31 698 GLY A C 1
ATOM 5525 O O . GLY A 1 698 ? 38.865 -36.144 -33.081 1.00 71.31 698 GLY A O 1
ATOM 5526 N N . SER A 1 699 ? 38.929 -34.018 -32.361 1.00 71.75 699 SER A N 1
ATOM 5527 C CA . SER A 1 699 ? 38.155 -34.240 -31.133 1.00 71.75 699 SER A CA 1
ATOM 5528 C C . SER A 1 699 ? 37.079 -33.167 -30.930 1.00 71.75 699 SER A C 1
ATOM 5530 O O . SER A 1 699 ? 37.344 -31.971 -30.992 1.00 71.75 699 SER A O 1
ATOM 5532 N N . ASN A 1 700 ? 35.848 -3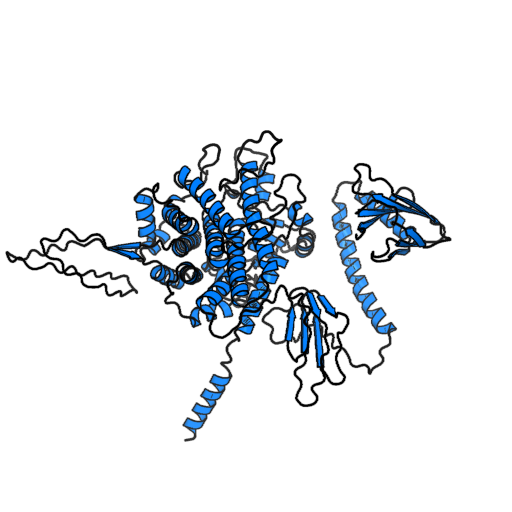3.604 -30.654 1.00 79.56 700 ASN A N 1
ATOM 5533 C CA . ASN A 1 700 ? 34.695 -32.713 -30.440 1.00 79.56 700 ASN A CA 1
ATOM 5534 C C . ASN A 1 700 ? 34.309 -32.597 -28.957 1.00 79.56 700 ASN A C 1
ATOM 5536 O O . ASN A 1 700 ? 33.222 -32.124 -28.622 1.00 79.56 700 ASN A O 1
ATOM 5540 N N . GLN A 1 701 ? 35.149 -33.107 -28.056 1.00 81.69 701 GLN A N 1
ATOM 5541 C CA . GLN A 1 701 ? 34.843 -33.202 -26.635 1.00 81.69 701 GLN A CA 1
ATOM 5542 C C . GLN A 1 701 ? 36.101 -33.015 -25.797 1.00 81.69 701 GLN A C 1
ATOM 5544 O O . GLN A 1 701 ? 37.064 -33.766 -25.924 1.00 81.69 701 GLN A O 1
ATOM 5549 N N . LEU A 1 702 ? 36.025 -32.067 -24.870 1.00 83.62 702 LEU A N 1
ATOM 5550 C CA . LEU A 1 702 ? 37.005 -31.846 -23.820 1.00 83.62 702 LEU A CA 1
ATOM 5551 C C . LEU A 1 702 ? 36.384 -32.274 -22.497 1.00 83.62 702 LEU A C 1
ATOM 5553 O O . LEU A 1 702 ? 35.294 -31.819 -22.161 1.00 83.62 702 LEU A O 1
ATOM 5557 N N . SER A 1 703 ? 37.045 -33.162 -21.759 1.00 78.44 703 SER A N 1
ATOM 5558 C CA . SER A 1 703 ? 36.584 -33.597 -20.436 1.00 78.44 703 SER A CA 1
ATOM 5559 C C . SER A 1 703 ? 37.597 -33.169 -19.387 1.00 78.44 703 SER A C 1
ATOM 5561 O O . SER A 1 703 ? 38.777 -33.479 -19.517 1.00 78.44 703 SER A O 1
ATOM 5563 N N . PHE A 1 704 ? 37.140 -32.481 -18.347 1.00 77.38 704 PHE A N 1
ATOM 5564 C CA . PHE A 1 704 ? 37.985 -32.020 -17.251 1.00 77.38 704 PHE A CA 1
ATOM 5565 C C . PHE A 1 704 ? 37.289 -32.226 -15.906 1.00 77.38 704 PHE A C 1
ATOM 5567 O O . PHE A 1 704 ? 36.064 -32.164 -15.782 1.00 77.38 704 PHE A O 1
ATOM 5574 N N . SER A 1 705 ? 38.089 -32.499 -14.880 1.00 75.44 705 SER A N 1
ATOM 5575 C CA . SER A 1 705 ? 37.613 -32.649 -13.509 1.00 75.44 705 SER A CA 1
ATOM 5576 C C . SER A 1 705 ? 37.961 -31.400 -12.713 1.00 75.44 705 SER A C 1
ATOM 5578 O O . SER A 1 705 ? 39.094 -30.932 -12.742 1.00 75.44 705 SER A O 1
ATOM 5580 N N . LEU A 1 706 ? 36.982 -30.872 -11.985 1.00 70.88 706 LEU A N 1
ATOM 5581 C CA . LEU A 1 706 ? 37.161 -29.787 -11.024 1.00 70.88 706 LEU A CA 1
ATOM 5582 C C . LEU A 1 706 ? 37.307 -30.307 -9.591 1.00 70.88 706 LEU A C 1
ATOM 5584 O O . LEU A 1 706 ? 37.142 -29.533 -8.642 1.00 70.88 706 LEU A O 1
ATOM 5588 N N . ALA A 1 707 ? 37.567 -31.607 -9.411 1.00 73.56 707 ALA A N 1
ATOM 5589 C CA . ALA A 1 707 ? 37.744 -32.200 -8.088 1.00 73.56 707 ALA A CA 1
ATOM 5590 C C . ALA A 1 707 ? 38.809 -31.439 -7.278 1.00 73.56 707 ALA A C 1
ATOM 5592 O O . ALA A 1 707 ? 38.542 -31.073 -6.134 1.00 73.56 707 ALA A O 1
ATOM 5593 N N . ASP A 1 708 ? 39.916 -31.070 -7.928 1.00 65.38 708 ASP A N 1
ATOM 5594 C CA . ASP A 1 708 ? 41.074 -30.419 -7.302 1.00 65.38 708 ASP A CA 1
ATOM 5595 C C . ASP A 1 708 ? 41.038 -28.876 -7.346 1.00 65.38 708 ASP A C 1
ATOM 5597 O O . ASP A 1 708 ? 41.955 -28.217 -6.860 1.00 65.38 708 ASP A O 1
ATOM 5601 N N . ALA A 1 709 ? 39.994 -28.270 -7.928 1.00 70.56 709 ALA A N 1
ATOM 5602 C CA . ALA A 1 709 ? 39.851 -26.814 -7.978 1.00 70.56 709 ALA A CA 1
ATOM 5603 C C . ALA A 1 709 ? 39.144 -26.277 -6.717 1.00 70.56 709 ALA A C 1
ATOM 5605 O O . ALA A 1 709 ? 37.998 -26.645 -6.436 1.00 70.56 709 ALA A O 1
ATOM 5606 N N . ASP A 1 710 ? 39.791 -25.351 -6.001 1.00 72.81 710 ASP A N 1
ATOM 5607 C CA . ASP A 1 710 ? 39.227 -24.647 -4.830 1.00 72.81 710 ASP A CA 1
ATOM 5608 C C . ASP A 1 710 ? 38.148 -23.601 -5.195 1.00 72.81 710 ASP A C 1
ATOM 5610 O O . ASP A 1 710 ? 37.467 -23.054 -4.322 1.00 72.81 710 ASP A O 1
ATOM 5614 N N . ALA A 1 711 ? 37.964 -23.327 -6.489 1.00 71.62 711 ALA A N 1
ATOM 5615 C CA . ALA A 1 711 ? 37.043 -22.318 -6.999 1.00 71.62 711 ALA A CA 1
ATOM 5616 C C . ALA A 1 711 ? 35.565 -22.705 -6.792 1.00 71.62 711 ALA A C 1
ATOM 5618 O O . ALA A 1 711 ? 35.133 -23.814 -7.121 1.00 71.62 711 ALA A O 1
ATOM 5619 N N . LYS A 1 712 ? 34.759 -21.757 -6.291 1.00 72.38 712 LYS A N 1
ATOM 5620 C CA . LYS A 1 712 ? 33.308 -21.938 -6.060 1.00 72.38 712 LYS A CA 1
ATOM 5621 C C . LYS A 1 712 ? 32.453 -21.573 -7.274 1.00 72.38 712 LYS A C 1
ATOM 5623 O O . LYS A 1 712 ? 31.392 -22.163 -7.478 1.00 72.38 712 LYS A O 1
ATOM 5628 N N . VAL A 1 713 ? 32.909 -20.600 -8.062 1.00 74.25 713 VAL A N 1
ATOM 5629 C CA . VAL A 1 713 ? 32.270 -20.156 -9.304 1.00 74.25 713 VAL A CA 1
ATOM 5630 C C . VAL A 1 713 ? 33.355 -19.966 -10.352 1.00 74.25 713 VAL A C 1
ATOM 5632 O O . VAL A 1 713 ? 34.316 -19.230 -10.141 1.00 74.25 713 VAL A O 1
ATOM 5635 N N . LEU A 1 714 ? 33.188 -20.637 -11.483 1.00 80.38 714 LEU A N 1
ATOM 5636 C CA . LEU A 1 714 ? 34.101 -20.587 -12.612 1.00 80.38 714 LEU A CA 1
ATOM 5637 C C . LEU A 1 714 ? 33.406 -19.978 -13.819 1.00 80.38 714 LEU A C 1
ATOM 5639 O O . LEU A 1 714 ? 32.217 -20.202 -14.051 1.00 80.38 714 LEU A O 1
ATOM 5643 N N . MET A 1 715 ? 34.172 -19.244 -14.613 1.00 83.31 715 MET A N 1
ATOM 5644 C CA . MET A 1 715 ? 33.773 -18.803 -15.940 1.00 83.31 715 MET A CA 1
ATOM 5645 C C . MET A 1 715 ? 34.457 -19.689 -16.976 1.00 83.31 715 MET A C 1
ATOM 5647 O O . MET A 1 715 ? 35.681 -19.679 -17.064 1.00 83.31 715 MET A O 1
ATOM 5651 N N . ILE A 1 716 ? 33.677 -20.439 -17.752 1.00 83.38 716 ILE A N 1
ATOM 5652 C CA . ILE A 1 716 ? 34.159 -21.122 -18.955 1.00 83.38 716 ILE A CA 1
ATOM 5653 C C . ILE A 1 716 ? 34.232 -20.082 -20.072 1.00 83.38 716 ILE A C 1
ATOM 5655 O O . ILE A 1 716 ? 33.204 -19.507 -20.431 1.00 83.38 716 ILE A O 1
ATOM 5659 N N . GLU A 1 717 ? 35.422 -19.866 -20.618 1.00 84.12 717 GLU A N 1
ATOM 5660 C CA . GLU A 1 717 ? 35.691 -19.074 -21.813 1.00 84.12 717 GLU A CA 1
ATOM 5661 C C . GLU A 1 717 ? 36.101 -19.995 -22.962 1.00 84.12 717 GLU A C 1
ATOM 5663 O O . GLU A 1 717 ? 37.146 -20.632 -22.919 1.00 84.12 717 GLU A O 1
ATOM 5668 N N . ILE A 1 718 ? 35.299 -20.048 -24.017 1.00 82.88 718 ILE A N 1
ATOM 5669 C CA . ILE A 1 718 ? 35.669 -20.735 -25.257 1.00 82.88 718 ILE A CA 1
ATOM 5670 C C . ILE A 1 718 ? 36.188 -19.665 -26.211 1.00 82.88 718 ILE A C 1
ATOM 5672 O O . ILE A 1 718 ? 35.467 -18.700 -26.446 1.00 82.88 718 ILE A O 1
ATOM 5676 N N . LYS A 1 719 ? 37.410 -19.789 -26.730 1.00 82.75 719 LYS A N 1
ATOM 5677 C CA . LYS A 1 719 ? 38.056 -18.809 -27.611 1.00 82.75 719 LYS A CA 1
ATOM 5678 C C . LYS A 1 719 ? 38.385 -19.428 -28.963 1.00 82.75 719 LYS A C 1
ATOM 5680 O O . LYS A 1 719 ? 38.849 -20.561 -29.038 1.00 82.75 719 LYS A O 1
ATOM 5685 N N . CYS A 1 720 ? 38.163 -18.683 -30.035 1.00 76.75 720 CYS A N 1
ATOM 5686 C CA . CYS A 1 720 ? 38.585 -19.061 -31.379 1.00 76.75 720 CYS A CA 1
ATOM 5687 C C . CYS A 1 720 ? 39.556 -17.987 -31.869 1.00 76.75 720 CYS A C 1
ATOM 5689 O O . CYS A 1 720 ? 39.176 -16.821 -31.983 1.00 76.75 720 CYS A O 1
ATOM 5691 N N . ALA A 1 721 ? 40.810 -18.368 -32.126 1.00 75.50 721 ALA A N 1
ATOM 5692 C CA . ALA A 1 721 ? 41.911 -17.421 -32.331 1.00 75.50 721 ALA A CA 1
ATOM 5693 C C . ALA A 1 721 ? 42.026 -16.409 -31.162 1.00 75.50 721 ALA A C 1
ATOM 5695 O O . ALA A 1 721 ? 42.008 -16.821 -30.004 1.00 75.50 721 ALA A O 1
ATOM 5696 N N . GLU A 1 722 ? 42.153 -15.106 -31.438 1.00 61.19 722 GLU A N 1
ATOM 5697 C CA . GLU A 1 722 ? 42.292 -14.061 -30.406 1.00 61.19 722 GLU A CA 1
ATOM 5698 C C . GLU A 1 722 ? 40.961 -13.649 -29.744 1.00 61.19 722 GLU A C 1
ATOM 5700 O O . GLU A 1 722 ? 40.951 -12.836 -28.821 1.00 61.19 722 GLU A O 1
ATOM 5705 N N . PHE A 1 723 ? 39.828 -14.215 -30.172 1.00 60.78 723 PHE A N 1
ATOM 5706 C CA . PHE A 1 723 ? 38.503 -13.776 -29.736 1.00 60.78 723 PHE A CA 1
ATOM 5707 C C . PHE A 1 723 ? 37.883 -14.735 -28.717 1.00 60.78 723 PHE A C 1
ATOM 5709 O O . PHE A 1 723 ? 37.886 -15.952 -28.911 1.00 60.78 723 PHE A O 1
ATOM 5716 N N . THR A 1 724 ? 37.284 -14.192 -27.650 1.00 66.69 724 THR A N 1
ATOM 5717 C CA . THR A 1 724 ? 36.427 -14.965 -26.737 1.00 66.69 724 THR A CA 1
ATOM 5718 C C . THR A 1 724 ? 35.037 -15.110 -27.336 1.00 66.69 724 THR A C 1
ATOM 5720 O O . THR A 1 724 ? 34.352 -14.129 -27.604 1.00 66.69 724 THR A O 1
ATOM 5723 N N . VAL A 1 725 ? 34.622 -16.356 -27.503 1.00 64.06 725 VAL A N 1
ATOM 5724 C CA . VAL A 1 725 ? 33.471 -16.769 -28.295 1.00 64.06 725 VAL A CA 1
ATOM 5725 C C . VAL A 1 725 ? 32.279 -17.201 -27.431 1.00 64.06 725 VAL A C 1
ATOM 5727 O O . VAL A 1 725 ? 31.136 -16.904 -27.765 1.00 64.06 725 VAL A O 1
ATOM 5730 N N . VAL A 1 726 ? 32.510 -17.861 -26.291 1.00 74.25 726 VAL A N 1
ATOM 5731 C CA . VAL A 1 726 ? 31.442 -18.208 -25.331 1.00 74.25 726 VAL A CA 1
ATOM 5732 C C . VAL A 1 726 ? 31.905 -17.922 -23.912 1.00 74.25 726 VAL A C 1
ATOM 5734 O O . VAL A 1 726 ? 33.018 -18.295 -23.553 1.00 74.25 726 VAL A O 1
ATOM 5737 N N . ARG A 1 727 ? 31.027 -17.327 -23.093 1.00 78.19 727 ARG A N 1
ATOM 5738 C CA . ARG A 1 727 ? 31.178 -17.237 -21.633 1.00 78.19 727 ARG A CA 1
ATOM 5739 C C . ARG A 1 727 ? 30.027 -17.944 -20.933 1.00 78.19 727 ARG A C 1
ATOM 5741 O O . ARG A 1 727 ? 28.869 -17.605 -21.163 1.00 78.19 727 ARG A O 1
ATOM 5748 N N . ARG A 1 728 ? 30.328 -18.911 -20.066 1.00 75.94 728 ARG A N 1
ATOM 5749 C CA . ARG A 1 728 ? 29.329 -19.590 -19.220 1.00 75.94 728 ARG A CA 1
ATOM 5750 C C . ARG A 1 728 ? 29.783 -19.622 -17.769 1.00 75.94 728 ARG A C 1
ATOM 5752 O O . ARG A 1 728 ? 30.921 -19.984 -17.491 1.00 75.94 728 ARG A O 1
ATOM 5759 N N . LEU A 1 729 ? 28.878 -19.281 -16.855 1.00 74.06 729 LEU A N 1
ATOM 5760 C CA . LEU A 1 729 ? 29.100 -19.429 -15.419 1.00 74.06 729 LEU A CA 1
ATOM 5761 C C . LEU A 1 729 ? 28.784 -20.856 -14.981 1.00 74.06 729 LEU A C 1
ATOM 5763 O O . LEU A 1 729 ? 27.749 -21.411 -15.349 1.00 74.06 729 LEU A O 1
ATOM 5767 N N . VAL A 1 730 ? 29.664 -21.426 -14.165 1.00 73.38 730 VAL A N 1
ATOM 5768 C CA . VAL A 1 730 ? 29.500 -22.746 -13.560 1.00 73.38 730 VAL A CA 1
ATOM 5769 C C . VAL A 1 730 ? 29.745 -22.634 -12.064 1.00 73.38 730 VAL A C 1
ATOM 5771 O O . VAL A 1 730 ? 30.779 -22.129 -11.632 1.00 73.38 730 VAL A O 1
ATOM 5774 N N . LYS A 1 731 ? 28.791 -23.110 -11.263 1.00 70.62 731 LYS A N 1
ATOM 5775 C CA . LYS A 1 731 ? 28.892 -23.146 -9.802 1.00 70.62 731 LYS A CA 1
ATOM 5776 C C . LYS A 1 731 ? 29.211 -24.568 -9.351 1.00 70.62 731 LYS A C 1
ATOM 5778 O O . LYS A 1 731 ? 28.515 -25.503 -9.739 1.00 70.62 731 LYS A O 1
ATOM 5783 N N . LYS A 1 732 ? 30.240 -24.728 -8.517 1.00 64.94 732 LYS A N 1
ATOM 5784 C CA . LYS A 1 732 ? 30.539 -26.000 -7.847 1.00 64.94 732 LYS A CA 1
ATOM 5785 C C . LYS A 1 732 ? 29.580 -26.139 -6.658 1.00 64.94 732 LYS A C 1
ATOM 5787 O O . LYS A 1 732 ? 29.650 -25.343 -5.721 1.00 64.94 732 LYS A O 1
ATOM 5792 N N . GLU A 1 733 ? 28.643 -27.088 -6.722 1.00 57.84 733 GLU A N 1
ATOM 5793 C CA . GLU A 1 733 ? 27.843 -27.470 -5.550 1.00 57.84 733 GLU A CA 1
ATOM 5794 C C . GLU A 1 733 ? 28.739 -28.169 -4.516 1.00 57.84 733 GLU A C 1
ATOM 5796 O O . GLU A 1 733 ? 29.744 -28.787 -4.875 1.00 57.84 733 GLU A O 1
ATOM 5801 N N . LYS A 1 734 ? 28.431 -27.956 -3.234 1.00 51.91 734 LYS A N 1
ATOM 5802 C CA . LYS A 1 734 ? 29.278 -28.342 -2.100 1.00 51.91 734 LYS A CA 1
ATOM 5803 C C . LYS A 1 734 ? 29.127 -29.807 -1.725 1.00 51.91 734 LYS A C 1
ATOM 5805 O O . LYS A 1 734 ? 27.968 -30.274 -1.724 1.00 51.91 734 LYS A O 1
#